Protein AF-0000000084341858 (afdb_homodimer)

Organism: Pseudonocardia thermophila (NCBI:txid1848)

Foldseek 3Di:
DWFWWAQDADQACPRTDIDDDDADDEEAQKWKFQFQKFWFDLLVSCVNNVQPPLAPDPRFGATFKTWGFTCDDYPPQDDHDGGFTWIFTASGDRRGRMGMGRSLGIGGFDPPDDRLNLNQQQAQVLVLQCLDCPQFNAAAAFEEEEEQLFEANNLQNLLVCVVRNHPQYEYEHCDPVSQVSNVVSHHPYYYHPVPDALVVVCVVRVAAGQEYEYQQACPCVVRNLSRHAANHEYEYEHHLVSDDGDDDDDPVSCVVRNYYYHYDDSVVCCVVPVNSSNVSSVVSSVCVSVVSTDFDEAEDEASRCSSVVNVCVNVRNDGHIYMYRHD/DWFWWAQDADQACPRTDIDDDDADDEEAQKWKFQFQKFWFDLLVSCVNNVQPPLAPDPRFGATFKTWGFTCDDYPPDDDHDGGFTWIFTASGDNRGRMGMGRSLGIGGFDPPDDRQNLNQQLAQVLVLLCLDCPQFNAAAAFEEEEEQLFEANNLQNLLVCVVRNHPQYEYEHCDPVSQVSNVVSHHPYYYHPVPDALVVVCVVRVAAGQEYEYQQACPCVVRNLSRHAANHEYEYEHHLVSDDHDDDDDPVSCVVRNYYYHYDDSVVCCVVPSNSSNVSSVVSSVCVSVVSTDFDEAEDEASRCSSVVNVCVNVRNDGHIYMYRHD

InterPro domains:
  IPR002364 Quinone oxidoreductase/zeta-crystallin, conserved site [PS01162] (141-162)
  IPR011032 GroES-like superfamily [SSF50129] (1-150)
  IPR013149 Alcohol dehydrogenase-like, C-terminal [PF00107] (152-274)
  IPR013154 Alcohol dehydrogenase-like, N-terminal [PF08240] (28-111)
  IPR020843 Enoylreductase domain [SM00829] (12-324)
  IPR036291 NAD(P)-binding domain superfamily [SSF51735] (114-299)

Sequence (654 aa):
MRALVMSGPALGPERTALAEVPVPRPADGEVSIEVTHAGVNFLDVMARRGDPGYVPAWPYVAGLEVAGRVRETGPGVTGLVPGQAVAAFTRGGGFAEVAVAQAASVVPIPDGVPAHVAAAAPLMLSSALLLVDSVTRVQPGEAVLMHSAAGGIGSAVAQLVRDAGGVPAIGTVGRPEKVADALAAGWDAVLPRAEATADKVLATVGRRIDVVLDPQGTSMIDLDLGVTAAGARIALFGNPGGTAPGPLPGLGRLIAGNVAIAGFSISRLEAGAPQKTAAALRRVLELVAAGRLRPAVTVVDGLTEVPAVHQLLAEGRGVGKYVAAVAMRALVMSGPALGPERTALAEVPVPRPADGEVSIEVTHAGVNFLDVMARRGDPGYVPAWPYVAGLEVAGRVRETGPGVTGLVPGQAVAAFTRGGGFAEVAVAQAASVVPIPDGVPAHVAAAAPLMLSSALLLVDSVTRVQPGEAVLMHSAAGGIGSAVAQLVRDAGGVPAIGTVGRPEKVADALAAGWDAVLPRAEATADKVLATVGRRIDVVLDPQGTSMIDLDLGVTAAGARIALFGNPGGTAPGPLPGLGRLIAGNVAIAGFSISRLEAGAPQKTAAALRRVLELVAAGRLRPAVTVVDGLTEVPAVHQLLAEGRGVGKYVAAVA

Structure (mmCIF, N/CA/C/O backbone):
data_AF-0000000084341858-model_v1
#
loop_
_entity.id
_entity.type
_entity.pdbx_description
1 polymer 'NADPH2:quinone reductase'
#
loop_
_atom_site.group_PDB
_atom_site.id
_atom_site.type_symbol
_atom_site.label_atom_id
_atom_site.label_alt_id
_atom_site.label_comp_id
_atom_site.label_asym_id
_atom_site.label_entity_id
_atom_site.label_seq_id
_atom_site.pdbx_PDB_ins_code
_atom_site.Cartn_x
_atom_site.Cartn_y
_atom_site.Cartn_z
_atom_site.occupancy
_atom_site.B_iso_or_equiv
_atom_site.auth_seq_id
_atom_site.auth_comp_id
_atom_site.auth_asym_id
_atom_site.auth_atom_id
_atom_site.pdbx_PDB_model_num
ATOM 1 N N . MET A 1 1 ? -12.727 39.531 18.047 1 96.81 1 MET A N 1
ATOM 2 C CA . MET A 1 1 ? -11.445 38.906 18.391 1 96.81 1 MET A CA 1
ATOM 3 C C . MET A 1 1 ? -10.406 39.156 17.312 1 96.81 1 MET A C 1
ATOM 5 O O . MET A 1 1 ? -10.758 39.5 16.172 1 96.81 1 MET A O 1
ATOM 9 N N . ARG A 1 2 ? -9.172 39 17.688 1 97.19 2 ARG A N 1
ATOM 10 C CA . ARG A 1 2 ? -8.102 39.156 16.703 1 97.19 2 ARG A CA 1
ATOM 11 C C . ARG A 1 2 ? -7.895 37.875 15.914 1 97.19 2 ARG A C 1
ATOM 13 O O . ARG A 1 2 ? -7.953 36.781 16.469 1 97.19 2 ARG A O 1
ATOM 20 N N . ALA A 1 3 ? -7.711 38.031 14.617 1 98.31 3 ALA A N 1
ATOM 21 C CA . ALA A 1 3 ? -7.426 36.906 13.727 1 98.31 3 ALA A CA 1
ATOM 22 C C . ALA A 1 3 ? -6.574 37.375 12.539 1 98.31 3 ALA A C 1
ATOM 24 O O . ALA A 1 3 ? -6.547 38.562 12.203 1 98.31 3 ALA A O 1
ATOM 25 N N . LEU A 1 4 ? -5.836 36.469 12.047 1 98 4 LEU A N 1
ATOM 26 C CA . LEU A 1 4 ? -5.113 36.75 10.805 1 98 4 LEU A CA 1
ATOM 27 C C . LEU A 1 4 ? -6.004 36.469 9.594 1 98 4 LEU A C 1
ATOM 29 O O . LEU A 1 4 ? -6.398 35.344 9.336 1 98 4 LEU A O 1
ATOM 33 N N . VAL A 1 5 ? -6.242 37.5 8.797 1 97.88 5 VAL A N 1
ATOM 34 C CA . VAL A 1 5 ? -7.23 37.438 7.727 1 97.88 5 VAL A CA 1
ATOM 35 C C . VAL A 1 5 ? -6.539 37.625 6.379 1 97.88 5 VAL A C 1
ATOM 37 O O . VAL A 1 5 ? -5.742 38.562 6.207 1 97.88 5 VAL A O 1
ATOM 40 N N . MET A 1 6 ? -6.812 36.719 5.473 1 97.62 6 MET A N 1
ATOM 41 C CA . MET A 1 6 ? -6.445 36.875 4.07 1 97.62 6 MET A CA 1
ATOM 42 C C . MET A 1 6 ? -7.594 37.469 3.271 1 97.62 6 MET A C 1
ATOM 44 O O . MET A 1 6 ? -8.648 36.875 3.129 1 97.62 6 MET A O 1
ATOM 48 N N . SER A 1 7 ? -7.402 38.625 2.65 1 97.62 7 SER A N 1
ATOM 49 C CA . SER A 1 7 ? -8.492 39.344 1.987 1 97.62 7 SER A CA 1
ATOM 50 C C . SER A 1 7 ? -8.703 38.812 0.569 1 97.62 7 SER A C 1
ATOM 52 O O . SER A 1 7 ? -9.742 39.062 -0.04 1 97.62 7 SER A O 1
ATOM 54 N N . GLY A 1 8 ? -7.809 38.125 0.064 1 97 8 GLY A N 1
ATOM 55 C CA . GLY A 1 8 ? -7.797 37.531 -1.259 1 97 8 GLY A CA 1
ATOM 56 C C . GLY A 1 8 ? -6.504 36.781 -1.571 1 97 8 GLY A C 1
ATOM 57 O O . GLY A 1 8 ? -5.586 36.75 -0.75 1 97 8 GLY A O 1
ATOM 58 N N . PRO A 1 9 ? -6.527 36.188 -2.756 1 96.12 9 PRO A N 1
ATOM 59 C CA . PRO A 1 9 ? -5.297 35.469 -3.105 1 96.12 9 PRO A CA 1
ATOM 60 C C . PRO A 1 9 ? -4.105 36.406 -3.312 1 96.12 9 PRO A C 1
ATOM 62 O O . PRO A 1 9 ? -4.27 37.5 -3.818 1 96.12 9 PRO A O 1
ATOM 65 N N . ALA A 1 10 ? -2.975 35.969 -2.914 1 95.88 10 ALA A N 1
ATOM 66 C CA . ALA A 1 10 ? -1.734 36.719 -3.105 1 95.88 10 ALA A CA 1
ATOM 67 C C . ALA A 1 10 ? -0.521 35.781 -3.027 1 95.88 10 ALA A C 1
ATOM 69 O O . ALA A 1 10 ? -0.536 34.781 -2.299 1 95.88 10 ALA A O 1
ATOM 70 N N . LEU A 1 11 ? 0.54 36.125 -3.689 1 91.62 11 LEU A N 1
ATOM 71 C CA . LEU A 1 11 ? 1.777 35.344 -3.635 1 91.62 11 LEU A CA 1
ATOM 72 C C . LEU A 1 11 ? 2.562 35.688 -2.367 1 91.62 11 LEU A C 1
ATOM 74 O O . LEU A 1 11 ? 3.217 34.812 -1.797 1 91.62 11 LEU A O 1
ATOM 78 N N . GLY A 1 12 ? 2.414 36.938 -1.939 1 93.19 12 GLY A N 1
ATOM 79 C CA . GLY A 1 12 ? 3.098 37.406 -0.737 1 93.19 12 GLY A CA 1
ATOM 80 C C . GLY A 1 12 ? 2.146 37.781 0.384 1 93.19 12 GLY A C 1
ATOM 81 O O . GLY A 1 12 ? 0.98 37.375 0.375 1 93.19 12 GLY A O 1
ATOM 82 N N . PRO A 1 13 ? 2.711 38.406 1.396 1 93.31 13 PRO A N 1
ATOM 83 C CA . PRO A 1 13 ? 1.917 38.688 2.594 1 93.31 13 PRO A CA 1
ATOM 84 C C . PRO A 1 13 ? 1.041 39.938 2.441 1 93.31 13 PRO A C 1
ATOM 86 O O . PRO A 1 13 ? 0.327 40.312 3.375 1 93.31 13 PRO A O 1
ATOM 89 N N . GLU A 1 14 ? 0.963 40.531 1.335 1 93.81 14 GLU A N 1
ATOM 90 C CA . GLU A 1 14 ? 0.395 41.844 1.15 1 93.81 14 GLU A CA 1
ATOM 91 C C . GLU A 1 14 ? -1.107 41.844 1.418 1 93.81 14 GLU A C 1
ATOM 93 O O . GLU A 1 14 ? -1.699 42.906 1.662 1 93.81 14 GLU A O 1
ATOM 98 N N . ARG A 1 15 ? -1.752 40.719 1.345 1 96.31 15 ARG A N 1
ATOM 99 C CA . ARG A 1 15 ? -3.195 40.656 1.551 1 96.31 15 ARG A CA 1
ATOM 100 C C . ARG A 1 15 ? -3.549 39.906 2.822 1 96.31 15 ARG A C 1
ATOM 102 O O . ARG A 1 15 ? -4.664 39.406 2.959 1 96.31 15 ARG A O 1
ATOM 109 N N . THR A 1 16 ? -2.6 39.75 3.645 1 96.75 16 THR A N 1
ATOM 110 C CA . THR A 1 16 ? -2.777 39.094 4.934 1 96.75 16 THR A CA 1
ATOM 111 C C . THR A 1 16 ? -2.512 40.062 6.078 1 96.75 16 THR A C 1
ATOM 113 O O . THR A 1 16 ? -1.431 40.656 6.164 1 96.75 16 THR A O 1
ATOM 116 N N . ALA A 1 17 ? -3.525 40.25 6.922 1 95.94 17 ALA A N 1
ATOM 117 C CA . ALA A 1 17 ? -3.375 41.219 8.008 1 95.94 17 ALA A CA 1
ATOM 118 C C . ALA A 1 17 ? -4.188 40.781 9.227 1 95.94 17 ALA A C 1
ATOM 120 O O . ALA A 1 17 ? -5.156 40.031 9.109 1 95.94 17 ALA A O 1
ATOM 121 N N . LEU A 1 18 ? -3.725 41.25 10.359 1 96.88 18 LEU A N 1
ATOM 122 C CA . LEU A 1 18 ? -4.523 41.094 11.57 1 96.88 18 LEU A CA 1
ATOM 123 C C . LEU A 1 18 ? -5.777 41.969 11.5 1 96.88 18 LEU A C 1
ATOM 125 O O . LEU A 1 18 ? -5.719 43.125 11.047 1 96.88 18 LEU A O 1
ATOM 129 N N . ALA A 1 19 ? -6.859 41.406 11.875 1 97.06 19 ALA A N 1
ATOM 130 C CA . ALA A 1 19 ? -8.125 42.156 11.891 1 97.06 19 ALA A CA 1
ATOM 131 C C . ALA A 1 19 ? -9.023 41.656 13.031 1 97.06 19 ALA A C 1
ATOM 133 O O . ALA A 1 19 ? -8.781 40.594 13.609 1 97.06 19 ALA A O 1
ATOM 134 N N . GLU A 1 20 ? -9.93 42.531 13.336 1 97.56 20 GLU A N 1
ATOM 135 C CA . GLU A 1 20 ? -10.961 42.125 14.289 1 97.56 20 GLU A CA 1
ATOM 136 C C . GLU A 1 20 ? -12.117 41.438 13.594 1 97.56 20 GLU A C 1
ATOM 138 O O . GLU A 1 20 ? -12.664 41.938 12.617 1 97.56 20 GLU A O 1
ATOM 143 N N . VAL A 1 21 ? -12.43 40.25 14.078 1 97.31 21 VAL A N 1
ATOM 144 C CA . VAL A 1 21 ? -13.539 39.469 13.531 1 97.31 21 VAL A CA 1
ATOM 145 C C . VAL A 1 21 ? -14.445 38.969 14.656 1 97.31 21 VAL A C 1
ATOM 147 O O . VAL A 1 21 ? -14.047 39 15.828 1 97.31 21 VAL A O 1
ATOM 150 N N . PRO A 1 22 ? -15.672 38.594 14.32 1 97.44 22 PRO A N 1
ATOM 151 C CA . PRO A 1 22 ? -16.562 38.062 15.367 1 97.44 22 PRO A CA 1
ATOM 152 C C . PRO A 1 22 ? -16.031 36.781 16 1 97.44 22 PRO A C 1
ATOM 154 O O . PRO A 1 22 ? -15.391 35.969 15.32 1 97.44 22 PRO A O 1
ATOM 157 N N . VAL A 1 23 ? -16.312 36.625 17.281 1 98.12 23 VAL A N 1
ATOM 158 C CA . VAL A 1 23 ? -15.961 35.375 17.969 1 98.12 23 VAL A CA 1
ATOM 159 C C . VAL A 1 23 ? -16.891 34.25 17.531 1 98.12 23 VAL A C 1
ATOM 161 O O . VAL A 1 23 ? -18.109 34.375 17.625 1 98.12 23 VAL A O 1
ATOM 164 N N . PRO A 1 24 ? -16.344 33.188 17.016 1 97.25 24 PRO A N 1
ATOM 165 C CA . PRO A 1 24 ? -17.219 32.125 16.562 1 97.25 24 PRO A CA 1
ATOM 166 C C . PRO A 1 24 ? -17.828 31.297 17.703 1 97.25 24 PRO A C 1
ATOM 168 O O . PRO A 1 24 ? -17.188 31.156 18.75 1 97.25 24 PRO A O 1
ATOM 171 N N . ARG A 1 25 ? -18.984 30.844 17.484 1 96.94 25 ARG A N 1
ATOM 172 C CA . ARG A 1 25 ? -19.656 29.922 18.391 1 96.94 25 ARG A CA 1
ATOM 173 C C . ARG A 1 25 ? -19.734 28.531 17.781 1 96.94 25 ARG A C 1
ATOM 175 O O . ARG A 1 25 ? -19.969 28.375 16.578 1 96.94 25 ARG A O 1
ATOM 182 N N . PRO A 1 26 ? -19.562 27.531 18.625 1 98 26 PRO A N 1
ATOM 183 C CA . PRO A 1 26 ? -19.594 26.172 18.078 1 98 26 PRO A CA 1
ATOM 184 C C . PRO A 1 26 ? -21.016 25.719 17.75 1 98 26 PRO A C 1
ATOM 186 O O . PRO A 1 26 ? -21.938 25.953 18.531 1 98 26 PRO A O 1
ATOM 189 N N . ALA A 1 27 ? -21.156 25.156 16.609 1 97.5 27 ALA A N 1
ATOM 190 C CA . ALA A 1 27 ? -22.406 24.516 16.188 1 97.5 27 ALA A CA 1
ATOM 191 C C . ALA A 1 27 ? -22.516 23.109 16.75 1 97.5 27 ALA A C 1
ATOM 193 O O . ALA A 1 27 ? -21.734 22.719 17.625 1 97.5 27 ALA A O 1
ATOM 194 N N . ASP A 1 28 ? -23.594 22.422 16.344 1 97.56 28 ASP A N 1
ATOM 195 C CA . ASP A 1 28 ? -23.766 21.016 16.734 1 97.56 28 ASP A CA 1
ATOM 196 C C . ASP A 1 28 ? -22.547 20.188 16.375 1 97.56 28 ASP A C 1
ATOM 198 O O . ASP A 1 28 ? -22.047 20.234 15.25 1 97.56 28 ASP A O 1
ATOM 202 N N . GLY A 1 29 ? -22.031 19.516 17.391 1 97.12 29 GLY A N 1
ATOM 203 C CA . GLY A 1 29 ? -20.906 18.625 17.172 1 97.12 29 GLY A CA 1
ATOM 204 C C . GLY A 1 29 ? -19.562 19.344 17.125 1 97.12 29 GLY A C 1
ATOM 205 O O . GLY A 1 29 ? -18.531 18.734 16.844 1 97.12 29 GLY A O 1
ATOM 206 N N . GLU A 1 30 ? -19.594 20.609 17.469 1 98 30 GLU A N 1
ATOM 207 C CA . GLU A 1 30 ? -18.375 21.406 17.406 1 98 30 GLU A CA 1
ATOM 208 C C . GLU A 1 30 ? -17.969 21.906 18.797 1 98 30 GLU A C 1
ATOM 210 O O . GLU A 1 30 ? -18.75 21.828 19.734 1 98 30 GLU A O 1
ATOM 215 N N . VAL A 1 31 ? -16.719 22.344 18.922 1 98.44 31 VAL A N 1
ATOM 216 C CA . VAL A 1 31 ? -16.203 22.984 20.125 1 98.44 31 VAL A CA 1
ATOM 217 C C . VAL A 1 31 ? -15.43 24.25 19.734 1 98.44 31 VAL A C 1
ATOM 219 O O . VAL A 1 31 ? -14.836 24.312 18.656 1 98.44 31 VAL A O 1
ATOM 222 N N . SER A 1 32 ? -15.508 25.188 20.562 1 98.69 32 SER A N 1
ATOM 223 C CA . SER A 1 32 ? -14.609 26.328 20.406 1 98.69 32 SER A CA 1
ATOM 224 C C . SER A 1 32 ? -13.43 26.219 21.375 1 98.69 32 SER A C 1
ATOM 226 O O . SER A 1 32 ? -13.57 25.719 22.484 1 98.69 32 SER A O 1
ATOM 228 N N . ILE A 1 33 ? -12.367 26.625 20.938 1 98.81 33 ILE A N 1
ATOM 229 C CA . ILE A 1 33 ? -11.109 26.516 21.672 1 98.81 33 ILE A CA 1
ATOM 230 C C . ILE A 1 33 ? -10.477 27.891 21.828 1 98.81 33 ILE A C 1
ATOM 232 O O . ILE A 1 33 ? -10.344 28.641 20.844 1 98.81 33 ILE A O 1
ATOM 236 N N . GLU A 1 34 ? -10.156 28.234 23.062 1 98.81 34 GLU A N 1
ATOM 237 C CA . GLU A 1 34 ? -9.25 29.359 23.266 1 98.81 34 GLU A CA 1
ATOM 238 C C . GLU A 1 34 ? -7.824 29 22.844 1 98.81 34 GLU A C 1
ATOM 240 O O . GLU A 1 34 ? -7.133 28.25 23.547 1 98.81 34 GLU A O 1
ATOM 245 N N . VAL A 1 35 ? -7.387 29.594 21.75 1 98.81 35 VAL A N 1
ATOM 246 C CA . VAL A 1 35 ? -6.148 29.156 21.109 1 98.81 35 VAL A CA 1
ATOM 247 C C . VAL A 1 35 ? -4.949 29.75 21.844 1 98.81 35 VAL A C 1
ATOM 249 O O . VAL A 1 35 ? -4.879 30.969 22.047 1 98.81 35 VAL A O 1
ATOM 252 N N . THR A 1 36 ? -4.066 28.906 22.25 1 98.56 36 THR A N 1
ATOM 253 C CA . THR A 1 36 ? -2.814 29.375 22.828 1 98.56 36 THR A CA 1
ATOM 254 C C . THR A 1 36 ? -1.688 29.312 21.812 1 98.56 36 THR A C 1
ATOM 256 O O . THR A 1 36 ? -0.8 30.172 21.797 1 98.56 36 THR A O 1
ATOM 259 N N . HIS A 1 37 ? -1.7 28.297 21 1 98.75 37 HIS A N 1
ATOM 260 C CA . HIS A 1 37 ? -0.715 28.109 19.938 1 98.75 37 HIS A CA 1
ATOM 261 C C . HIS A 1 37 ? -1.369 27.578 18.672 1 98.75 37 HIS A C 1
ATOM 263 O O . HIS A 1 37 ? -2.338 26.828 18.734 1 98.75 37 HIS A O 1
ATOM 269 N N . ALA A 1 38 ? -0.867 28 17.5 1 98.69 38 ALA A N 1
ATOM 270 C CA . ALA A 1 38 ? -1.347 27.547 16.203 1 98.69 38 ALA A CA 1
ATOM 271 C C . ALA A 1 38 ? -0.186 27.125 15.305 1 98.69 38 ALA A C 1
ATOM 273 O O . ALA A 1 38 ? 0.805 27.844 15.172 1 98.69 38 ALA A O 1
ATOM 274 N N . GLY A 1 39 ? -0.327 25.953 14.75 1 97.94 39 GLY A N 1
ATOM 275 C CA . GLY A 1 39 ? 0.704 25.484 13.836 1 97.94 39 GLY A CA 1
ATOM 276 C C . GLY A 1 39 ? 0.658 26.188 12.484 1 97.94 39 GLY A C 1
ATOM 277 O O . GLY A 1 39 ? -0.421 26.5 11.977 1 97.94 39 GLY A O 1
ATOM 278 N N . VAL A 1 40 ? 1.849 26.422 11.922 1 96.94 40 VAL A N 1
ATOM 279 C CA . VAL A 1 40 ? 1.961 27.016 10.594 1 96.94 40 VAL A CA 1
ATOM 280 C C . VAL A 1 40 ? 2.322 25.938 9.57 1 96.94 40 VAL A C 1
ATOM 282 O O . VAL A 1 40 ? 3.248 25.156 9.789 1 96.94 40 VAL A O 1
ATOM 285 N N . ASN A 1 41 ? 1.573 25.906 8.492 1 93.5 41 ASN A N 1
ATOM 286 C CA . ASN A 1 41 ? 1.746 24.844 7.508 1 93.5 41 ASN A CA 1
ATOM 287 C C . ASN A 1 41 ? 1.909 25.391 6.098 1 93.5 41 ASN A C 1
ATOM 289 O O . ASN A 1 41 ? 1.431 26.5 5.801 1 93.5 41 ASN A O 1
ATOM 293 N N . PHE A 1 42 ? 2.559 24.578 5.297 1 89.5 42 PHE A N 1
ATOM 294 C CA . PHE A 1 42 ? 2.652 24.938 3.889 1 89.5 42 PHE A CA 1
ATOM 295 C C . PHE A 1 42 ? 1.269 25.031 3.258 1 89.5 42 PHE A C 1
ATOM 297 O O . PHE A 1 42 ? 1.048 25.812 2.336 1 89.5 42 PHE A O 1
ATOM 304 N N . LEU A 1 43 ? 0.352 24.344 3.707 1 90.06 43 LEU A N 1
ATOM 305 C CA . LEU A 1 43 ? -1.022 24.391 3.221 1 90.06 43 LEU A CA 1
ATOM 306 C C . LEU A 1 43 ? -1.592 25.797 3.344 1 90.06 43 LEU A C 1
ATOM 308 O O . LEU A 1 43 ? -2.424 26.203 2.531 1 90.06 43 LEU A O 1
ATOM 312 N N . ASP A 1 44 ? -1.123 26.469 4.312 1 93 44 ASP A N 1
ATOM 313 C CA . ASP A 1 44 ? -1.535 27.859 4.465 1 93 44 ASP A CA 1
ATOM 314 C C . ASP A 1 44 ? -0.999 28.719 3.32 1 93 44 ASP A C 1
ATOM 316 O O . ASP A 1 44 ? -1.658 29.672 2.887 1 93 44 ASP A O 1
ATOM 320 N N . VAL A 1 45 ? 0.204 28.406 2.898 1 92.06 45 VAL A N 1
ATOM 321 C CA . VAL A 1 45 ? 0.818 29.094 1.769 1 92.06 45 VAL A CA 1
ATOM 322 C C . VAL A 1 45 ? 0.015 28.828 0.499 1 92.06 45 VAL A C 1
ATOM 324 O O . VAL A 1 45 ? -0.244 29.734 -0.288 1 92.06 45 VAL A O 1
ATOM 327 N N . MET A 1 46 ? -0.404 27.609 0.38 1 88.38 46 MET A N 1
ATOM 328 C CA . MET A 1 46 ? -1.219 27.25 -0.777 1 88.38 46 MET A CA 1
ATOM 329 C C . MET A 1 46 ? -2.557 27.984 -0.75 1 88.38 46 MET A C 1
ATOM 331 O O . MET A 1 46 ? -3.039 28.438 -1.786 1 88.38 46 MET A O 1
ATOM 335 N N . ALA A 1 47 ? -3.123 28.094 0.361 1 91.94 47 ALA A N 1
ATOM 336 C CA . ALA A 1 47 ? -4.355 28.859 0.533 1 91.94 47 ALA A CA 1
ATOM 337 C C . ALA A 1 47 ? -4.145 30.328 0.175 1 91.94 47 ALA A C 1
ATOM 339 O O . ALA A 1 47 ? -4.922 30.891 -0.589 1 91.94 47 ALA A O 1
ATOM 340 N N . ARG A 1 48 ? -3.109 30.828 0.653 1 94.06 48 ARG A N 1
ATOM 341 C CA . ARG A 1 48 ? -2.803 32.25 0.393 1 94.06 48 ARG A CA 1
ATOM 342 C C . ARG A 1 48 ? -2.639 32.5 -1.102 1 94.06 48 ARG A C 1
ATOM 344 O O . ARG A 1 48 ? -3.105 33.5 -1.617 1 94.06 48 ARG A O 1
ATOM 351 N N . ARG A 1 49 ? -2.006 31.516 -1.765 1 91.62 49 ARG A N 1
ATOM 352 C CA . ARG A 1 49 ? -1.755 31.625 -3.199 1 91.62 49 ARG A CA 1
ATOM 353 C C . ARG A 1 49 ? -3.053 31.516 -3.99 1 91.62 49 ARG A C 1
ATOM 355 O O . ARG A 1 49 ? -3.105 31.906 -5.16 1 91.62 49 ARG A O 1
ATOM 362 N N . GLY A 1 50 ? -4.066 30.969 -3.416 1 89.94 50 GLY A N 1
ATOM 363 C CA . GLY A 1 50 ? -5.344 30.797 -4.09 1 89.94 50 GLY A CA 1
ATOM 364 C C . GLY A 1 50 ? -5.461 29.469 -4.828 1 89.94 50 GLY A C 1
ATOM 365 O O . GLY A 1 50 ? -6.223 29.359 -5.789 1 89.94 50 GLY A O 1
ATOM 366 N N . ASP A 1 51 ? -4.633 28.516 -4.426 1 84.56 51 ASP A N 1
ATOM 367 C CA . ASP A 1 51 ? -4.758 27.203 -5.039 1 84.56 51 ASP A CA 1
ATOM 368 C C . ASP A 1 51 ? -6.168 26.641 -4.859 1 84.56 51 ASP A C 1
ATOM 370 O O . ASP A 1 51 ? -6.785 26.828 -3.809 1 84.56 51 ASP A O 1
ATOM 374 N N . PRO A 1 52 ? -6.641 26 -5.91 1 82.31 52 PRO A N 1
ATOM 375 C CA . PRO A 1 52 ? -8.008 25.484 -5.82 1 82.31 52 PRO A CA 1
ATOM 376 C C . PRO A 1 52 ? -8.195 24.484 -4.688 1 82.31 52 PRO A C 1
ATOM 378 O O . PRO A 1 52 ? -7.348 23.609 -4.488 1 82.31 52 PRO A O 1
ATOM 381 N N . GLY A 1 53 ? -9.281 24.688 -3.875 1 81.69 53 GLY A N 1
ATOM 382 C CA . GLY A 1 53 ? -9.688 23.672 -2.916 1 81.69 53 GLY A CA 1
ATOM 383 C C . GLY A 1 53 ? -9.211 23.953 -1.506 1 81.69 53 GLY A C 1
ATOM 384 O O . GLY A 1 53 ? -9.555 23.234 -0.57 1 81.69 53 GLY A O 1
ATOM 385 N N . TYR A 1 54 ? -8.539 25.031 -1.336 1 86.44 54 TYR A N 1
ATOM 386 C CA . TYR A 1 54 ? -7.949 25.266 -0.021 1 86.44 54 TYR A CA 1
ATOM 387 C C . TYR A 1 54 ? -8.672 26.391 0.715 1 86.44 54 TYR A C 1
ATOM 389 O O . TYR A 1 54 ? -8.547 26.516 1.936 1 86.44 54 TYR A O 1
ATOM 397 N N . VAL A 1 55 ? -9.352 27.234 -0.083 1 92.06 55 VAL A N 1
ATOM 398 C CA . VAL A 1 55 ? -10.086 28.344 0.507 1 92.06 55 VAL A CA 1
ATOM 399 C C . VAL A 1 55 ? -11.555 28.266 0.115 1 92.06 55 VAL A C 1
ATOM 401 O O . VAL A 1 55 ? -11.891 28.281 -1.071 1 92.06 55 VAL A O 1
ATOM 404 N N . PRO A 1 56 ? -12.391 28.188 1.062 1 91.25 56 PRO A N 1
ATOM 405 C CA . PRO A 1 56 ? -13.82 28.141 0.718 1 91.25 56 PRO A CA 1
ATOM 406 C C . PRO A 1 56 ? -14.336 29.484 0.198 1 91.25 56 PRO A C 1
ATOM 408 O O . PRO A 1 56 ? -15.133 29.516 -0.742 1 91.25 56 PRO A O 1
ATOM 411 N N . ALA A 1 57 ? -13.93 30.562 0.882 1 93.31 57 ALA A N 1
ATOM 412 C CA . ALA A 1 57 ? -14.352 31.906 0.494 1 93.31 57 ALA A CA 1
ATOM 413 C C . ALA A 1 57 ? -13.398 32.969 1.06 1 93.31 57 ALA A C 1
ATOM 415 O O . ALA A 1 57 ? -12.758 32.75 2.088 1 93.31 57 ALA A O 1
ATOM 416 N N . TRP A 1 58 ? -13.375 34.031 0.308 1 95 58 TRP A N 1
ATOM 417 C CA . TRP A 1 58 ? -12.641 35.188 0.796 1 95 58 TRP A CA 1
ATOM 418 C C . TRP A 1 58 ? -13.586 36.219 1.419 1 95 58 TRP A C 1
ATOM 420 O O . TRP A 1 58 ? -14.727 36.375 0.974 1 95 58 TRP A O 1
ATOM 430 N N . PRO A 1 59 ? -13.227 37.062 2.393 1 96.44 59 PRO A N 1
ATOM 431 C CA . PRO A 1 59 ? -11.969 36.906 3.137 1 96.44 59 PRO A CA 1
ATOM 432 C C . PRO A 1 59 ? -11.898 35.625 3.922 1 96.44 59 PRO A C 1
ATOM 434 O O . PRO A 1 59 ? -12.93 35 4.23 1 96.44 59 PRO A O 1
ATOM 437 N N . TYR A 1 60 ? -10.641 35.156 4.215 1 97.06 60 TYR A N 1
ATOM 438 C CA . TYR A 1 60 ? -10.391 33.844 4.785 1 97.06 60 TYR A CA 1
ATOM 439 C C . TYR A 1 60 ? -9.492 33.938 6.016 1 97.06 60 TYR A C 1
ATOM 441 O O . TYR A 1 60 ? -8.445 34.594 5.973 1 97.06 60 TYR A O 1
ATOM 449 N N . VAL A 1 61 ? -9.945 33.406 7.156 1 96.94 61 VAL A N 1
ATOM 450 C CA . VAL A 1 61 ? -9.078 33.219 8.312 1 96.94 61 VAL A CA 1
ATOM 451 C C . VAL A 1 61 ? -8.414 31.828 8.234 1 96.94 61 VAL A C 1
ATOM 453 O O . VAL A 1 61 ? -9.062 30.812 8.461 1 96.94 61 VAL A O 1
ATOM 456 N N . ALA A 1 62 ? -7.074 31.797 8.023 1 94.62 62 ALA A N 1
ATOM 457 C CA . ALA A 1 62 ? -6.336 30.562 7.836 1 94.62 62 ALA A CA 1
ATOM 458 C C . ALA A 1 62 ? -6.004 29.906 9.172 1 94.62 62 ALA A C 1
ATOM 460 O O . ALA A 1 62 ? -6.574 30.266 10.203 1 94.62 62 ALA A O 1
ATOM 461 N N . GLY A 1 63 ? -5.219 28.844 9.078 1 96.81 63 GLY A N 1
ATOM 462 C CA . GLY A 1 63 ? -4.859 28.062 10.242 1 96.81 63 GLY A CA 1
ATOM 463 C C . GLY A 1 63 ? -5.605 26.734 10.32 1 96.81 63 GLY A C 1
ATOM 464 O O . GLY A 1 63 ? -6.836 26.719 10.406 1 96.81 63 GLY A O 1
ATOM 465 N N . LEU A 1 64 ? -4.828 25.672 10.406 1 97.06 64 LEU A N 1
ATOM 466 C CA . LEU A 1 64 ? -5.453 24.359 10.227 1 97.06 64 LEU A CA 1
ATOM 467 C C . LEU A 1 64 ? -5.238 23.484 11.453 1 97.06 64 LEU A C 1
ATOM 469 O O . LEU A 1 64 ? -5.703 22.344 11.492 1 97.06 64 LEU A O 1
ATOM 473 N N . GLU A 1 65 ? -4.523 23.953 12.438 1 98.19 65 GLU A N 1
ATOM 474 C CA . GLU A 1 65 ? -4.266 23.188 13.648 1 98.19 65 GLU A CA 1
ATOM 475 C C . GLU A 1 65 ? -3.973 24.094 14.836 1 98.19 65 GLU A C 1
ATOM 477 O O . GLU A 1 65 ? -3.344 25.141 14.68 1 98.19 65 GLU A O 1
ATOM 482 N N . VAL A 1 66 ? -4.465 23.672 16.047 1 98.69 66 VAL A N 1
ATOM 483 C CA . VAL A 1 66 ? -4.328 24.547 17.203 1 98.69 66 VAL A CA 1
ATOM 484 C C . VAL A 1 66 ? -4.148 23.688 18.469 1 98.69 66 VAL A C 1
ATOM 486 O O . VAL A 1 66 ? -4.441 22.5 18.469 1 98.69 66 VAL A O 1
ATOM 489 N N . ALA A 1 67 ? -3.598 24.281 19.453 1 98.81 67 ALA A N 1
ATOM 490 C CA . ALA A 1 67 ? -3.664 23.859 20.844 1 98.81 67 ALA A CA 1
ATOM 491 C C . ALA A 1 67 ? -4.207 24.969 21.734 1 98.81 67 ALA A C 1
ATOM 493 O O . ALA A 1 67 ? -3.98 26.156 21.484 1 98.81 67 ALA A O 1
ATOM 494 N N . GLY A 1 68 ? -4.891 24.578 22.703 1 98.62 68 GLY A N 1
ATOM 495 C CA . GLY A 1 68 ? -5.469 25.516 23.656 1 98.62 68 GLY A CA 1
ATOM 496 C C . GLY A 1 68 ? -6.359 24.859 24.688 1 98.62 68 GLY A C 1
ATOM 497 O O . GLY A 1 68 ? -6.051 23.766 25.172 1 98.62 68 GLY A O 1
ATOM 498 N N . ARG A 1 69 ? -7.387 25.641 25.047 1 98.62 69 ARG A N 1
ATOM 499 C CA . ARG A 1 69 ? -8.344 25.125 26.016 1 98.62 69 ARG A CA 1
ATOM 500 C C . ARG A 1 69 ? -9.766 25.188 25.469 1 98.62 69 ARG A C 1
ATOM 502 O O . ARG A 1 69 ? -10.141 26.172 24.812 1 98.62 69 ARG A O 1
ATOM 509 N N . VAL A 1 70 ? -10.508 24.156 25.781 1 98.75 70 VAL A N 1
ATOM 510 C CA . VAL A 1 70 ? -11.906 24.172 25.375 1 98.75 70 VAL A CA 1
ATOM 511 C C . VAL A 1 70 ? -12.609 25.391 25.984 1 98.75 70 VAL A C 1
ATOM 513 O O . VAL A 1 70 ? -12.555 25.609 27.203 1 98.75 70 VAL A O 1
ATOM 516 N N . ARG A 1 71 ? -13.203 26.156 25.125 1 98.5 71 ARG A N 1
ATOM 517 C CA . ARG A 1 71 ? -13.945 27.328 25.562 1 98.5 71 ARG A CA 1
ATOM 518 C C . ARG A 1 71 ? -15.422 27 25.766 1 98.5 71 ARG A C 1
ATOM 520 O O . ARG A 1 71 ? -15.992 27.297 26.828 1 98.5 71 ARG A O 1
ATOM 527 N N . GLU A 1 72 ? -16.016 26.5 24.719 1 98.12 72 GLU A N 1
ATOM 528 C CA . GLU A 1 72 ? -17.422 26.109 24.703 1 98.12 72 GLU A CA 1
ATOM 529 C C . GLU A 1 72 ? -17.625 24.828 23.906 1 98.12 72 GLU A C 1
ATOM 531 O O . GLU A 1 72 ? -16.891 24.562 22.953 1 98.12 72 GLU A O 1
ATOM 536 N N . THR A 1 73 ? -18.609 24.031 24.375 1 98.25 73 THR A N 1
ATOM 537 C CA . THR A 1 73 ? -19.016 22.859 23.609 1 98.25 73 THR A CA 1
ATOM 538 C C . THR A 1 73 ? -20.391 23.094 22.969 1 98.25 73 THR A C 1
ATOM 540 O O . THR A 1 73 ? -21.281 23.688 23.578 1 98.25 73 THR A O 1
ATOM 543 N N . GLY A 1 74 ? -20.453 22.734 21.719 1 97.75 74 GLY A N 1
ATOM 544 C CA . GLY A 1 74 ? -21.766 22.781 21.062 1 97.75 74 GLY A CA 1
ATOM 545 C C . GLY A 1 74 ? -22.672 21.625 21.469 1 97.75 74 GLY A C 1
ATOM 546 O O . GLY A 1 74 ? -22.25 20.719 22.188 1 97.75 74 GLY A O 1
ATOM 547 N N . PRO A 1 75 ? -23.922 21.75 20.984 1 97.06 75 PRO A N 1
ATOM 548 C CA . PRO A 1 75 ? -24.875 20.672 21.297 1 97.06 75 PRO A CA 1
ATOM 549 C C . PRO A 1 75 ? -24.375 19.297 20.859 1 97.06 75 PRO A C 1
ATOM 551 O O . PRO A 1 75 ? -23.766 19.172 19.781 1 97.06 75 PRO A O 1
ATOM 554 N N . GLY A 1 76 ? -24.594 18.297 21.719 1 96.31 76 GLY A N 1
ATOM 555 C CA . GLY A 1 76 ? -24.328 16.906 21.359 1 96.31 76 GLY A CA 1
ATOM 556 C C . GLY A 1 76 ? -22.891 16.5 21.641 1 96.31 76 GLY A C 1
ATOM 557 O O . GLY A 1 76 ? -22.547 15.32 21.516 1 96.31 76 GLY A O 1
ATOM 558 N N . VAL A 1 77 ? -22.062 17.453 21.953 1 97.19 77 VAL A N 1
ATOM 559 C CA . VAL A 1 77 ? -20.656 17.125 22.234 1 97.19 77 VAL A CA 1
ATOM 560 C C . VAL A 1 77 ? -20.547 16.531 23.641 1 97.19 77 VAL A C 1
ATOM 562 O O . VAL A 1 77 ? -21.047 17.109 24.609 1 97.19 77 VAL A O 1
ATOM 565 N N . THR A 1 78 ? -19.953 15.336 23.656 1 94.75 78 THR A N 1
ATOM 566 C CA . THR A 1 78 ? -19.688 14.672 24.922 1 94.75 78 THR A CA 1
ATOM 567 C C . THR A 1 78 ? -18.188 14.375 25.078 1 94.75 78 THR A C 1
ATOM 569 O O . THR A 1 78 ? -17.469 14.328 24.078 1 94.75 78 THR A O 1
ATOM 572 N N . GLY A 1 79 ? -17.656 14.336 26.297 1 94.5 79 GLY A N 1
ATOM 573 C CA . GLY A 1 79 ? -16.297 13.898 26.547 1 94.5 79 GLY A CA 1
ATOM 574 C C . GLY A 1 79 ? -15.289 15.047 26.562 1 94.5 79 GLY A C 1
ATOM 575 O O . GLY A 1 79 ? -14.102 14.828 26.797 1 94.5 79 GLY A O 1
ATOM 576 N N . LEU A 1 80 ? -15.703 16.219 26.188 1 97.62 80 LEU A N 1
ATOM 577 C CA . LEU A 1 80 ? -14.891 17.422 26.266 1 97.62 80 LEU A CA 1
ATOM 578 C C . LEU A 1 80 ? -15.531 18.453 27.203 1 97.62 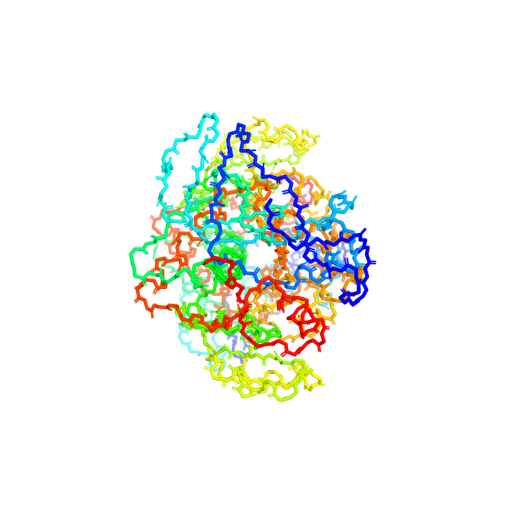80 LEU A C 1
ATOM 580 O O . LEU A 1 80 ? -16.75 18.609 27.219 1 97.62 80 LEU A O 1
ATOM 584 N N . VAL A 1 81 ? -14.672 19.125 27.984 1 97.31 81 VAL A N 1
ATOM 585 C CA . VAL A 1 81 ? -15.203 20.062 28.969 1 97.31 81 VAL A CA 1
ATOM 586 C C . VAL A 1 81 ? -14.453 21.391 28.875 1 97.31 81 VAL A C 1
ATOM 588 O O . VAL A 1 81 ? -13.242 21.406 28.641 1 97.31 81 VAL A O 1
ATOM 591 N N . PRO A 1 82 ? -15.172 22.5 29.141 1 98.12 82 PRO A N 1
ATOM 592 C CA . PRO A 1 82 ? -14.492 23.797 29.141 1 98.12 82 PRO A CA 1
ATOM 593 C C . PRO A 1 82 ? -13.289 23.828 30.094 1 98.12 82 PRO A C 1
ATOM 595 O O . PRO A 1 82 ? -13.359 23.281 31.203 1 98.12 82 PRO A O 1
ATOM 598 N N . GLY A 1 83 ? -12.211 24.375 29.609 1 98.19 83 GLY A N 1
ATOM 599 C CA . GLY A 1 83 ? -11 24.469 30.406 1 98.19 83 GLY A CA 1
ATOM 600 C C . GLY A 1 83 ? -10 23.375 30.109 1 98.19 83 GLY A C 1
ATOM 601 O O . GLY A 1 83 ? -8.828 23.484 30.469 1 98.19 83 GLY A O 1
ATOM 602 N N . GLN A 1 84 ? -10.43 22.359 29.453 1 98.06 84 GLN A N 1
ATOM 603 C CA . GLN A 1 84 ? -9.578 21.219 29.156 1 98.06 84 GLN A CA 1
ATOM 604 C C . GLN A 1 84 ? -8.539 21.578 28.094 1 98.06 84 GLN A C 1
ATOM 606 O O . GLN A 1 84 ? -8.852 22.25 27.109 1 98.06 84 GLN A O 1
ATOM 611 N N . ALA A 1 85 ? -7.273 21.172 28.312 1 98.62 85 ALA A N 1
ATOM 612 C CA . ALA A 1 85 ? -6.223 21.375 27.328 1 98.62 85 ALA A CA 1
ATOM 613 C C . ALA A 1 85 ? -6.379 20.406 26.156 1 98.62 85 ALA A C 1
ATOM 615 O O . ALA A 1 85 ? -6.453 19.188 26.359 1 98.62 85 ALA A O 1
ATOM 616 N N . VAL A 1 86 ? -6.398 20.953 24.922 1 98.81 86 VAL A N 1
ATOM 617 C CA . VAL A 1 86 ? -6.656 20.094 23.766 1 98.81 86 VAL A CA 1
ATOM 618 C C . VAL A 1 86 ? -5.797 20.547 22.594 1 98.81 86 VAL A C 1
ATOM 620 O O . VAL A 1 86 ? -5.316 21.688 22.562 1 98.81 86 VAL A O 1
ATOM 623 N N . ALA A 1 87 ? -5.512 19.672 21.734 1 98.81 87 ALA A N 1
ATOM 624 C CA . ALA A 1 87 ? -5.023 19.906 20.375 1 98.81 87 ALA A CA 1
ATOM 625 C C . ALA A 1 87 ? -6.066 19.5 19.344 1 98.81 87 ALA A C 1
ATOM 627 O O . ALA A 1 87 ? -6.82 18.547 19.562 1 98.81 87 ALA A O 1
ATOM 628 N N . ALA A 1 88 ? -6.109 20.203 18.219 1 98.38 88 ALA A N 1
ATOM 629 C CA . ALA A 1 88 ? -7.207 19.938 17.281 1 98.38 88 ALA A CA 1
ATOM 630 C C . ALA A 1 88 ? -6.805 20.281 15.852 1 98.38 88 ALA A C 1
ATOM 632 O O . ALA A 1 88 ? -6.023 21.203 15.617 1 98.38 88 ALA A O 1
ATOM 633 N N . PHE A 1 89 ? -7.398 19.484 14.93 1 97.69 89 PHE A N 1
ATOM 634 C CA . PHE A 1 89 ? -7.504 19.906 13.539 1 97.69 89 PHE A CA 1
ATOM 635 C C . PHE A 1 89 ? -8.57 20.984 13.391 1 97.69 89 PHE A C 1
ATOM 637 O O . PHE A 1 89 ? -9.633 20.906 14.016 1 97.69 89 PHE A O 1
ATOM 644 N N . THR A 1 90 ? -8.297 21.953 12.578 1 96.06 90 THR A N 1
ATOM 645 C CA . THR A 1 90 ? -9.32 22.922 12.188 1 96.06 90 THR A CA 1
ATOM 646 C C . THR A 1 90 ? -9.445 22.984 10.664 1 96.06 90 THR A C 1
ATOM 648 O O . THR A 1 90 ? -8.531 22.578 9.945 1 96.06 90 THR A O 1
ATOM 651 N N . ARG A 1 91 ? -10.609 23.344 10.164 1 91.69 91 ARG A N 1
ATOM 652 C CA . ARG A 1 91 ? -10.836 23.5 8.734 1 91.69 91 ARG A CA 1
ATOM 653 C C . ARG A 1 91 ? -10.734 24.969 8.336 1 91.69 91 ARG A C 1
ATOM 655 O O . ARG A 1 91 ? -11.492 25.453 7.484 1 91.69 91 ARG A O 1
ATOM 662 N N . GLY A 1 92 ? -9.836 25.641 9 1 94.19 92 GLY A N 1
ATOM 663 C CA . GLY A 1 92 ? -9.68 27.078 8.977 1 94.19 92 GLY A CA 1
ATOM 664 C C . GLY A 1 92 ? -9.977 27.734 10.312 1 94.19 92 GLY A C 1
ATOM 665 O O . GLY A 1 92 ? -10.492 27.094 11.227 1 94.19 92 GLY A O 1
ATOM 666 N N . GLY A 1 93 ? -9.492 29.016 10.438 1 97.06 93 GLY A N 1
ATOM 667 C CA . GLY A 1 93 ? -9.844 29.781 11.625 1 97.06 93 GLY A CA 1
ATOM 668 C C . GLY A 1 93 ? -8.859 29.609 12.758 1 97.06 93 GLY A C 1
ATOM 669 O O . GLY A 1 93 ? -9.016 30.203 13.828 1 97.06 93 GLY A O 1
ATOM 670 N N . GLY A 1 94 ? -7.828 28.844 12.508 1 98.06 94 GLY A N 1
ATOM 671 C CA . GLY A 1 94 ? -6.887 28.531 13.578 1 98.06 94 GLY A CA 1
ATOM 672 C C . GLY A 1 94 ? -5.988 29.703 13.938 1 98.06 94 GLY A C 1
ATOM 673 O O . GLY A 1 94 ? -5.477 29.781 15.055 1 98.06 94 GLY A O 1
ATOM 674 N N . PHE A 1 95 ? -5.738 30.562 12.969 1 98.5 95 PHE A N 1
ATOM 675 C CA . PHE A 1 95 ? -4.953 31.75 13.25 1 98.5 95 PHE A CA 1
ATOM 676 C C . PHE A 1 95 ? -5.832 32.844 13.836 1 98.5 95 PHE A C 1
ATOM 678 O O . PHE A 1 95 ? -6.004 33.906 13.234 1 98.5 95 PHE A O 1
ATOM 685 N N . ALA A 1 96 ? -6.316 32.594 15.016 1 98.62 96 ALA A N 1
ATOM 686 C CA . ALA A 1 96 ? -7.23 33.469 15.742 1 98.62 96 ALA A CA 1
ATOM 687 C C . ALA A 1 96 ? -7.184 33.188 17.25 1 98.62 96 ALA A C 1
ATOM 689 O O . ALA A 1 96 ? -6.645 32.156 17.672 1 98.62 96 ALA A O 1
ATOM 690 N N . GLU A 1 97 ? -7.734 34.062 18 1 98.69 97 GLU A N 1
ATOM 691 C CA . GLU A 1 97 ? -7.77 33.875 19.453 1 98.69 97 GLU A CA 1
ATOM 692 C C . GLU A 1 97 ? -8.703 32.75 19.844 1 98.69 97 GLU A C 1
ATOM 694 O O . GLU A 1 97 ? -8.492 32.094 20.875 1 98.69 97 GLU A O 1
ATOM 699 N N . VAL A 1 98 ? -9.758 32.594 19.062 1 98.75 98 VAL A N 1
ATOM 700 C CA . VAL A 1 98 ? -10.711 31.5 19.25 1 98.75 98 VAL A CA 1
ATOM 701 C C . VAL A 1 98 ? -10.938 30.766 17.922 1 98.75 98 VAL A C 1
ATOM 703 O O . VAL A 1 98 ? -11.117 31.406 16.891 1 98.75 98 VAL A O 1
ATOM 706 N N . ALA A 1 99 ? -10.891 29.453 17.953 1 98.56 99 ALA A N 1
ATOM 707 C CA . ALA A 1 99 ? -11.133 28.625 16.766 1 98.56 99 ALA A CA 1
ATOM 708 C C . ALA A 1 99 ? -12.219 27.594 17.047 1 98.56 99 ALA A C 1
ATOM 710 O O . ALA A 1 99 ? -12.422 27.172 18.188 1 98.56 99 ALA A O 1
ATOM 711 N N . VAL A 1 100 ? -12.875 27.203 16.016 1 98.31 100 VAL A N 1
ATOM 712 C CA . VAL A 1 100 ? -13.867 26.141 16.109 1 98.31 100 VAL A CA 1
ATOM 713 C C . VAL A 1 100 ? -13.344 24.891 15.422 1 98.31 100 VAL A C 1
ATOM 715 O O . VAL A 1 100 ? -12.703 24.953 14.375 1 98.31 100 VAL A O 1
ATOM 718 N N . ALA A 1 101 ? -13.602 23.75 16.047 1 97.56 101 ALA A N 1
ATOM 719 C CA . ALA A 1 101 ? -13.219 22.453 15.508 1 97.56 101 ALA A CA 1
ATOM 720 C C . ALA A 1 101 ? -14.344 21.438 15.688 1 97.56 101 ALA A C 1
ATOM 722 O O . ALA A 1 101 ? -15.203 21.594 16.562 1 97.56 101 ALA A O 1
ATOM 723 N N . GLN A 1 102 ? -14.367 20.453 14.805 1 96.94 102 GLN A N 1
ATOM 724 C CA . GLN A 1 102 ? -15.227 19.297 15.055 1 96.94 102 GLN A CA 1
ATOM 725 C C . GLN A 1 102 ? -14.773 18.531 16.297 1 96.94 102 GLN A C 1
ATOM 727 O O . GLN A 1 102 ? -13.586 18.25 16.469 1 96.94 102 GLN A O 1
ATOM 732 N N . ALA A 1 103 ? -15.734 18.234 17.141 1 97.75 103 ALA A N 1
ATOM 733 C CA . ALA A 1 103 ? -15.406 17.547 18.375 1 97.75 103 ALA A CA 1
ATOM 734 C C . ALA A 1 103 ? -14.641 16.25 18.109 1 97.75 103 ALA A C 1
ATOM 736 O O . ALA A 1 103 ? -13.742 15.891 18.875 1 97.75 103 ALA A O 1
ATOM 737 N N . ALA A 1 104 ? -14.891 15.594 17.047 1 96.12 104 ALA A N 1
ATOM 738 C CA . ALA A 1 104 ? -14.297 14.312 16.672 1 96.12 104 ALA A CA 1
ATOM 739 C C . ALA A 1 104 ? -12.812 14.469 16.344 1 96.12 104 ALA A C 1
ATOM 741 O O . ALA A 1 104 ? -12.07 13.484 16.312 1 96.12 104 ALA A O 1
ATOM 742 N N . SER A 1 105 ? -12.398 15.695 16.172 1 95.75 105 SER A N 1
ATOM 743 C CA . SER A 1 105 ? -11.023 15.961 15.773 1 95.75 105 SER A CA 1
ATOM 744 C C . SER A 1 105 ? -10.234 16.641 16.891 1 95.75 105 SER A C 1
ATOM 746 O O . SER A 1 105 ? -9.188 17.234 16.641 1 95.75 105 SER A O 1
ATOM 748 N N . VAL A 1 106 ? -10.781 16.641 18.016 1 97.81 106 VAL A N 1
ATOM 749 C CA . VAL A 1 106 ? -10.172 17.297 19.188 1 97.81 106 VAL A CA 1
ATOM 750 C C . VAL A 1 106 ? -9.648 16.234 20.141 1 97.81 106 VAL A C 1
ATOM 752 O O . VAL A 1 106 ? -10.383 15.297 20.5 1 97.81 106 VAL A O 1
ATOM 755 N N . VAL A 1 107 ? -8.414 16.359 20.516 1 98.5 107 VAL A N 1
ATOM 756 C CA . VAL A 1 107 ? -7.785 15.367 21.375 1 98.5 107 VAL A CA 1
ATOM 757 C C . VAL A 1 107 ? -7.207 16.062 22.625 1 98.5 107 VAL A C 1
ATOM 759 O O . VAL A 1 107 ? -6.504 17.062 22.5 1 98.5 107 VAL A O 1
ATOM 762 N N . PRO A 1 108 ? -7.496 15.508 23.797 1 98.5 108 PRO A N 1
ATOM 763 C CA . PRO A 1 108 ? -6.863 16.047 25 1 98.5 108 PRO A CA 1
ATOM 764 C C . PRO A 1 108 ? -5.34 15.945 24.969 1 98.5 108 PRO A C 1
ATOM 766 O O . PRO A 1 108 ? -4.797 14.953 24.469 1 98.5 108 PRO A O 1
ATOM 769 N N . ILE A 1 109 ? -4.695 16.938 25.469 1 98.5 109 ILE A N 1
ATOM 770 C CA . ILE A 1 109 ? -3.238 16.938 25.547 1 98.5 109 ILE A CA 1
ATOM 771 C C . ILE A 1 109 ? -2.797 16.188 26.812 1 98.5 109 ILE A C 1
ATOM 773 O O . ILE A 1 109 ? -3.191 16.547 27.922 1 98.5 109 ILE A O 1
ATOM 777 N N . PRO A 1 110 ? -2.021 15.156 26.594 1 97.56 110 PRO A N 1
ATOM 778 C CA . PRO A 1 110 ? -1.518 14.461 27.781 1 97.56 110 PRO A CA 1
ATOM 779 C C . PRO A 1 110 ? -0.652 15.359 28.672 1 97.56 110 PRO A C 1
ATOM 781 O O . PRO A 1 110 ? -0.082 16.344 28.188 1 97.56 110 PRO A O 1
ATOM 784 N N . ASP A 1 111 ? -0.529 14.859 29.891 1 93.62 111 ASP A N 1
ATOM 785 C CA . ASP A 1 111 ? 0.361 15.547 30.828 1 93.62 111 ASP A CA 1
ATOM 786 C C . ASP A 1 111 ? 1.801 15.539 30.312 1 93.62 111 ASP A C 1
ATOM 788 O O . ASP A 1 111 ? 2.262 14.531 29.766 1 93.62 111 ASP A O 1
ATOM 792 N N . GLY A 1 112 ? 2.396 16.656 30.391 1 93.56 112 GLY A N 1
ATOM 793 C CA . GLY A 1 112 ? 3.812 16.719 30.047 1 93.56 112 GLY A CA 1
ATOM 794 C C . GLY A 1 112 ? 4.074 17.188 28.641 1 93.56 112 GLY A C 1
ATOM 795 O O . GLY A 1 112 ? 5.215 17.5 28.281 1 93.56 112 GLY A O 1
ATOM 796 N N . VAL A 1 113 ? 3.059 17.266 27.844 1 97.44 113 VAL A N 1
ATOM 797 C CA . VAL A 1 113 ? 3.248 17.766 26.484 1 97.44 113 VAL A CA 1
ATOM 798 C C . VAL A 1 113 ? 3.021 19.281 26.453 1 97.44 113 VAL A C 1
ATOM 800 O O . VAL A 1 113 ? 1.923 19.75 26.75 1 97.44 113 VAL A O 1
ATOM 803 N N . PRO A 1 114 ? 4.039 20 26.078 1 96.88 114 PRO A N 1
ATOM 804 C CA . PRO A 1 114 ? 3.85 21.453 25.984 1 96.88 114 PRO A CA 1
ATOM 805 C C . PRO A 1 114 ? 2.855 21.844 24.891 1 96.88 114 PRO A C 1
ATOM 807 O O . PRO A 1 114 ? 2.766 21.172 23.859 1 96.88 114 PRO A O 1
ATOM 810 N N . ALA A 1 115 ? 2.236 22.938 25.062 1 96.31 115 ALA A N 1
ATOM 811 C CA . ALA A 1 115 ? 1.182 23.391 24.156 1 96.31 115 ALA A CA 1
ATOM 812 C C . ALA A 1 115 ? 1.731 23.656 22.766 1 96.31 115 ALA A C 1
ATOM 814 O O . ALA A 1 115 ? 1.067 23.375 21.766 1 96.31 115 ALA A O 1
ATOM 815 N N . HIS A 1 116 ? 2.932 24.25 22.734 1 96.94 116 HIS A N 1
ATOM 816 C CA . HIS A 1 116 ? 3.475 24.562 21.422 1 96.94 116 HIS A CA 1
ATOM 817 C C . HIS A 1 116 ? 3.783 23.297 20.625 1 96.94 116 HIS A C 1
ATOM 819 O O . HIS A 1 116 ? 3.641 23.281 19.406 1 96.94 116 HIS A O 1
ATOM 825 N N . VAL A 1 117 ? 4.145 22.234 21.344 1 97.38 117 VAL A N 1
ATOM 826 C CA . VAL A 1 117 ? 4.387 20.953 20.688 1 97.38 117 VAL A CA 1
ATOM 827 C C . VAL A 1 117 ? 3.057 20.328 20.266 1 97.38 117 VAL A C 1
ATOM 829 O O . VAL A 1 117 ? 2.93 19.812 19.156 1 97.38 117 VAL A O 1
ATOM 832 N N . ALA A 1 118 ? 2.098 20.453 21.125 1 98.38 118 ALA A N 1
ATOM 833 C CA . ALA A 1 118 ? 0.771 19.906 20.828 1 98.38 118 ALA A CA 1
ATOM 834 C C . ALA A 1 118 ? 0.167 20.594 19.594 1 98.38 118 ALA A C 1
ATOM 836 O O . ALA A 1 118 ? -0.512 19.938 18.797 1 98.38 118 ALA A O 1
ATOM 837 N N . ALA A 1 119 ? 0.425 21.844 19.422 1 98.06 119 ALA A N 1
ATOM 838 C CA . ALA A 1 119 ? -0.123 22.609 18.297 1 98.06 119 ALA A CA 1
ATOM 839 C C . ALA A 1 119 ? 0.515 22.172 16.984 1 98.06 119 ALA A C 1
ATOM 841 O O . ALA A 1 119 ? -0.051 22.406 15.914 1 98.06 119 ALA A O 1
ATOM 842 N N . ALA A 1 120 ? 1.663 21.609 17.047 1 96.56 120 ALA A N 1
ATOM 843 C CA . ALA A 1 120 ? 2.383 21.141 15.852 1 96.56 120 ALA A CA 1
ATOM 844 C C . ALA A 1 120 ? 1.941 19.734 15.461 1 96.56 120 ALA A C 1
ATOM 846 O O . ALA A 1 120 ? 2.301 19.25 14.383 1 96.56 120 ALA A O 1
ATOM 847 N N . ALA A 1 121 ? 1.136 19.094 16.203 1 97.62 121 ALA A N 1
ATOM 848 C CA . ALA A 1 121 ? 0.959 17.641 16.125 1 97.62 121 ALA A CA 1
ATOM 849 C C . ALA A 1 121 ? -0.135 17.281 15.117 1 97.62 121 ALA A C 1
ATOM 851 O O . ALA A 1 121 ? 0.029 16.359 14.312 1 97.62 121 ALA A O 1
ATOM 852 N N . PRO A 1 122 ? -1.222 17.984 15.031 1 97.75 122 PRO A N 1
ATOM 853 C CA . PRO A 1 122 ? -2.354 17.484 14.25 1 97.75 122 PRO A CA 1
ATOM 854 C C . PRO A 1 122 ? -1.999 17.234 12.781 1 97.75 122 PRO A C 1
ATOM 856 O O . PRO A 1 122 ? -2.152 16.125 12.281 1 97.75 122 PRO A O 1
ATOM 859 N N . LEU A 1 123 ? -1.492 18.188 12.109 1 96.12 123 LEU A N 1
ATOM 860 C CA . LEU A 1 123 ? -1.244 18 10.688 1 96.12 123 LEU A CA 1
ATOM 861 C C . LEU A 1 123 ? 0.11 17.344 10.453 1 96.12 123 LEU A C 1
ATOM 863 O O . LEU A 1 123 ? 0.184 16.266 9.867 1 96.12 123 LEU A O 1
ATOM 867 N N . MET A 1 124 ? 1.155 17.891 11.008 1 94.62 124 MET A N 1
ATOM 868 C CA . MET A 1 124 ? 2.514 17.469 10.664 1 94.62 124 MET A CA 1
ATOM 869 C C . MET A 1 124 ? 2.832 16.109 11.258 1 94.62 124 MET A C 1
ATOM 871 O O . MET A 1 124 ? 3.119 15.156 10.531 1 94.62 124 MET A O 1
ATOM 875 N N . LEU A 1 125 ? 2.701 15.992 12.578 1 97.38 125 LEU A N 1
ATOM 876 C CA . LEU A 1 125 ? 3.15 14.773 13.25 1 97.38 125 LEU A CA 1
ATOM 877 C C . LEU A 1 125 ? 2.215 13.609 12.938 1 97.38 125 LEU A C 1
ATOM 879 O O . LEU A 1 125 ? 2.666 12.469 12.773 1 97.38 125 LEU A O 1
ATOM 883 N N . SER A 1 126 ? 0.924 13.922 12.859 1 98.12 126 SER A N 1
ATOM 884 C CA . SER A 1 126 ? -0.017 12.867 12.508 1 98.12 126 SER A CA 1
ATOM 885 C C . SER A 1 126 ? 0.22 12.367 11.086 1 98.12 126 SER A C 1
ATOM 887 O O . SER A 1 126 ? 0.129 11.164 10.82 1 98.12 126 SER A O 1
ATOM 889 N N . SER A 1 127 ? 0.519 13.25 10.18 1 97.69 127 SER A N 1
ATOM 890 C CA . SER A 1 127 ? 0.877 12.836 8.828 1 97.69 127 SER A CA 1
ATOM 891 C C . SER A 1 127 ? 2.098 11.922 8.836 1 97.69 127 SER A C 1
ATOM 893 O O . SER A 1 127 ? 2.088 10.867 8.203 1 97.69 127 SER A O 1
ATOM 895 N N . ALA A 1 128 ? 3.111 12.352 9.547 1 98.12 128 ALA A N 1
ATOM 896 C CA . ALA A 1 128 ? 4.336 11.562 9.617 1 98.12 128 ALA A CA 1
ATOM 897 C C . ALA A 1 128 ? 4.055 10.156 10.133 1 98.12 128 ALA A C 1
ATOM 899 O O . ALA A 1 128 ? 4.512 9.164 9.547 1 98.12 128 ALA A O 1
ATOM 900 N N . LEU A 1 129 ? 3.281 10.117 11.203 1 98.56 129 LEU A N 1
ATOM 901 C CA . LEU A 1 129 ? 2.965 8.82 11.797 1 98.56 129 LEU A CA 1
ATOM 902 C C . LEU A 1 129 ? 2.193 7.945 10.812 1 98.56 129 LEU A C 1
ATOM 904 O O . LEU A 1 129 ? 2.529 6.773 10.625 1 98.56 129 LEU A O 1
ATOM 908 N N . LEU A 1 130 ? 1.178 8.484 10.219 1 98.5 130 LEU A N 1
ATOM 909 C CA . LEU A 1 130 ? 0.326 7.703 9.328 1 98.5 130 LEU A CA 1
ATOM 910 C C . LEU A 1 130 ? 1.101 7.25 8.094 1 98.5 130 LEU A C 1
ATOM 912 O O . LEU A 1 130 ? 0.901 6.137 7.605 1 98.5 130 LEU A O 1
ATOM 916 N N . LEU A 1 131 ? 1.965 8.086 7.574 1 98.69 131 LEU A N 1
ATOM 917 C CA . LEU A 1 131 ? 2.787 7.715 6.43 1 98.69 131 LEU A CA 1
ATOM 918 C C . LEU A 1 131 ? 3.635 6.488 6.742 1 98.69 131 LEU A C 1
ATOM 920 O O . LEU A 1 131 ? 3.738 5.574 5.918 1 98.69 131 LEU A O 1
ATOM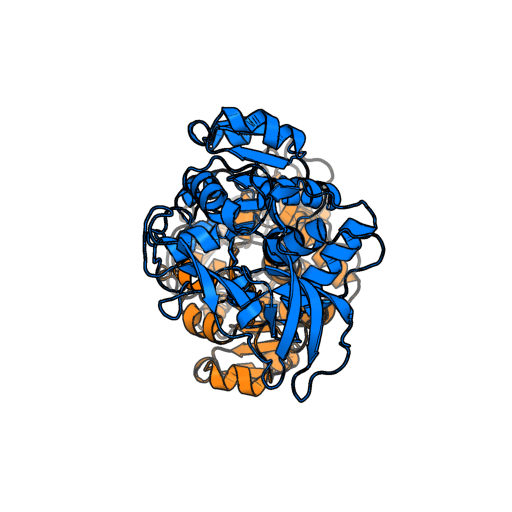 924 N N . VAL A 1 132 ? 4.184 6.434 7.957 1 98.62 132 VAL A N 1
ATOM 925 C CA . VAL A 1 132 ? 5.129 5.387 8.336 1 98.62 132 VAL A CA 1
ATOM 926 C C . VAL A 1 132 ? 4.367 4.133 8.758 1 98.62 132 VAL A C 1
ATOM 928 O O . VAL A 1 132 ? 4.656 3.031 8.289 1 98.62 132 VAL A O 1
ATOM 931 N N . ASP A 1 133 ? 3.283 4.273 9.508 1 97.19 133 ASP A N 1
ATOM 932 C CA . ASP A 1 133 ? 2.691 3.143 10.211 1 97.19 133 ASP A CA 1
ATOM 933 C C . ASP A 1 133 ? 1.486 2.592 9.453 1 97.19 133 ASP A C 1
ATOM 935 O O . ASP A 1 133 ? 1.104 1.435 9.633 1 97.19 133 ASP A O 1
ATOM 939 N N . SER A 1 134 ? 0.876 3.463 8.688 1 96.88 134 SER A N 1
ATOM 940 C CA . SER A 1 134 ? -0.395 3.041 8.109 1 96.88 134 SER A CA 1
ATOM 941 C C . SER A 1 134 ? -0.33 3.023 6.582 1 96.88 134 SER A C 1
ATOM 943 O O . SER A 1 134 ? -0.788 2.07 5.949 1 96.88 134 SER A O 1
ATOM 945 N N . VAL A 1 135 ? 0.226 4.023 5.969 1 98.25 135 VAL A N 1
ATOM 946 C CA . VAL A 1 135 ? 0.232 4.137 4.516 1 98.25 135 VAL A CA 1
ATOM 947 C C . VAL A 1 135 ? 1.277 3.191 3.926 1 98.25 135 VAL A C 1
ATOM 949 O O . VAL A 1 135 ? 0.978 2.412 3.018 1 98.25 135 VAL A O 1
ATOM 952 N N . THR A 1 136 ? 2.498 3.227 4.484 1 98.44 136 THR A N 1
ATOM 953 C CA . THR A 1 136 ? 3.572 2.41 3.928 1 98.44 136 THR A CA 1
ATOM 954 C C . THR A 1 136 ? 3.875 1.222 4.836 1 98.44 136 THR A C 1
ATOM 956 O O . THR A 1 136 ? 4.508 0.255 4.41 1 98.44 136 THR A O 1
ATOM 959 N N . ARG A 1 137 ? 3.52 1.337 6.105 1 97.25 137 ARG A N 1
ATOM 960 C CA . ARG A 1 137 ? 3.666 0.242 7.059 1 97.25 137 ARG A CA 1
ATOM 961 C C . ARG A 1 137 ? 5.105 -0.26 7.098 1 97.25 137 ARG A C 1
ATOM 963 O O . ARG A 1 137 ? 5.355 -1.458 6.945 1 97.25 137 ARG A O 1
ATOM 970 N N . VAL A 1 138 ? 6.023 0.623 7.391 1 98.31 138 VAL A N 1
ATOM 971 C CA . VAL A 1 138 ? 7.453 0.342 7.43 1 98.31 138 VAL A CA 1
ATOM 972 C C . VAL A 1 138 ? 7.727 -0.833 8.367 1 98.31 138 VAL A C 1
ATOM 974 O O . VAL A 1 138 ? 7.145 -0.917 9.453 1 98.31 138 VAL A O 1
ATOM 977 N N . GLN A 1 139 ? 8.578 -1.734 7.926 1 97.25 139 GLN A N 1
ATOM 978 C CA . GLN A 1 139 ? 8.984 -2.898 8.703 1 97.25 139 GLN A CA 1
ATOM 979 C C . GLN A 1 139 ? 10.461 -2.814 9.094 1 97.25 139 GLN A C 1
ATOM 981 O O . GLN A 1 139 ? 11.234 -2.115 8.438 1 97.25 139 GLN A O 1
ATOM 986 N N . PRO A 1 140 ? 10.797 -3.555 10.211 1 98 140 PRO A N 1
ATOM 987 C CA . PRO A 1 140 ? 12.219 -3.586 10.578 1 98 140 PRO A CA 1
ATOM 988 C C . PRO A 1 140 ? 13.109 -4.066 9.438 1 98 140 PRO A C 1
ATOM 990 O O . PRO A 1 140 ? 12.758 -5.02 8.734 1 98 140 PRO A O 1
ATOM 993 N N . GLY A 1 141 ? 14.188 -3.312 9.234 1 98 141 GLY A N 1
ATOM 994 C CA . GLY A 1 141 ? 15.18 -3.711 8.242 1 98 141 GLY A CA 1
ATOM 995 C C . GLY A 1 141 ? 14.938 -3.104 6.875 1 98 141 GLY A C 1
ATOM 996 O O . GLY A 1 141 ? 15.789 -3.18 5.996 1 98 141 GLY A O 1
ATOM 997 N N . GLU A 1 142 ? 13.812 -2.471 6.617 1 98.25 142 GLU A N 1
ATOM 998 C CA . GLU A 1 142 ? 13.492 -1.909 5.309 1 98.25 142 GLU A CA 1
ATOM 999 C C . GLU A 1 142 ? 14.25 -0.61 5.062 1 98.25 142 GLU A C 1
ATOM 1001 O O . GLU A 1 142 ? 14.414 0.204 5.973 1 98.25 142 GLU A O 1
ATOM 1006 N N . ALA A 1 143 ? 14.75 -0.474 3.895 1 98.69 143 ALA A N 1
ATOM 1007 C CA . ALA A 1 143 ? 15.367 0.774 3.459 1 98.69 143 ALA A CA 1
ATOM 1008 C C . ALA A 1 143 ? 14.312 1.808 3.078 1 98.69 143 ALA A C 1
ATOM 1010 O O . ALA A 1 143 ? 13.359 1.498 2.354 1 98.69 143 ALA A O 1
ATOM 1011 N N . VAL A 1 144 ? 14.516 3.053 3.557 1 98.88 144 VAL A N 1
ATOM 1012 C CA . VAL A 1 144 ? 13.523 4.102 3.357 1 98.88 144 VAL A CA 1
ATOM 1013 C C . VAL A 1 144 ? 14.172 5.312 2.691 1 98.88 144 VAL A C 1
ATOM 1015 O O . VAL A 1 144 ? 15.273 5.723 3.072 1 98.88 144 VAL A O 1
ATOM 1018 N N . LEU A 1 145 ? 13.531 5.836 1.646 1 98.81 145 LEU A N 1
ATOM 1019 C CA . LEU A 1 145 ? 13.898 7.09 0.998 1 98.81 145 LEU A CA 1
ATOM 1020 C C . LEU A 1 145 ? 12.805 8.141 1.17 1 98.81 145 LEU A C 1
ATOM 1022 O O . LEU A 1 145 ? 11.625 7.852 0.955 1 98.81 145 LEU A O 1
ATOM 1026 N N . MET A 1 146 ? 13.172 9.305 1.574 1 98.5 146 MET A N 1
ATOM 1027 C CA . MET A 1 146 ? 12.211 10.398 1.625 1 98.5 146 MET A CA 1
ATOM 1028 C C . MET A 1 146 ? 12.766 11.648 0.946 1 98.5 146 MET A C 1
ATOM 1030 O O . MET A 1 146 ? 13.898 12.062 1.228 1 98.5 146 MET A O 1
ATOM 1034 N N . HIS A 1 147 ? 11.938 12.188 0.091 1 96.62 147 HIS A N 1
ATOM 1035 C CA . HIS A 1 147 ? 12.242 13.508 -0.447 1 96.62 147 HIS A CA 1
ATOM 1036 C C . HIS A 1 147 ? 11.781 14.609 0.499 1 96.62 147 HIS A C 1
ATOM 1038 O O . HIS A 1 147 ? 10.805 14.438 1.229 1 96.62 147 HIS A O 1
ATOM 1044 N N . SER A 1 148 ? 12.531 15.773 0.462 1 93.25 148 SER A N 1
ATOM 1045 C CA . SER A 1 148 ? 12.273 16.891 1.366 1 93.25 148 SER A CA 1
ATOM 1046 C C . SER A 1 148 ? 12.43 16.469 2.824 1 93.25 148 SER A C 1
ATOM 1048 O O . SER A 1 148 ? 11.547 16.719 3.646 1 93.25 148 SER A O 1
ATOM 1050 N N . ALA A 1 149 ? 13.578 15.992 3.146 1 95.56 149 ALA A N 1
ATOM 1051 C CA . ALA A 1 149 ? 13.852 15.266 4.383 1 95.56 149 ALA A CA 1
ATOM 1052 C C . ALA A 1 149 ? 14.062 16.219 5.551 1 95.56 149 ALA A C 1
ATOM 1054 O O . ALA A 1 149 ? 14.016 15.82 6.715 1 95.56 149 ALA A O 1
ATOM 1055 N N . ALA A 1 150 ? 14.289 17.516 5.305 1 92.25 150 ALA A N 1
ATOM 1056 C CA . ALA A 1 150 ? 14.641 18.438 6.375 1 92.25 150 ALA A CA 1
ATOM 1057 C C . ALA A 1 150 ? 13.414 19.203 6.852 1 92.25 150 ALA A C 1
ATOM 1059 O O . ALA A 1 150 ? 13.484 19.969 7.824 1 92.25 150 ALA A O 1
ATOM 1060 N N . GLY A 1 151 ? 12.312 19.031 6.223 1 89.44 151 GLY A N 1
ATOM 1061 C CA . GLY A 1 151 ? 11.109 19.75 6.605 1 89.44 151 GLY A CA 1
ATOM 1062 C C . GLY A 1 151 ? 10.445 19.188 7.844 1 89.44 151 GLY A C 1
ATOM 1063 O O . GLY A 1 151 ? 11.039 18.359 8.555 1 89.44 151 GLY A O 1
ATOM 1064 N N . GLY A 1 152 ? 9.312 19.781 8.164 1 89.69 152 GLY A N 1
ATOM 1065 C CA . GLY A 1 152 ? 8.578 19.344 9.344 1 89.69 152 GLY A CA 1
ATOM 1066 C C . GLY A 1 152 ? 8.234 17.875 9.336 1 89.69 152 GLY A C 1
ATOM 1067 O O . GLY A 1 152 ? 8.602 17.141 10.258 1 89.69 152 GLY A O 1
ATOM 1068 N N . ILE A 1 153 ? 7.617 17.438 8.281 1 94.31 153 ILE A N 1
ATOM 1069 C CA . ILE A 1 153 ? 7.242 16.031 8.195 1 94.31 153 ILE A CA 1
ATOM 1070 C C . ILE A 1 153 ? 8.5 15.164 8.094 1 94.31 153 ILE A C 1
ATOM 1072 O O . ILE A 1 153 ? 8.594 14.125 8.75 1 94.31 153 ILE A O 1
ATOM 1076 N N . GLY A 1 154 ? 9.461 15.641 7.32 1 95.25 154 GLY A N 1
ATOM 1077 C CA . GLY A 1 154 ? 10.688 14.883 7.133 1 95.25 154 GLY A CA 1
ATOM 1078 C C . GLY A 1 154 ? 11.43 14.625 8.43 1 95.25 154 GLY A C 1
ATOM 1079 O O . GLY A 1 154 ? 11.906 13.508 8.672 1 95.25 154 GLY A O 1
ATOM 1080 N N . SER A 1 155 ? 11.547 15.617 9.234 1 94.69 155 SER A N 1
ATOM 1081 C CA . SER A 1 155 ? 12.258 15.477 10.492 1 94.69 155 SER A CA 1
ATOM 1082 C C . SER A 1 155 ? 11.547 14.508 11.43 1 94.69 155 SER A C 1
ATOM 1084 O O . SER A 1 155 ? 12.188 13.742 12.148 1 94.69 155 SER A O 1
ATOM 1086 N N . ALA A 1 156 ? 10.25 14.539 11.438 1 96.31 156 ALA A N 1
ATOM 1087 C CA . ALA A 1 156 ? 9.469 13.609 12.25 1 96.31 156 ALA A CA 1
ATOM 1088 C C . ALA A 1 156 ? 9.562 12.195 11.695 1 96.31 156 ALA A C 1
ATOM 1090 O O . ALA A 1 156 ? 9.695 11.227 12.461 1 96.31 156 ALA A O 1
ATOM 1091 N N . VAL A 1 157 ? 9.539 12.039 10.414 1 98.19 157 VAL A N 1
ATOM 1092 C CA . VAL A 1 157 ? 9.594 10.742 9.75 1 98.19 157 VAL A CA 1
ATOM 1093 C C . VAL A 1 157 ? 10.922 10.055 10.062 1 98.19 157 VAL A C 1
ATOM 1095 O O . VAL A 1 157 ? 10.961 8.852 10.305 1 98.19 157 VAL A O 1
ATOM 1098 N N . ALA A 1 158 ? 11.992 10.812 10.07 1 97.88 158 ALA A N 1
ATOM 1099 C CA . ALA A 1 158 ? 13.289 10.234 10.391 1 97.88 158 ALA A CA 1
ATOM 1100 C C . ALA A 1 158 ? 13.25 9.484 11.719 1 97.88 158 ALA A C 1
ATOM 1102 O O . ALA A 1 158 ? 13.734 8.359 11.82 1 97.88 158 ALA A O 1
ATOM 1103 N N . GLN A 1 159 ? 12.641 10.086 12.688 1 97.69 159 GLN A N 1
ATOM 1104 C CA . GLN A 1 159 ? 12.555 9.492 14.016 1 97.69 159 GLN A CA 1
ATOM 1105 C C . GLN A 1 159 ? 11.617 8.289 14.023 1 97.69 159 GLN A C 1
ATOM 1107 O O . GLN A 1 159 ? 11.93 7.254 14.609 1 97.69 159 GLN A O 1
ATOM 1112 N N . LEU A 1 160 ? 10.523 8.422 13.367 1 98.25 160 LEU A N 1
ATOM 1113 C CA . LEU A 1 160 ? 9.516 7.371 13.359 1 98.25 160 LEU A CA 1
ATOM 1114 C C . LEU A 1 160 ? 10 6.156 12.578 1 98.25 160 LEU A C 1
ATOM 1116 O O . LEU A 1 160 ? 9.688 5.016 12.938 1 98.25 160 LEU A O 1
ATOM 1120 N N . VAL A 1 161 ? 10.711 6.363 11.461 1 98.56 161 VAL A N 1
ATOM 1121 C CA . VAL A 1 161 ? 11.289 5.27 10.688 1 98.56 161 VAL A CA 1
ATOM 1122 C C . VAL A 1 161 ? 12.289 4.496 11.547 1 98.56 161 VAL A C 1
ATOM 1124 O O . VAL A 1 161 ? 12.281 3.266 11.562 1 98.56 161 VAL A O 1
ATOM 1127 N N . ARG A 1 162 ? 13.125 5.242 12.242 1 97.06 162 ARG A N 1
ATOM 1128 C CA . ARG A 1 162 ? 14.078 4.605 13.141 1 97.06 162 ARG A CA 1
ATOM 1129 C C . ARG A 1 162 ? 13.367 3.795 14.219 1 97.06 162 ARG A C 1
ATOM 1131 O O . ARG A 1 162 ? 13.758 2.668 14.516 1 97.06 162 ARG A O 1
ATOM 1138 N N . ASP A 1 163 ? 12.336 4.395 14.797 1 96.25 163 ASP A N 1
ATOM 1139 C CA . ASP A 1 163 ? 11.562 3.713 15.828 1 96.25 163 ASP A CA 1
ATOM 1140 C C . ASP A 1 163 ? 10.93 2.432 15.289 1 96.25 163 ASP A C 1
ATOM 1142 O O . ASP A 1 163 ? 10.82 1.436 16 1 96.25 163 ASP A O 1
ATOM 1146 N N . ALA A 1 164 ? 10.547 2.422 14.039 1 96.81 164 ALA A N 1
ATOM 1147 C CA . ALA A 1 164 ? 9.938 1.264 13.391 1 96.81 164 ALA A CA 1
ATOM 1148 C C . ALA A 1 164 ? 11 0.249 12.977 1 96.81 164 ALA A C 1
ATOM 1150 O O . ALA A 1 164 ? 10.672 -0.859 12.539 1 96.81 164 ALA A O 1
ATOM 1151 N N . GLY A 1 165 ? 12.242 0.624 13.016 1 97.44 165 GLY A N 1
ATOM 1152 C CA . GLY A 1 165 ? 13.344 -0.258 12.664 1 97.44 165 GLY A CA 1
ATOM 1153 C C . GLY A 1 165 ? 13.75 -0.153 11.203 1 97.44 165 GLY A C 1
ATOM 1154 O O . GLY A 1 165 ? 14.469 -1.01 10.695 1 97.44 165 GLY A O 1
ATOM 1155 N N . GLY A 1 166 ? 13.258 0.845 10.516 1 97.38 166 GLY A N 1
ATOM 1156 C CA . GLY A 1 166 ? 13.68 1.061 9.141 1 97.38 166 GLY A CA 1
ATOM 1157 C C . GLY A 1 166 ? 15.133 1.497 9.031 1 97.38 166 GLY A C 1
ATOM 1158 O O . GLY A 1 166 ? 15.539 2.486 9.641 1 97.38 166 GLY A O 1
ATOM 1159 N N . VAL A 1 167 ? 15.875 0.86 8.297 1 96.81 167 VAL A N 1
ATOM 1160 C CA . VAL A 1 167 ? 17.297 1.153 8.141 1 96.81 167 VAL A CA 1
ATOM 1161 C C . VAL A 1 167 ? 17.828 0.47 6.883 1 96.81 167 VAL A C 1
ATOM 1163 O O . VAL A 1 167 ? 17.516 -0.695 6.625 1 96.81 167 VAL A O 1
ATOM 1166 N N . PRO A 1 168 ? 18.562 1.211 6.074 1 97.94 168 PRO A N 1
ATOM 1167 C CA . PRO A 1 168 ? 18.938 2.615 6.242 1 97.94 168 PRO A CA 1
ATOM 1168 C C . PRO A 1 168 ? 17.828 3.58 5.828 1 97.94 168 PRO A C 1
ATOM 1170 O O . PRO A 1 168 ? 16.922 3.201 5.078 1 97.94 168 PRO A O 1
ATOM 1173 N N . ALA A 1 169 ? 17.859 4.684 6.352 1 98.38 169 ALA A N 1
ATOM 1174 C CA . ALA A 1 169 ? 16.969 5.781 5.988 1 98.38 169 ALA A CA 1
ATOM 1175 C C . ALA A 1 169 ? 17.734 6.91 5.301 1 98.38 169 ALA A C 1
ATOM 1177 O O . ALA A 1 169 ? 18.609 7.539 5.91 1 98.38 169 ALA A O 1
ATOM 1178 N N . ILE A 1 170 ? 17.375 7.191 4.066 1 98.19 170 ILE A N 1
ATOM 1179 C CA . ILE A 1 170 ? 18.062 8.203 3.266 1 98.19 170 ILE A CA 1
ATOM 1180 C C . ILE A 1 170 ? 17.094 9.32 2.904 1 98.19 170 ILE A C 1
ATOM 1182 O O . ILE A 1 170 ? 15.922 9.07 2.619 1 98.19 170 ILE A O 1
ATOM 1186 N N . GLY A 1 171 ? 17.594 10.547 2.938 1 98.06 171 GLY A N 1
ATOM 1187 C CA . GLY A 1 171 ? 16.781 11.695 2.561 1 98.06 171 GLY A CA 1
ATOM 1188 C C . GLY A 1 171 ? 17.375 12.484 1.411 1 98.06 171 GLY A C 1
ATOM 1189 O O . GLY A 1 171 ? 18.578 12.375 1.126 1 98.06 171 GLY A O 1
ATOM 1190 N N . THR A 1 172 ? 16.5 13.141 0.693 1 97.75 172 THR A N 1
ATOM 1191 C CA . THR A 1 172 ? 16.969 14.203 -0.192 1 97.75 172 THR A CA 1
ATOM 1192 C C . THR A 1 172 ? 16.469 15.562 0.274 1 97.75 172 THR A C 1
ATOM 1194 O O . THR A 1 172 ? 15.453 15.641 0.98 1 97.75 172 THR A O 1
ATOM 1197 N N . VAL A 1 173 ? 17.203 16.609 -0.099 1 95.56 173 VAL A N 1
ATOM 1198 C CA . VAL A 1 173 ? 16.812 17.969 0.242 1 95.56 173 VAL A CA 1
ATOM 1199 C C . VAL A 1 173 ? 16.891 18.859 -0.997 1 95.56 173 VAL A C 1
ATOM 1201 O O . VAL A 1 173 ? 17.703 18.609 -1.891 1 95.56 173 VAL A O 1
ATOM 1204 N N . GLY A 1 174 ? 16.016 19.828 -1.036 1 91.38 174 GLY A N 1
ATOM 1205 C CA . GLY A 1 174 ? 15.969 20.719 -2.186 1 91.38 174 GLY A CA 1
ATOM 1206 C C . GLY A 1 174 ? 17.172 21.625 -2.277 1 91.38 174 GLY A C 1
ATOM 1207 O O . GLY A 1 174 ? 17.578 22.031 -3.373 1 91.38 174 GLY A O 1
ATOM 1208 N N . ARG A 1 175 ? 17.734 22.016 -1.14 1 92 175 ARG A N 1
ATOM 1209 C CA . ARG A 1 175 ? 18.891 22.891 -1.056 1 92 175 ARG A CA 1
ATOM 1210 C C . ARG A 1 175 ? 20.031 22.203 -0.312 1 92 175 ARG A C 1
ATOM 1212 O O . ARG A 1 175 ? 19.844 21.656 0.775 1 92 175 ARG A O 1
ATOM 1219 N N . PRO A 1 176 ? 21.203 22.328 -0.857 1 94 176 PRO A N 1
ATOM 1220 C CA . PRO A 1 176 ? 22.344 21.672 -0.219 1 94 176 PRO A CA 1
ATOM 1221 C C . PRO A 1 176 ? 22.562 22.125 1.222 1 94 176 PRO A C 1
ATOM 1223 O O . PRO A 1 176 ? 23.016 21.344 2.059 1 94 176 PRO A O 1
ATOM 1226 N N . GLU A 1 177 ? 22.266 23.391 1.548 1 93.81 177 GLU A N 1
ATOM 1227 C CA . GLU A 1 177 ? 22.484 23.969 2.873 1 93.81 177 GLU A CA 1
ATOM 1228 C C . GLU A 1 177 ? 21.641 23.25 3.93 1 93.81 177 GLU A C 1
ATOM 1230 O O . GLU A 1 177 ? 21.906 23.391 5.129 1 93.81 177 GLU A O 1
ATOM 1235 N N . LYS A 1 178 ? 20.688 22.422 3.496 1 93.75 178 LYS A N 1
ATOM 1236 C CA . LYS A 1 178 ? 19.781 21.781 4.438 1 93.75 178 LYS A CA 1
ATOM 1237 C C . LYS A 1 178 ? 20.234 20.359 4.754 1 93.75 178 LYS A C 1
ATOM 1239 O O . LYS A 1 178 ? 19.609 19.656 5.551 1 93.75 178 LYS A O 1
ATOM 1244 N N . VAL A 1 179 ? 21.344 19.906 4.188 1 96.5 179 VAL A N 1
ATOM 1245 C CA . VAL A 1 179 ? 21.844 18.562 4.41 1 96.5 179 VAL A CA 1
ATOM 1246 C C . VAL A 1 179 ? 22.141 18.359 5.898 1 96.5 179 VAL A C 1
ATOM 1248 O O . VAL A 1 179 ? 21.734 17.359 6.484 1 96.5 179 VAL A O 1
ATOM 1251 N N . ALA A 1 180 ? 22.75 19.328 6.5 1 96.31 180 ALA A N 1
ATOM 1252 C CA . ALA A 1 180 ? 23.125 19.219 7.91 1 96.31 180 ALA A CA 1
ATOM 1253 C C . ALA A 1 180 ? 21.891 19.094 8.789 1 96.31 180 ALA A C 1
ATOM 1255 O O . ALA A 1 180 ? 21.875 18.312 9.75 1 96.31 180 ALA A O 1
ATOM 1256 N N . ASP A 1 181 ? 20.859 19.812 8.469 1 93.56 181 ASP A N 1
ATOM 1257 C CA . ASP A 1 181 ? 19.625 19.766 9.227 1 93.56 181 ASP A CA 1
ATOM 1258 C C . ASP A 1 181 ? 18.984 18.391 9.141 1 93.56 181 ASP A C 1
ATOM 1260 O O . ASP A 1 181 ? 18.5 17.859 10.141 1 93.56 181 ASP A O 1
ATOM 1264 N N . ALA A 1 182 ? 19 17.812 7.98 1 95.94 182 ALA A N 1
ATOM 1265 C CA . ALA A 1 182 ? 18.406 16.484 7.789 1 95.94 182 ALA A CA 1
ATOM 1266 C C . ALA A 1 182 ? 19.188 15.422 8.531 1 95.94 182 ALA A C 1
ATOM 1268 O O . ALA A 1 182 ? 18.609 14.523 9.156 1 95.94 182 ALA A O 1
ATOM 1269 N N . LEU A 1 183 ? 20.5 15.531 8.484 1 97.25 183 LEU A N 1
ATOM 1270 C CA . LEU A 1 183 ? 21.328 14.594 9.234 1 97.25 183 LEU A CA 1
ATOM 1271 C C . LEU A 1 183 ? 21.062 14.711 10.734 1 97.25 183 LEU A C 1
ATOM 1273 O O . LEU A 1 183 ? 20.938 13.695 11.422 1 97.25 183 LEU A O 1
ATOM 1277 N N . ALA A 1 184 ? 20.906 15.898 11.188 1 94.94 184 ALA A N 1
ATOM 1278 C CA . ALA A 1 184 ? 20.625 16.141 12.602 1 94.94 184 ALA A CA 1
ATOM 1279 C C . ALA A 1 184 ? 19.281 15.562 13.008 1 94.94 184 ALA A C 1
ATOM 1281 O O . ALA A 1 184 ? 19.094 15.141 14.148 1 94.94 184 ALA A O 1
ATOM 1282 N N . ALA A 1 185 ? 18.406 15.492 12.047 1 93.75 185 ALA A N 1
ATOM 1283 C CA . ALA A 1 185 ? 17.062 14.961 12.32 1 93.75 185 ALA A CA 1
ATOM 1284 C C . ALA A 1 185 ? 17.094 13.438 12.438 1 93.75 185 ALA A C 1
ATOM 1286 O O . ALA A 1 185 ? 16.141 12.828 12.938 1 93.75 185 ALA A O 1
ATOM 1287 N N . GLY A 1 186 ? 18.141 12.797 11.898 1 95.88 186 GLY A N 1
ATOM 1288 C CA . GLY A 1 186 ? 18.281 11.367 12.125 1 95.88 186 GLY A CA 1
ATOM 1289 C C . GLY A 1 186 ? 18.422 10.57 10.836 1 95.88 186 GLY A C 1
ATOM 1290 O O . GLY A 1 186 ? 18.5 9.336 10.867 1 95.88 186 GLY A O 1
ATOM 1291 N N . TRP A 1 187 ? 18.453 11.172 9.711 1 97.81 187 TRP A N 1
ATOM 1292 C CA . TRP A 1 187 ? 18.672 10.453 8.461 1 97.81 187 TRP A CA 1
ATOM 1293 C C . TRP A 1 187 ? 20.094 9.914 8.383 1 97.81 187 TRP A C 1
ATOM 1295 O O . TRP A 1 187 ? 21.047 10.594 8.773 1 97.81 187 TRP A O 1
ATOM 1305 N N . ASP A 1 188 ? 20.266 8.75 7.867 1 98.25 188 ASP A N 1
ATOM 1306 C CA . ASP A 1 188 ? 21.562 8.094 7.801 1 98.25 188 ASP A CA 1
ATOM 1307 C C . ASP A 1 188 ? 22.438 8.727 6.723 1 98.25 188 ASP A C 1
ATOM 1309 O O . ASP A 1 188 ? 23.672 8.773 6.852 1 98.25 188 ASP A O 1
ATOM 1313 N N . ALA A 1 189 ? 21.844 9.148 5.645 1 98.06 189 ALA A N 1
ATOM 1314 C CA . ALA A 1 189 ? 22.484 9.836 4.523 1 98.06 189 ALA A CA 1
ATOM 1315 C C . ALA A 1 189 ? 21.531 10.812 3.852 1 98.06 189 ALA A C 1
ATOM 1317 O O . ALA A 1 189 ? 20.312 10.586 3.838 1 98.06 189 ALA A O 1
ATOM 1318 N N . VAL A 1 190 ? 22.109 11.875 3.377 1 98.31 190 VAL A N 1
ATOM 1319 C CA . VAL A 1 190 ? 21.281 12.914 2.756 1 98.31 190 VAL A CA 1
ATOM 1320 C C . VAL A 1 190 ? 21.953 13.406 1.475 1 98.31 190 VAL A C 1
ATOM 1322 O O . VAL A 1 190 ? 23.156 13.688 1.462 1 98.31 190 VAL A O 1
ATOM 1325 N N . LEU A 1 191 ? 21.156 13.477 0.402 1 98.06 191 LEU A N 1
ATOM 1326 C CA . LEU A 1 191 ? 21.625 13.984 -0.884 1 98.06 191 LEU A CA 1
ATOM 1327 C C . LEU A 1 191 ? 20.859 15.242 -1.276 1 98.06 191 LEU A C 1
ATOM 1329 O O . LEU A 1 191 ? 19.656 15.328 -1.068 1 98.06 191 LEU A O 1
ATOM 1333 N N . PRO A 1 192 ? 21.609 16.219 -1.886 1 97.31 192 PRO A N 1
ATOM 1334 C CA . PRO A 1 192 ? 20.844 17.25 -2.598 1 97.31 192 PRO A CA 1
ATOM 1335 C C . PRO A 1 192 ? 20 16.672 -3.74 1 97.31 192 PRO A C 1
ATOM 1337 O O . PRO A 1 192 ? 20.5 15.852 -4.52 1 97.31 192 PRO A O 1
ATOM 1340 N N . ARG A 1 193 ? 18.812 17.094 -3.762 1 94.69 193 ARG A N 1
ATOM 1341 C CA . ARG A 1 193 ? 17.859 16.5 -4.707 1 94.69 193 ARG A CA 1
ATOM 1342 C C . ARG A 1 193 ? 18.359 16.656 -6.141 1 94.69 193 ARG A C 1
ATOM 1344 O O . ARG A 1 193 ? 18.188 15.758 -6.965 1 94.69 193 ARG A O 1
ATOM 1351 N N . ALA A 1 194 ? 19 17.734 -6.445 1 92.69 194 ALA A N 1
ATOM 1352 C CA . ALA A 1 194 ? 19.516 18 -7.781 1 92.69 194 ALA A CA 1
ATOM 1353 C C . ALA A 1 194 ? 20.562 16.953 -8.18 1 92.69 194 ALA A C 1
ATOM 1355 O O . ALA A 1 194 ? 20.797 16.734 -9.367 1 92.69 194 ALA A O 1
ATOM 1356 N N . GLU A 1 195 ? 21.109 16.344 -7.195 1 93.19 195 GLU A N 1
ATOM 1357 C CA . GLU A 1 195 ? 22.141 15.344 -7.434 1 93.19 195 GLU A CA 1
ATOM 1358 C C . GLU A 1 195 ? 21.594 13.93 -7.281 1 93.19 195 GLU A C 1
ATOM 1360 O O . GLU A 1 195 ? 22.312 12.953 -7.516 1 93.19 195 GLU A O 1
ATOM 1365 N N . ALA A 1 196 ? 20.438 13.844 -6.938 1 94.25 196 ALA A N 1
ATOM 1366 C CA . ALA A 1 196 ? 19.875 12.539 -6.598 1 94.25 196 ALA A CA 1
ATOM 1367 C C . ALA A 1 196 ? 19.422 11.797 -7.848 1 94.25 196 ALA A C 1
ATOM 1369 O O . ALA A 1 196 ? 18.25 11.883 -8.242 1 94.25 196 ALA A O 1
ATOM 1370 N N . THR A 1 197 ? 20.328 11.047 -8.422 1 95.62 197 THR A N 1
ATOM 1371 C CA . THR A 1 197 ? 19.984 10.094 -9.469 1 95.62 197 THR A CA 1
ATOM 1372 C C . THR A 1 197 ? 19.734 8.711 -8.875 1 95.62 197 THR A C 1
ATOM 1374 O O . THR A 1 197 ? 20.125 8.438 -7.738 1 95.62 197 THR A O 1
ATOM 1377 N N . ALA A 1 198 ? 19.078 7.891 -9.672 1 96.94 198 ALA A N 1
ATOM 1378 C CA . ALA A 1 198 ? 18.844 6.523 -9.211 1 96.94 198 ALA A CA 1
ATOM 1379 C C . ALA A 1 198 ? 20.156 5.848 -8.82 1 96.94 198 ALA A C 1
ATOM 1381 O O . ALA A 1 198 ? 20.25 5.234 -7.754 1 96.94 198 ALA A O 1
ATOM 1382 N N . ASP A 1 199 ? 21.141 6.027 -9.633 1 97.12 199 ASP A N 1
ATOM 1383 C CA . ASP A 1 199 ? 22.438 5.402 -9.391 1 97.12 199 ASP A CA 1
ATOM 1384 C C . ASP A 1 199 ? 23.062 5.918 -8.094 1 97.12 199 ASP A C 1
ATOM 1386 O O . ASP A 1 199 ? 23.578 5.137 -7.301 1 97.12 199 ASP A O 1
ATOM 1390 N N . LYS A 1 200 ? 23.016 7.215 -7.863 1 97.5 200 LYS A N 1
ATOM 1391 C CA . LYS A 1 200 ? 23.625 7.797 -6.668 1 97.5 200 LYS A CA 1
ATOM 1392 C C . LYS A 1 200 ? 22.891 7.363 -5.406 1 97.5 200 LYS A C 1
ATOM 1394 O O . LYS A 1 200 ? 23.516 7.074 -4.387 1 97.5 200 LYS A O 1
ATOM 1399 N N . VAL A 1 201 ? 21.594 7.348 -5.48 1 97.81 201 VAL A N 1
ATOM 1400 C CA . VAL A 1 201 ? 20.797 6.887 -4.352 1 97.81 201 VAL A CA 1
ATOM 1401 C C . VAL A 1 201 ? 21.156 5.441 -4.02 1 97.81 201 VAL A C 1
ATOM 1403 O O . VAL A 1 201 ? 21.438 5.117 -2.863 1 97.81 201 VAL A O 1
ATOM 1406 N N . LEU A 1 202 ? 21.172 4.559 -5.012 1 98.06 202 LEU A N 1
ATOM 1407 C CA . LEU A 1 202 ? 21.453 3.141 -4.805 1 98.06 202 LEU A CA 1
ATOM 1408 C C . LEU A 1 202 ? 22.875 2.936 -4.297 1 98.06 202 LEU A C 1
ATOM 1410 O O . LEU A 1 202 ? 23.125 2.072 -3.455 1 98.06 202 LEU A O 1
ATOM 1414 N N . ALA A 1 203 ? 23.812 3.732 -4.812 1 97.5 203 ALA A N 1
ATOM 1415 C CA . ALA A 1 203 ? 25.188 3.656 -4.336 1 97.5 203 ALA A CA 1
ATOM 1416 C C . ALA A 1 203 ? 25.281 4.066 -2.871 1 97.5 203 ALA A C 1
ATOM 1418 O O . ALA A 1 203 ? 26.078 3.504 -2.113 1 97.5 203 ALA A O 1
ATOM 1419 N N . THR A 1 204 ? 24.531 5.023 -2.486 1 96.06 204 THR A N 1
ATOM 1420 C CA . THR A 1 204 ? 24.547 5.543 -1.123 1 96.06 204 THR A CA 1
ATOM 1421 C C . THR A 1 204 ? 23.938 4.527 -0.155 1 96.06 204 THR A C 1
ATOM 1423 O O . THR A 1 204 ? 24.469 4.324 0.943 1 96.06 204 THR A O 1
ATOM 1426 N N . VAL A 1 205 ? 22.891 3.846 -0.562 1 95.56 205 VAL A N 1
ATOM 1427 C CA . VAL A 1 205 ? 22.156 2.938 0.308 1 95.56 205 VAL A CA 1
ATOM 1428 C C . VAL A 1 205 ? 22.797 1.551 0.269 1 95.56 205 VAL A C 1
ATOM 1430 O O . VAL A 1 205 ? 22.812 0.838 1.274 1 95.56 205 VAL A O 1
ATOM 1433 N N . GLY A 1 206 ? 23.297 1.136 -0.886 1 96.75 206 GLY A N 1
ATOM 1434 C CA . GLY A 1 206 ? 23.922 -0.168 -1.062 1 96.75 206 GLY A CA 1
ATOM 1435 C C . GLY A 1 206 ? 22.922 -1.268 -1.372 1 96.75 206 GLY A C 1
ATOM 1436 O O . GLY A 1 206 ? 23.281 -2.447 -1.389 1 96.75 206 GLY A O 1
ATOM 1437 N N . ARG A 1 207 ? 21.688 -0.912 -1.536 1 97.06 207 ARG A N 1
ATOM 1438 C CA . ARG A 1 207 ? 20.625 -1.842 -1.907 1 97.06 207 ARG A CA 1
ATOM 1439 C C . ARG A 1 207 ? 19.391 -1.096 -2.41 1 97.06 207 ARG A C 1
ATOM 1441 O O . ARG A 1 207 ? 19.344 0.133 -2.332 1 97.06 207 ARG A O 1
ATOM 1448 N N . ARG A 1 208 ? 18.469 -1.766 -2.955 1 97.69 208 ARG A N 1
ATOM 1449 C CA . ARG A 1 208 ? 17.234 -1.155 -3.457 1 97.69 208 ARG A CA 1
ATOM 1450 C C . ARG A 1 208 ? 16.328 -0.738 -2.311 1 97.69 208 ARG A C 1
ATOM 1452 O O . ARG A 1 208 ? 16.438 -1.251 -1.196 1 97.69 208 ARG A O 1
ATOM 1459 N N . ILE A 1 209 ? 15.398 0.149 -2.6 1 98.62 209 ILE A N 1
ATOM 1460 C CA . ILE A 1 209 ? 14.594 0.848 -1.602 1 98.62 209 ILE A CA 1
ATOM 1461 C C . ILE A 1 209 ? 13.258 0.132 -1.423 1 98.62 209 ILE A C 1
ATOM 1463 O O . ILE A 1 209 ? 12.602 -0.234 -2.404 1 98.62 209 ILE A O 1
ATOM 1467 N N . ASP A 1 210 ? 12.82 -0.009 -0.127 1 98.5 210 ASP A N 1
ATOM 1468 C CA . ASP A 1 210 ? 11.562 -0.694 0.171 1 98.5 210 ASP A CA 1
ATOM 1469 C C . ASP A 1 210 ? 10.406 0.299 0.285 1 98.5 210 ASP A C 1
ATOM 1471 O O . ASP A 1 210 ? 9.258 -0.04 -0.009 1 98.5 210 ASP A O 1
ATOM 1475 N N . VAL A 1 211 ? 10.727 1.521 0.766 1 98.88 211 VAL A N 1
ATOM 1476 C CA . VAL A 1 211 ? 9.695 2.525 1.001 1 98.88 211 VAL A CA 1
ATOM 1477 C C . VAL A 1 211 ? 10.172 3.885 0.493 1 98.88 211 VAL A C 1
ATOM 1479 O O . VAL A 1 211 ? 11.289 4.312 0.798 1 98.88 211 VAL A O 1
ATOM 1482 N N . VAL A 1 212 ? 9.32 4.516 -0.297 1 98.88 212 VAL A N 1
ATOM 1483 C CA . VAL A 1 212 ? 9.594 5.879 -0.743 1 98.88 212 VAL A CA 1
ATOM 1484 C C . VAL A 1 212 ? 8.484 6.812 -0.264 1 98.88 212 VAL A C 1
ATOM 1486 O O . VAL A 1 212 ? 7.305 6.535 -0.469 1 98.88 212 VAL A O 1
ATOM 1489 N N . LEU A 1 213 ? 8.867 7.84 0.413 1 98.75 213 LEU A N 1
ATOM 1490 C CA . LEU A 1 213 ? 7.977 8.922 0.818 1 98.75 213 LEU A CA 1
ATOM 1491 C C . LEU A 1 213 ? 8.266 10.188 0.014 1 98.75 213 LEU A C 1
ATOM 1493 O O . LEU A 1 213 ? 9.344 10.766 0.123 1 98.75 213 LEU A O 1
ATOM 1497 N N . ASP A 1 214 ? 7.238 10.641 -0.761 1 97.81 214 ASP A N 1
ATOM 1498 C CA . ASP A 1 214 ? 7.492 11.672 -1.766 1 97.81 214 ASP A CA 1
ATOM 1499 C C . ASP A 1 214 ? 6.434 12.766 -1.705 1 97.81 214 ASP A C 1
ATOM 1501 O O . ASP A 1 214 ? 5.309 12.586 -2.18 1 97.81 214 ASP A O 1
ATOM 1505 N N . PRO A 1 215 ? 6.781 13.945 -1.203 1 94.19 215 PRO A N 1
ATOM 1506 C CA . PRO A 1 215 ? 5.852 15.07 -1.15 1 94.19 215 PRO A CA 1
ATOM 1507 C C . PRO A 1 215 ? 5.906 15.945 -2.404 1 94.19 215 PRO A C 1
ATOM 1509 O O . PRO A 1 215 ? 5.367 17.047 -2.412 1 94.19 215 PRO A O 1
ATOM 1512 N N . GLN A 1 216 ? 6.469 15.461 -3.527 1 91.81 216 GLN A N 1
ATOM 1513 C CA . GLN A 1 216 ? 6.777 16.312 -4.676 1 91.81 216 GLN A CA 1
ATOM 1514 C C . GLN A 1 216 ? 5.754 16.125 -5.789 1 91.81 216 GLN A C 1
ATOM 1516 O O . GLN A 1 216 ? 5.98 16.547 -6.926 1 91.81 216 GLN A O 1
ATOM 1521 N N . GLY A 1 217 ? 4.691 15.492 -5.488 1 92 217 GLY A N 1
ATOM 1522 C CA . GLY A 1 217 ? 3.805 15.109 -6.574 1 92 217 GLY A CA 1
ATOM 1523 C C . GLY A 1 217 ? 4.336 13.953 -7.395 1 92 217 GLY A C 1
ATOM 1524 O O . GLY A 1 217 ? 4.754 12.93 -6.844 1 92 217 GLY A O 1
ATOM 1525 N N . THR A 1 218 ? 4.273 14.156 -8.75 1 94.38 218 THR A N 1
ATOM 1526 C CA . THR A 1 218 ? 4.727 13.047 -9.578 1 94.38 218 THR A CA 1
ATOM 1527 C C . THR A 1 218 ? 6.051 13.383 -10.258 1 94.38 218 THR A C 1
ATOM 1529 O O . THR A 1 218 ? 6.492 12.664 -11.156 1 94.38 218 THR A O 1
ATOM 1532 N N . SER A 1 219 ? 6.68 14.469 -9.859 1 92.44 219 SER A N 1
ATOM 1533 C CA . SER A 1 219 ? 7.863 14.945 -10.57 1 92.44 219 SER A CA 1
ATOM 1534 C C . SER A 1 219 ? 9.031 13.984 -10.398 1 92.44 219 SER A C 1
ATOM 1536 O O . SER A 1 219 ? 9.922 13.93 -11.25 1 92.44 219 SER A O 1
ATOM 1538 N N . MET A 1 220 ? 9 13.18 -9.32 1 94.38 220 MET A N 1
ATOM 1539 C CA . MET A 1 220 ? 10.125 12.297 -9.031 1 94.38 220 MET A CA 1
ATOM 1540 C C . MET A 1 220 ? 9.742 10.836 -9.258 1 94.38 220 MET A C 1
ATOM 1542 O O . MET A 1 220 ? 10.492 9.93 -8.898 1 94.38 220 MET A O 1
ATOM 1546 N N . ILE A 1 221 ? 8.656 10.586 -9.859 1 96 221 ILE A N 1
ATOM 1547 C CA . ILE A 1 221 ? 8.07 9.25 -9.883 1 96 221 ILE A CA 1
ATOM 1548 C C . ILE A 1 221 ? 9 8.297 -10.625 1 96 221 ILE A C 1
ATOM 1550 O O . ILE A 1 221 ? 9.125 7.129 -10.25 1 96 221 ILE A O 1
ATOM 1554 N N . ASP A 1 222 ? 9.633 8.719 -11.688 1 96.12 222 ASP A N 1
ATOM 1555 C CA . ASP A 1 222 ? 10.547 7.855 -12.43 1 96.12 222 ASP A CA 1
ATOM 1556 C C . ASP A 1 222 ? 11.758 7.48 -11.578 1 96.12 222 ASP A C 1
ATOM 1558 O O . ASP A 1 222 ? 12.211 6.332 -11.602 1 96.12 222 ASP A O 1
ATOM 1562 N N . LEU A 1 223 ? 12.328 8.461 -10.906 1 97.19 223 LEU A N 1
ATOM 1563 C CA . LEU A 1 223 ? 13.414 8.156 -9.977 1 97.19 223 LEU A CA 1
ATOM 1564 C C . LEU A 1 223 ? 12.945 7.184 -8.898 1 97.19 223 LEU A C 1
ATOM 1566 O O . LEU A 1 223 ? 13.633 6.199 -8.609 1 97.19 223 LEU A O 1
ATOM 1570 N N . ASP A 1 224 ? 11.781 7.48 -8.297 1 98.31 224 ASP A N 1
ATOM 1571 C CA . ASP A 1 224 ? 11.242 6.625 -7.246 1 98.31 224 ASP A CA 1
ATOM 1572 C C . ASP A 1 224 ? 11.148 5.176 -7.707 1 98.31 224 ASP A C 1
ATOM 1574 O O . ASP A 1 224 ? 11.648 4.27 -7.039 1 98.31 224 ASP A O 1
ATOM 1578 N N . LEU A 1 225 ? 10.602 4.973 -8.859 1 97.81 225 LEU A N 1
ATOM 1579 C CA . LEU A 1 225 ? 10.406 3.629 -9.391 1 97.81 225 LEU A CA 1
ATOM 1580 C C . LEU A 1 225 ? 11.734 2.98 -9.742 1 97.81 225 LEU A C 1
ATOM 1582 O O . LEU A 1 225 ? 11.891 1.763 -9.625 1 97.81 225 LEU A O 1
ATOM 1586 N N . GLY A 1 226 ? 12.656 3.756 -10.148 1 97.62 226 GLY A N 1
ATOM 1587 C CA . GLY A 1 226 ? 13.953 3.258 -10.578 1 97.62 226 GLY A CA 1
ATOM 1588 C C . GLY A 1 226 ? 14.789 2.713 -9.43 1 97.62 226 GLY A C 1
ATOM 1589 O O . GLY A 1 226 ? 15.734 1.952 -9.656 1 97.62 226 GLY A O 1
ATOM 1590 N N . VAL A 1 227 ? 14.438 3.055 -8.203 1 98.38 227 VAL A N 1
ATOM 1591 C CA . VAL A 1 227 ? 15.305 2.676 -7.09 1 98.38 227 VAL A CA 1
ATOM 1592 C C . VAL A 1 227 ? 14.602 1.633 -6.223 1 98.38 227 VAL A C 1
ATOM 1594 O O . VAL A 1 227 ? 15.18 1.127 -5.258 1 98.38 227 VAL A O 1
ATOM 1597 N N . THR A 1 228 ? 13.414 1.243 -6.516 1 98 228 THR A N 1
ATOM 1598 C CA . THR A 1 228 ? 12.602 0.436 -5.605 1 98 228 THR A CA 1
ATOM 1599 C C . THR A 1 228 ? 12.945 -1.045 -5.75 1 98 228 THR A C 1
ATOM 1601 O O . THR A 1 228 ? 13.32 -1.498 -6.832 1 98 228 THR A O 1
ATOM 1604 N N . ALA A 1 229 ? 12.828 -1.75 -4.621 1 97.5 229 ALA A N 1
ATOM 1605 C CA . ALA A 1 229 ? 12.852 -3.209 -4.586 1 97.5 229 ALA A CA 1
ATOM 1606 C C . ALA A 1 229 ? 11.492 -3.791 -4.945 1 97.5 229 ALA A C 1
ATOM 1608 O O . ALA A 1 229 ? 10.477 -3.082 -4.922 1 97.5 229 ALA A O 1
ATOM 1609 N N . ALA A 1 230 ? 11.492 -5.062 -5.324 1 96.56 230 ALA A N 1
ATOM 1610 C CA . ALA A 1 230 ? 10.219 -5.746 -5.496 1 96.56 230 ALA A CA 1
ATOM 1611 C C . ALA A 1 230 ? 9.422 -5.758 -4.199 1 96.56 230 ALA A C 1
ATOM 1613 O O . ALA A 1 230 ? 9.93 -6.16 -3.15 1 96.56 230 ALA A O 1
ATOM 1614 N N . GLY A 1 231 ? 8.172 -5.27 -4.336 1 96.19 231 GLY A N 1
ATOM 1615 C CA . GLY A 1 231 ? 7.324 -5.203 -3.156 1 96.19 231 GLY A CA 1
ATOM 1616 C C . GLY A 1 231 ? 7.336 -3.842 -2.49 1 96.19 231 GLY A C 1
ATOM 1617 O O . GLY A 1 231 ? 6.695 -3.645 -1.454 1 96.19 231 GLY A O 1
ATOM 1618 N N . ALA A 1 232 ? 8.031 -2.916 -3.102 1 98.25 232 ALA A N 1
ATOM 1619 C CA . ALA A 1 232 ? 8.18 -1.594 -2.496 1 98.25 232 ALA A CA 1
ATOM 1620 C C . ALA A 1 232 ? 6.848 -0.843 -2.504 1 98.25 232 ALA A C 1
ATOM 1622 O O . ALA A 1 232 ? 5.945 -1.172 -3.275 1 98.25 232 ALA A O 1
ATOM 1623 N N . ARG A 1 233 ? 6.738 0.16 -1.621 1 98.62 233 ARG A N 1
ATOM 1624 C CA . ARG A 1 233 ? 5.602 1.07 -1.506 1 98.62 233 ARG A CA 1
ATOM 1625 C C . ARG A 1 233 ? 6.051 2.521 -1.64 1 98.62 233 ARG A C 1
ATOM 1627 O O . ARG A 1 233 ? 7.016 2.941 -0.997 1 98.62 233 ARG A O 1
ATOM 1634 N N . ILE A 1 234 ? 5.387 3.223 -2.492 1 98.81 234 ILE A N 1
ATOM 1635 C CA . ILE A 1 234 ? 5.617 4.648 -2.691 1 98.81 234 ILE A CA 1
ATOM 1636 C C . ILE A 1 234 ? 4.402 5.441 -2.209 1 98.81 234 ILE A C 1
ATOM 1638 O O . ILE A 1 234 ? 3.281 5.203 -2.658 1 98.81 234 ILE A O 1
ATOM 1642 N N . ALA A 1 235 ? 4.613 6.332 -1.294 1 98.81 235 ALA A N 1
ATOM 1643 C CA . ALA A 1 235 ? 3.555 7.238 -0.854 1 98.81 235 ALA A CA 1
ATOM 1644 C C . ALA A 1 235 ? 3.758 8.641 -1.427 1 98.81 235 ALA A C 1
ATOM 1646 O O . ALA A 1 235 ? 4.777 9.281 -1.167 1 98.81 235 ALA A O 1
ATOM 1647 N N . LEU A 1 236 ? 2.857 9.055 -2.191 1 97.94 236 LEU A N 1
ATOM 1648 C CA . LEU A 1 236 ? 2.82 10.414 -2.721 1 97.94 236 LEU A CA 1
ATOM 1649 C C . LEU A 1 236 ? 1.876 11.289 -1.903 1 97.94 236 LEU A C 1
ATOM 1651 O O . LEU A 1 236 ? 0.69 10.977 -1.771 1 97.94 236 LEU A O 1
ATOM 1655 N N . PHE A 1 237 ? 2.529 12.328 -1.327 1 94.44 237 PHE A N 1
ATOM 1656 C CA . PHE A 1 237 ? 1.743 13.164 -0.43 1 94.44 237 PHE A CA 1
ATOM 1657 C C . PHE A 1 237 ? 2.156 14.625 -0.554 1 94.44 237 PHE A C 1
ATOM 1659 O O . PHE A 1 237 ? 3.34 14.953 -0.444 1 94.44 237 PHE A O 1
ATOM 1666 N N . GLY A 1 238 ? 1.448 15.406 -1.223 1 83.75 238 GLY A N 1
ATOM 1667 C CA . GLY A 1 238 ? 1.766 16.812 -1.432 1 83.75 238 GLY A CA 1
ATOM 1668 C C . GLY A 1 238 ? 2.01 17.156 -2.889 1 83.75 238 GLY A C 1
ATOM 1669 O O . GLY A 1 238 ? 2.119 16.266 -3.734 1 83.75 238 GLY A O 1
ATOM 1670 N N . ASN A 1 239 ? 2.057 18.391 -3.139 1 78.56 239 ASN A N 1
ATOM 1671 C CA . ASN A 1 239 ? 2.352 18.969 -4.445 1 78.56 239 ASN A CA 1
ATOM 1672 C C . ASN A 1 239 ? 2.74 20.438 -4.336 1 78.56 239 ASN A C 1
ATOM 1674 O O . ASN A 1 239 ? 1.975 21.312 -4.738 1 78.56 239 ASN A O 1
ATOM 1678 N N . PRO A 1 240 ? 3.977 20.594 -3.895 1 68.19 240 PRO A N 1
ATOM 1679 C CA . PRO A 1 240 ? 4.375 21.984 -3.629 1 68.19 240 PRO A CA 1
ATOM 1680 C C . PRO A 1 240 ? 4.348 22.859 -4.883 1 68.19 240 PRO A C 1
ATOM 1682 O O . PRO A 1 240 ? 4.168 24.078 -4.789 1 68.19 240 PRO A O 1
ATOM 1685 N N . GLY A 1 241 ? 4.5 22.203 -6.008 1 67.44 241 GLY A N 1
ATOM 1686 C CA . GLY A 1 241 ? 4.516 22.984 -7.234 1 67.44 241 GLY A CA 1
ATOM 1687 C C . GLY A 1 241 ? 3.146 23.516 -7.621 1 67.44 241 GLY A C 1
ATOM 1688 O O . GLY A 1 241 ? 3.041 24.453 -8.43 1 67.44 241 GLY A O 1
ATOM 1689 N N . GLY A 1 242 ? 2.166 23.047 -6.988 1 66.44 242 GLY A N 1
ATOM 1690 C CA . GLY A 1 242 ? 0.807 23.531 -7.176 1 66.44 242 GLY A CA 1
ATOM 1691 C C . GLY A 1 242 ? 0.209 23.141 -8.516 1 66.44 242 GLY A C 1
ATOM 1692 O O . GLY A 1 242 ? -1.001 23.25 -8.719 1 66.44 242 GLY A O 1
ATOM 1693 N N . THR A 1 243 ? 1.077 22.75 -9.461 1 68.31 243 THR A N 1
ATOM 1694 C CA . THR A 1 243 ? 0.568 22.359 -10.773 1 68.31 243 THR A CA 1
A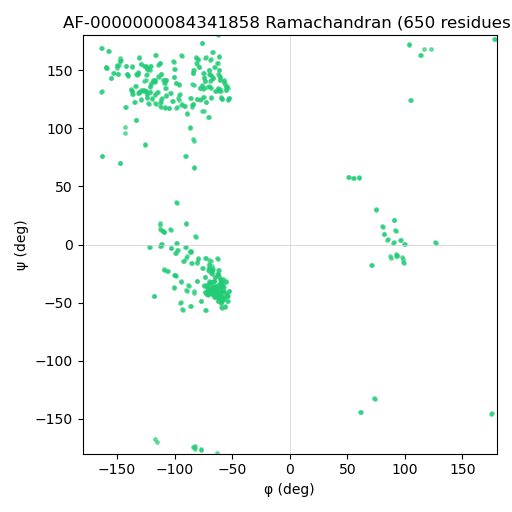TOM 1695 C C . THR A 1 243 ? -0.001 20.953 -10.734 1 68.31 243 THR A C 1
ATOM 1697 O O . THR A 1 243 ? 0.331 20.156 -9.844 1 68.31 243 THR A O 1
ATOM 1700 N N . ALA A 1 244 ? -0.965 20.766 -11.68 1 77.75 244 ALA A N 1
ATOM 1701 C CA . ALA A 1 244 ? -1.546 19.422 -11.781 1 77.75 244 ALA A CA 1
ATOM 1702 C C . ALA A 1 244 ? -0.459 18.359 -11.93 1 77.75 244 ALA A C 1
ATOM 1704 O O . ALA A 1 244 ? 0.428 18.484 -12.773 1 77.75 244 ALA A O 1
ATOM 1705 N N . PRO A 1 245 ? -0.572 17.438 -11.031 1 83.69 245 PRO A N 1
ATOM 1706 C CA . PRO A 1 245 ? 0.445 16.391 -11.148 1 83.69 245 PRO A CA 1
ATOM 1707 C C . PRO A 1 245 ? 0.378 15.656 -12.492 1 83.69 245 PRO A C 1
ATOM 1709 O O . PRO A 1 245 ? -0.701 15.523 -13.07 1 83.69 245 PRO A O 1
ATOM 1712 N N . GLY A 1 246 ? 1.52 15.281 -13.016 1 86.25 246 GLY A N 1
ATOM 1713 C CA . GLY A 1 246 ? 1.571 14.445 -14.211 1 86.25 246 GLY A CA 1
ATOM 1714 C C . GLY A 1 246 ? 0.957 13.078 -14.008 1 86.25 246 GLY A C 1
ATOM 1715 O O . GLY A 1 246 ? 0.427 12.781 -12.93 1 86.25 246 GLY A O 1
ATOM 1716 N N . PRO A 1 247 ? 0.99 12.305 -15.039 1 91.19 247 PRO A N 1
ATOM 1717 C CA . PRO A 1 247 ? 0.392 10.969 -14.977 1 91.19 247 PRO A CA 1
ATOM 1718 C C . PRO A 1 247 ? 1.181 10.008 -14.086 1 91.19 247 PRO A C 1
ATOM 1720 O O . PRO A 1 247 ? 2.393 10.18 -13.914 1 91.19 247 PRO A O 1
ATOM 1723 N N . LEU A 1 248 ? 0.46 9.109 -13.516 1 94.94 248 LEU A N 1
ATOM 1724 C CA . LEU A 1 248 ? 1.089 7.98 -12.844 1 94.94 248 LEU A CA 1
ATOM 1725 C C . LEU A 1 248 ? 1.521 6.918 -13.852 1 94.94 248 LEU A C 1
ATOM 1727 O O . LEU A 1 248 ? 1.035 6.898 -14.984 1 94.94 248 LEU A O 1
ATOM 1731 N N . PRO A 1 249 ? 2.469 6.086 -13.414 1 94.88 249 PRO A N 1
ATOM 1732 C CA . PRO A 1 249 ? 2.83 4.98 -14.305 1 94.88 249 PRO A CA 1
ATOM 1733 C C . PRO A 1 249 ? 1.657 4.047 -14.594 1 94.88 249 PRO A C 1
ATOM 1735 O O . PRO A 1 249 ? 0.734 3.939 -13.781 1 94.88 249 PRO A O 1
ATOM 1738 N N . GLY A 1 250 ? 1.734 3.475 -15.781 1 94.44 250 GLY A N 1
ATOM 1739 C CA . GLY A 1 250 ? 0.721 2.482 -16.109 1 94.44 250 GLY A CA 1
ATOM 1740 C C . GLY A 1 250 ? 0.824 1.227 -15.258 1 94.44 250 GLY A C 1
ATOM 1741 O O . GLY A 1 250 ? 1.827 1.011 -14.578 1 94.44 250 GLY A O 1
ATOM 1742 N N . LEU A 1 251 ? -0.225 0.449 -15.32 1 94.88 251 LEU A N 1
ATOM 1743 C CA . LEU A 1 251 ? -0.301 -0.778 -14.531 1 94.88 251 LEU A CA 1
ATOM 1744 C C . LEU A 1 251 ? 0.865 -1.705 -14.859 1 94.88 251 LEU A C 1
ATOM 1746 O O . LEU A 1 251 ? 1.396 -2.377 -13.969 1 94.88 251 LEU A O 1
ATOM 1750 N N . GLY A 1 252 ? 1.255 -1.807 -16.109 1 93.06 252 GLY A N 1
ATOM 1751 C CA . GLY A 1 252 ? 2.352 -2.67 -16.516 1 93.06 252 GLY A CA 1
ATOM 1752 C C . GLY A 1 252 ? 3.629 -2.426 -15.734 1 93.06 252 GLY A C 1
ATOM 1753 O O . GLY A 1 252 ? 4.332 -3.371 -15.375 1 93.06 252 GLY A O 1
ATOM 1754 N N . ARG A 1 253 ? 3.908 -1.168 -15.469 1 94.75 253 ARG A N 1
ATOM 1755 C CA . ARG A 1 253 ? 5.125 -0.818 -14.734 1 94.75 253 ARG A CA 1
ATOM 1756 C C . ARG A 1 253 ? 5.031 -1.253 -13.281 1 94.75 253 ARG A C 1
ATOM 1758 O O . ARG A 1 253 ? 6.016 -1.713 -12.695 1 94.75 253 ARG A O 1
ATOM 1765 N N . LEU A 1 254 ? 3.861 -1.093 -12.688 1 97.06 254 LEU A N 1
ATOM 1766 C CA . LEU A 1 254 ? 3.672 -1.52 -11.312 1 97.06 254 LEU A CA 1
ATOM 1767 C C . LEU A 1 254 ? 3.781 -3.037 -11.188 1 97.06 254 LEU A C 1
ATOM 1769 O O . LEU A 1 254 ? 4.414 -3.547 -10.266 1 97.06 254 LEU A O 1
ATOM 1773 N N . ILE A 1 255 ? 3.197 -3.748 -12.094 1 95 255 ILE A N 1
ATOM 1774 C CA . ILE A 1 255 ? 3.23 -5.207 -12.102 1 95 255 ILE A CA 1
ATOM 1775 C C . ILE A 1 255 ? 4.664 -5.688 -12.297 1 95 255 ILE A C 1
ATOM 1777 O O . ILE A 1 255 ? 5.129 -6.582 -11.586 1 95 255 ILE A O 1
ATOM 1781 N N . ALA A 1 256 ? 5.387 -5.098 -13.211 1 93.31 256 ALA A N 1
ATOM 1782 C CA . ALA A 1 256 ? 6.766 -5.484 -13.508 1 93.31 256 ALA A CA 1
ATOM 1783 C C . ALA A 1 256 ? 7.645 -5.355 -12.266 1 93.31 256 ALA A C 1
ATOM 1785 O O . ALA A 1 256 ? 8.516 -6.191 -12.023 1 93.31 256 ALA A O 1
ATOM 1786 N N . GLY A 1 257 ? 7.375 -4.371 -11.477 1 95.69 257 GLY A N 1
ATOM 1787 C CA . GLY A 1 257 ? 8.203 -4.105 -10.312 1 95.69 257 GLY A CA 1
ATOM 1788 C C . GLY A 1 257 ? 7.625 -4.656 -9.023 1 95.69 257 GLY A C 1
ATOM 1789 O O . GLY A 1 257 ? 8.281 -4.637 -7.98 1 95.69 257 GLY A O 1
ATOM 1790 N N . ASN A 1 258 ? 6.379 -5.152 -9.141 1 97.94 258 ASN A N 1
ATOM 1791 C CA . ASN A 1 258 ? 5.668 -5.484 -7.91 1 97.94 258 ASN A CA 1
ATOM 1792 C C . ASN A 1 258 ? 5.684 -4.324 -6.918 1 97.94 258 ASN A C 1
ATOM 1794 O O . ASN A 1 258 ? 6.051 -4.5 -5.754 1 97.94 258 ASN A O 1
ATOM 1798 N N . VAL A 1 259 ? 5.164 -3.186 -7.352 1 98.25 259 VAL A N 1
ATOM 1799 C CA . VAL A 1 259 ? 5.25 -1.968 -6.555 1 98.25 259 VAL A CA 1
ATOM 1800 C C . VAL A 1 259 ? 3.85 -1.401 -6.32 1 98.25 259 VAL A C 1
ATOM 1802 O O . VAL A 1 259 ? 2.959 -1.571 -7.156 1 98.25 259 VAL A O 1
ATOM 1805 N N . ALA A 1 260 ? 3.678 -0.708 -5.199 1 98.69 260 ALA A N 1
ATOM 1806 C CA . ALA A 1 260 ? 2.445 0 -4.867 1 98.69 260 ALA A CA 1
ATOM 1807 C C . ALA A 1 260 ? 2.672 1.509 -4.832 1 98.69 260 ALA A C 1
ATOM 1809 O O . ALA A 1 260 ? 3.732 1.974 -4.41 1 98.69 260 ALA A O 1
ATOM 1810 N N . ILE A 1 261 ? 1.659 2.24 -5.262 1 98.75 261 ILE A N 1
ATOM 1811 C CA . ILE A 1 261 ? 1.629 3.693 -5.133 1 98.75 261 ILE A CA 1
ATOM 1812 C C . ILE A 1 261 ? 0.399 4.113 -4.332 1 98.75 261 ILE A C 1
ATOM 1814 O O . ILE A 1 261 ? -0.723 3.709 -4.648 1 98.75 261 ILE A O 1
ATOM 1818 N N . ALA A 1 262 ? 0.631 4.957 -3.35 1 98.69 262 ALA A N 1
ATOM 1819 C CA . ALA A 1 262 ? -0.439 5.484 -2.506 1 98.69 262 ALA A CA 1
ATOM 1820 C C . ALA A 1 262 ? -0.523 7.004 -2.617 1 98.69 262 ALA A C 1
ATOM 1822 O O . ALA A 1 262 ? 0.5 7.684 -2.729 1 98.69 262 ALA A O 1
ATOM 1823 N N . GLY A 1 263 ? -1.746 7.469 -2.617 1 98 263 GLY A N 1
ATOM 1824 C CA . GLY A 1 263 ? -1.989 8.875 -2.352 1 98 263 GLY A CA 1
ATOM 1825 C C . GLY A 1 263 ? -2.4 9.148 -0.917 1 98 263 GLY A C 1
ATOM 1826 O O . GLY A 1 263 ? -3.188 8.398 -0.337 1 98 263 GLY A O 1
ATOM 1827 N N . PHE A 1 264 ? -1.846 10.234 -0.395 1 97.69 264 PHE A N 1
ATOM 1828 C CA . PHE A 1 264 ? -2.174 10.523 0.995 1 97.69 264 PHE A CA 1
ATOM 1829 C C . PHE A 1 264 ? -2.426 12.016 1.187 1 97.69 264 PHE A C 1
ATOM 1831 O O . PHE A 1 264 ? -1.664 12.852 0.692 1 97.69 264 PHE A O 1
ATOM 1838 N N . SER A 1 265 ? -3.469 12.32 1.864 1 94.94 265 SER A N 1
ATOM 1839 C CA . SER A 1 265 ? -3.811 13.656 2.336 1 94.94 265 SER A CA 1
ATOM 1840 C C . SER A 1 265 ? -4.453 13.609 3.719 1 94.94 265 SER A C 1
ATOM 1842 O O . SER A 1 265 ? -5.551 13.07 3.879 1 94.94 265 SER A O 1
ATOM 1844 N N . ILE A 1 266 ? -3.809 14.219 4.621 1 95.12 266 ILE A N 1
ATOM 1845 C CA . ILE A 1 266 ? -4.332 14.258 5.98 1 95.12 266 ILE A CA 1
ATOM 1846 C C . ILE A 1 266 ? -5.629 15.062 6.012 1 95.12 266 ILE A C 1
ATOM 1848 O O . ILE A 1 266 ? -6.551 14.742 6.762 1 95.12 266 ILE A O 1
ATOM 1852 N N . SER A 1 267 ? -5.688 16.125 5.238 1 91.56 267 SER A N 1
ATOM 1853 C CA . SER A 1 267 ? -6.887 16.953 5.203 1 91.56 267 SER A CA 1
ATOM 1854 C C . SER A 1 267 ? -8.078 16.172 4.664 1 91.56 267 SER A C 1
ATOM 1856 O O . SER A 1 267 ? -9.188 16.266 5.207 1 91.56 267 SER A O 1
ATOM 1858 N N . ARG A 1 268 ? -7.832 15.43 3.621 1 92.62 268 ARG A N 1
ATOM 1859 C CA . ARG A 1 268 ? -8.906 14.617 3.062 1 92.62 268 ARG A CA 1
ATOM 1860 C C . ARG A 1 268 ? -9.305 13.5 4.023 1 92.62 268 ARG A C 1
ATOM 1862 O O . ARG A 1 268 ? -10.484 13.156 4.129 1 92.62 268 ARG A O 1
ATOM 1869 N N . LEU A 1 269 ? -8.336 12.93 4.66 1 95.69 269 LEU A N 1
ATOM 1870 C CA . LEU A 1 269 ? -8.625 11.898 5.652 1 95.69 269 LEU A CA 1
ATOM 1871 C C . LEU A 1 269 ? -9.461 12.469 6.793 1 95.69 269 LEU A C 1
ATOM 1873 O O . LEU A 1 269 ? -10.438 11.844 7.223 1 95.69 269 LEU A O 1
ATOM 1877 N N . GLU A 1 270 ? -9.094 13.617 7.246 1 94 270 GLU A N 1
ATOM 1878 C CA . GLU A 1 270 ? -9.828 14.273 8.328 1 94 270 GLU A CA 1
ATOM 1879 C C . GLU A 1 270 ? -11.273 14.555 7.922 1 94 270 GLU A C 1
ATOM 1881 O O . GLU A 1 270 ? -12.195 14.352 8.719 1 94 270 GLU A O 1
ATOM 1886 N N . ALA A 1 271 ? -11.492 14.969 6.738 1 89.81 271 ALA A N 1
ATOM 1887 C CA . ALA A 1 271 ? -12.828 15.273 6.238 1 89.81 271 ALA A CA 1
ATOM 1888 C C . ALA A 1 271 ? -13.68 14.016 6.148 1 89.81 271 ALA A C 1
ATOM 1890 O O . ALA A 1 271 ? -14.883 14.047 6.445 1 89.81 271 ALA A O 1
ATOM 1891 N N . GLY A 1 272 ? -13.062 12.93 5.797 1 88.88 272 GLY A N 1
ATOM 1892 C CA . GLY A 1 272 ? -13.828 11.727 5.52 1 88.88 272 GLY A CA 1
ATOM 1893 C C . GLY A 1 272 ? -13.852 10.758 6.684 1 88.88 272 GLY A C 1
ATOM 1894 O O . GLY A 1 272 ? -14.773 9.945 6.805 1 88.88 272 GLY A O 1
ATOM 1895 N N . ALA A 1 273 ? -12.789 10.867 7.473 1 92.69 273 ALA A N 1
ATOM 1896 C CA . ALA A 1 273 ? -12.648 9.922 8.586 1 92.69 273 ALA A CA 1
ATOM 1897 C C . ALA A 1 273 ? -11.953 10.578 9.773 1 92.69 273 ALA A C 1
ATOM 1899 O O . ALA A 1 273 ? -10.875 10.148 10.188 1 92.69 273 ALA A O 1
ATOM 1900 N N . PRO A 1 274 ? -12.602 11.477 10.438 1 93.06 274 PRO A N 1
ATOM 1901 C CA . PRO A 1 274 ? -11.969 12.234 11.516 1 93.06 274 PRO A CA 1
ATOM 1902 C C . PRO A 1 274 ? -11.516 11.352 12.68 1 93.06 274 PRO A C 1
ATOM 1904 O O . PRO A 1 274 ? -10.547 11.68 13.367 1 93.06 274 PRO A O 1
ATOM 1907 N N . GLN A 1 275 ? -12.172 10.227 12.828 1 91.94 275 GLN A N 1
ATOM 1908 C CA . GLN A 1 275 ? -11.789 9.32 13.906 1 91.94 275 GLN A CA 1
ATOM 1909 C C . GLN A 1 275 ? -10.391 8.758 13.688 1 91.94 275 GLN A C 1
ATOM 1911 O O . GLN A 1 275 ? -9.656 8.516 14.641 1 91.94 275 GLN A O 1
ATOM 1916 N N . LYS A 1 276 ? -10.008 8.586 12.43 1 94.06 276 LYS A N 1
ATOM 1917 C CA . LYS A 1 276 ? -8.68 8.078 12.117 1 94.06 276 LYS A CA 1
ATOM 1918 C C . LYS A 1 276 ? -7.605 9.125 12.406 1 94.06 276 LYS A C 1
ATOM 1920 O O . LYS A 1 276 ? -6.543 8.797 12.945 1 94.06 276 LYS A O 1
ATOM 1925 N N . THR A 1 277 ? -7.914 10.344 12.062 1 96.69 277 THR A N 1
ATOM 1926 C CA . THR A 1 277 ? -6.934 11.391 12.312 1 96.69 277 THR A CA 1
ATOM 1927 C C . THR A 1 277 ? -6.832 11.688 13.812 1 96.69 277 THR A C 1
ATOM 1929 O O . THR A 1 277 ? -5.742 11.953 14.32 1 96.69 277 THR A O 1
ATOM 1932 N N . ALA A 1 278 ? -7.949 11.594 14.523 1 97 278 ALA A N 1
ATOM 1933 C CA . ALA A 1 278 ? -7.918 11.789 15.969 1 97 278 ALA A CA 1
ATOM 1934 C C . ALA A 1 278 ? -7.113 10.688 16.656 1 97 278 ALA A C 1
ATOM 1936 O O . ALA A 1 278 ? -6.352 10.961 17.594 1 97 278 ALA A O 1
ATOM 1937 N N . ALA A 1 279 ? -7.289 9.5 16.172 1 97.25 279 ALA A N 1
ATOM 1938 C CA . ALA A 1 279 ? -6.52 8.391 16.734 1 97.25 279 ALA A CA 1
ATOM 1939 C C . ALA A 1 279 ? -5.027 8.586 16.5 1 97.25 279 ALA A C 1
ATOM 1941 O O . ALA A 1 279 ? -4.211 8.328 17.391 1 97.25 279 ALA A O 1
ATOM 1942 N N . ALA A 1 280 ? -4.699 9.023 15.336 1 98.12 280 ALA A N 1
ATOM 1943 C CA . ALA A 1 280 ? -3.297 9.305 15.031 1 98.12 280 ALA A CA 1
ATOM 1944 C C . ALA A 1 280 ? -2.75 10.414 15.922 1 98.12 280 ALA A C 1
ATOM 1946 O O . ALA A 1 280 ? -1.638 10.305 16.438 1 98.12 280 ALA A O 1
ATOM 1947 N N . LEU A 1 281 ? -3.531 11.406 16.078 1 98.5 281 LEU A N 1
ATOM 1948 C CA . LEU A 1 281 ? -3.125 12.531 16.922 1 98.5 281 LEU A CA 1
ATOM 1949 C C . LEU A 1 281 ? -2.906 12.078 18.359 1 98.5 281 LEU A C 1
ATOM 1951 O O . LEU A 1 281 ? -1.915 12.445 18.984 1 98.5 281 LEU A O 1
ATOM 1955 N N . ARG A 1 282 ? -3.771 11.289 18.859 1 98.31 282 ARG A N 1
ATOM 1956 C CA . ARG A 1 282 ? -3.613 10.75 20.203 1 98.31 282 ARG A CA 1
ATOM 1957 C C . ARG A 1 282 ? -2.314 9.961 20.328 1 98.31 282 ARG A C 1
ATOM 1959 O O . ARG A 1 282 ? -1.552 10.156 21.281 1 98.31 282 ARG A O 1
ATOM 1966 N N . ARG A 1 283 ? -2.078 9.148 19.391 1 97.94 283 ARG A N 1
ATOM 1967 C CA . ARG A 1 283 ? -0.883 8.312 19.406 1 97.94 283 ARG A CA 1
ATOM 1968 C C . ARG A 1 283 ? 0.382 9.164 19.359 1 97.94 283 ARG A C 1
ATOM 1970 O O . ARG A 1 283 ? 1.348 8.898 20.062 1 97.94 283 ARG A O 1
ATOM 1977 N N . VAL A 1 284 ? 0.377 10.148 18.5 1 97.62 284 VAL A N 1
ATOM 1978 C CA . VAL A 1 284 ? 1.546 11.016 18.359 1 97.62 284 VAL A CA 1
ATOM 1979 C C . VAL A 1 284 ? 1.8 11.742 19.688 1 97.62 284 VAL A C 1
ATOM 1981 O O . VAL A 1 284 ? 2.945 11.852 20.125 1 97.62 284 VAL A O 1
ATOM 1984 N N . LEU A 1 285 ? 0.772 12.227 20.281 1 98.38 285 LEU A N 1
ATOM 1985 C CA . LEU A 1 285 ? 0.93 12.945 21.547 1 98.38 285 LEU A CA 1
ATOM 1986 C C . LEU A 1 285 ? 1.444 12.008 22.641 1 98.38 285 LEU A C 1
ATOM 1988 O O . LEU A 1 285 ? 2.244 12.414 23.484 1 98.38 285 LEU A O 1
ATOM 1992 N N . GLU A 1 286 ? 1.017 10.805 22.594 1 97.88 286 GLU A N 1
ATOM 1993 C CA . GLU A 1 286 ? 1.528 9.805 23.516 1 97.88 286 GLU A CA 1
ATOM 1994 C C . GLU A 1 286 ? 3.016 9.555 23.297 1 97.88 286 GLU A C 1
ATOM 1996 O O . GLU A 1 286 ? 3.781 9.414 24.25 1 97.88 286 GLU A O 1
ATOM 2001 N N . LEU A 1 287 ? 3.395 9.461 22.094 1 97.5 287 LEU A N 1
ATOM 2002 C CA . LEU A 1 287 ? 4.801 9.25 21.766 1 97.5 287 LEU A CA 1
ATOM 2003 C C . LEU A 1 287 ? 5.648 10.43 22.234 1 97.5 287 LEU A C 1
ATOM 2005 O O . LEU A 1 287 ? 6.762 10.234 22.734 1 97.5 287 LEU A O 1
ATOM 2009 N N . VAL A 1 288 ? 5.133 11.609 22.062 1 97.56 288 VAL A N 1
ATOM 2010 C CA . VAL A 1 288 ? 5.832 12.805 22.516 1 97.56 288 VAL A CA 1
ATOM 2011 C C . VAL A 1 288 ? 5.949 12.789 24.031 1 97.56 288 VAL A C 1
ATOM 2013 O O . VAL A 1 288 ? 7.023 13.039 24.594 1 97.56 288 VAL A O 1
ATOM 2016 N N . ALA A 1 289 ? 4.887 12.453 24.672 1 97.62 289 ALA A N 1
ATOM 2017 C CA . ALA A 1 289 ? 4.875 12.391 26.125 1 97.62 289 ALA A CA 1
ATOM 2018 C C . ALA A 1 289 ? 5.895 11.375 26.641 1 97.62 289 ALA A C 1
ATOM 2020 O O . ALA A 1 289 ? 6.531 11.594 27.672 1 97.62 289 ALA A O 1
ATOM 2021 N N . ALA A 1 290 ? 6.102 10.336 25.906 1 96.38 290 ALA A N 1
ATOM 2022 C CA . ALA A 1 290 ? 7.004 9.258 26.297 1 96.38 290 ALA A CA 1
ATOM 2023 C C . ALA A 1 290 ? 8.438 9.57 25.875 1 96.38 290 ALA A C 1
ATOM 2025 O O . ALA A 1 290 ? 9.359 8.797 26.172 1 96.38 290 ALA A O 1
ATOM 2026 N N . GLY A 1 291 ? 8.664 10.617 25.141 1 95 291 GLY A N 1
ATOM 2027 C CA . GLY A 1 291 ? 9.992 11.008 24.703 1 95 291 GLY A CA 1
ATOM 2028 C C . GLY A 1 291 ? 10.469 10.219 23.484 1 95 291 GLY A C 1
ATOM 2029 O O . GLY A 1 291 ? 11.648 10.266 23.141 1 95 291 GLY A O 1
ATOM 2030 N N . ARG A 1 292 ? 9.57 9.555 22.812 1 95 292 ARG A N 1
ATOM 2031 C CA . ARG A 1 292 ? 9.906 8.711 21.672 1 95 292 ARG A CA 1
ATOM 2032 C C . ARG A 1 292 ? 9.812 9.5 20.359 1 95 292 ARG A C 1
ATOM 2034 O O . ARG A 1 292 ? 10.297 9.047 19.328 1 95 292 ARG A O 1
ATOM 2041 N N . LEU A 1 293 ? 9.211 10.625 20.422 1 96.25 293 LEU A N 1
ATOM 2042 C CA . LEU A 1 293 ? 9.148 11.586 19.328 1 96.25 293 LEU A CA 1
ATOM 2043 C C . LEU A 1 293 ? 9.422 13 19.828 1 96.25 293 LEU A C 1
ATOM 2045 O O . LEU A 1 293 ? 8.727 13.492 20.719 1 96.25 293 LEU A O 1
ATOM 2049 N N . ARG A 1 294 ? 10.422 13.602 19.25 1 94.75 294 ARG A N 1
ATOM 2050 C CA . ARG A 1 294 ? 10.852 14.93 19.656 1 94.75 294 ARG A CA 1
ATOM 2051 C C . ARG A 1 294 ? 10.891 15.883 18.469 1 94.75 294 ARG A C 1
ATOM 2053 O O . ARG A 1 294 ? 11.953 16.094 17.875 1 94.75 294 ARG A O 1
ATOM 2060 N N . PRO A 1 295 ? 9.797 16.469 18.188 1 93.19 295 PRO A N 1
ATOM 2061 C CA . PRO A 1 295 ? 9.773 17.391 17.047 1 93.19 295 PRO A CA 1
ATOM 2062 C C . PRO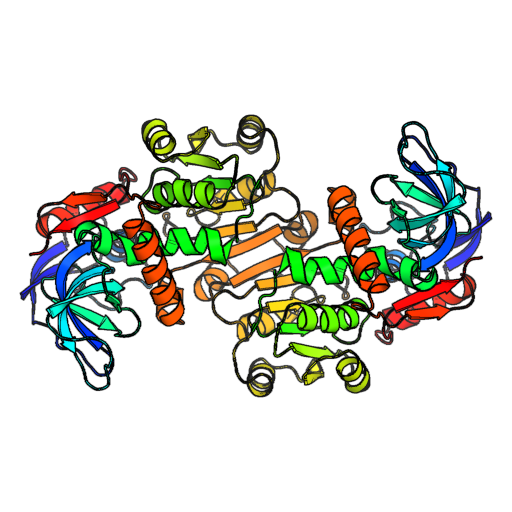 A 1 295 ? 10.562 18.672 17.297 1 93.19 295 PRO A C 1
ATOM 2064 O O . PRO A 1 295 ? 10.602 19.172 18.422 1 93.19 295 PRO A O 1
ATOM 2067 N N . ALA A 1 296 ? 11.164 19.203 16.266 1 90.62 296 ALA A N 1
ATOM 2068 C CA . ALA A 1 296 ? 11.82 20.5 16.312 1 90.62 296 ALA A CA 1
ATOM 2069 C C . ALA A 1 296 ? 10.828 21.625 16.031 1 90.62 296 ALA A C 1
ATOM 2071 O O . ALA A 1 296 ? 10.531 21.938 14.875 1 90.62 296 ALA A O 1
ATOM 2072 N N . VAL A 1 297 ? 10.414 22.266 17.109 1 95.56 297 VAL A N 1
ATOM 2073 C CA . VAL A 1 297 ? 9.383 23.281 16.969 1 95.56 297 VAL A CA 1
ATOM 2074 C C . VAL A 1 297 ? 9.977 24.656 17.25 1 95.56 297 VAL A C 1
ATOM 2076 O O . VAL A 1 297 ? 10.656 24.859 18.266 1 95.56 297 VAL A O 1
ATOM 2079 N N . THR A 1 298 ? 9.812 25.531 16.328 1 96.12 298 THR A N 1
ATOM 2080 C CA . THR A 1 298 ? 10.156 26.938 16.5 1 96.12 298 THR A CA 1
ATOM 2081 C C . THR A 1 298 ? 8.898 27.766 16.781 1 96.12 298 THR A C 1
ATOM 2083 O O . THR A 1 298 ? 7.977 27.797 15.961 1 96.12 298 THR A O 1
ATOM 2086 N N . VAL A 1 299 ? 8.922 28.484 17.922 1 97.75 299 VAL A N 1
ATOM 2087 C CA . VAL A 1 299 ? 7.777 29.312 18.281 1 97.75 299 VAL A CA 1
ATOM 2088 C C . VAL A 1 299 ? 8.016 30.75 17.844 1 97.75 299 VAL A C 1
ATOM 2090 O O . VAL A 1 299 ? 9.07 31.328 18.125 1 97.75 299 VAL A O 1
ATOM 2093 N N . VAL A 1 300 ? 7.074 31.25 17.062 1 97.31 300 VAL A N 1
ATOM 2094 C CA . VAL A 1 300 ? 7.148 32.656 16.688 1 97.31 300 VAL A CA 1
ATOM 2095 C C . VAL A 1 300 ? 6.195 33.469 17.562 1 97.31 300 VAL A C 1
ATOM 2097 O O . VAL A 1 300 ? 5.195 32.938 18.062 1 97.31 300 VAL A O 1
ATOM 2100 N N . ASP A 1 301 ? 6.512 34.781 17.656 1 95.25 301 ASP A N 1
ATOM 2101 C CA . ASP A 1 301 ? 5.871 35.625 18.672 1 95.25 301 ASP A CA 1
ATOM 2102 C C . ASP A 1 301 ? 4.594 36.25 18.125 1 95.25 301 ASP A C 1
ATOM 2104 O O . ASP A 1 301 ? 4.543 37.469 17.906 1 95.25 301 ASP A O 1
ATOM 2108 N N . GLY A 1 302 ? 3.576 35.531 18.031 1 96.31 302 GLY A N 1
ATOM 2109 C CA . GLY A 1 302 ? 2.26 36.062 17.719 1 96.31 302 GLY A CA 1
ATOM 2110 C C . GLY A 1 302 ? 1.835 35.812 16.281 1 96.31 302 GLY A C 1
ATOM 2111 O O . GLY A 1 302 ? 2.643 35.375 15.453 1 96.31 302 GLY A O 1
ATOM 2112 N N . LEU A 1 303 ? 0.591 36.125 15.984 1 97.56 303 LEU A N 1
ATOM 2113 C CA . LEU A 1 303 ? -0.015 35.938 14.672 1 97.56 303 LEU A CA 1
ATOM 2114 C C . LEU A 1 303 ? 0.608 36.875 13.641 1 97.56 303 LEU A C 1
ATOM 2116 O O . LEU A 1 303 ? 0.635 36.562 12.453 1 97.56 303 LEU A O 1
ATOM 2120 N N . THR A 1 304 ? 1.153 38 14.133 1 95.81 304 THR A N 1
ATOM 2121 C CA . THR A 1 304 ? 1.714 39 13.242 1 95.81 304 THR A CA 1
ATOM 2122 C C . THR A 1 304 ? 2.959 38.469 12.539 1 95.81 304 THR A C 1
ATOM 2124 O O . THR A 1 304 ? 3.365 39 11.5 1 95.81 304 THR A O 1
ATOM 2127 N N . GLU A 1 305 ? 3.531 37.406 13.117 1 96.56 305 GLU A N 1
ATOM 2128 C CA . GLU A 1 305 ? 4.762 36.844 12.562 1 96.56 305 GLU A CA 1
ATOM 2129 C C . GLU A 1 305 ? 4.465 35.781 11.531 1 96.56 305 GLU A C 1
ATOM 2131 O O . GLU A 1 305 ? 5.352 35.344 10.789 1 96.56 305 GLU A O 1
ATOM 2136 N N . VAL A 1 306 ? 3.26 35.312 11.391 1 97.56 306 VAL A N 1
ATOM 2137 C CA . VAL A 1 306 ? 2.881 34.156 10.586 1 97.56 306 VAL A CA 1
ATOM 2138 C C . VAL A 1 306 ? 3.131 34.438 9.109 1 97.56 306 VAL A C 1
ATOM 2140 O O . VAL A 1 306 ? 3.676 33.594 8.383 1 97.56 306 VAL A O 1
ATOM 2143 N N . PRO A 1 307 ? 2.857 35.656 8.609 1 96.56 307 PRO A N 1
ATOM 2144 C CA . PRO A 1 307 ? 3.113 35.938 7.195 1 96.56 307 PRO A CA 1
ATOM 2145 C C . PRO A 1 307 ? 4.586 35.781 6.82 1 96.56 307 PRO A C 1
ATOM 2147 O O . PRO A 1 307 ? 4.898 35.281 5.738 1 96.56 307 PRO A O 1
ATOM 2150 N N . ALA A 1 308 ? 5.406 36.188 7.699 1 95.31 308 ALA A N 1
ATOM 2151 C CA . ALA A 1 308 ? 6.836 36 7.438 1 95.31 308 ALA A CA 1
ATOM 2152 C C . ALA A 1 308 ? 7.211 34.531 7.371 1 95.31 308 ALA A C 1
ATOM 2154 O O . ALA A 1 308 ? 8.039 34.125 6.547 1 95.31 308 ALA A O 1
ATOM 2155 N N . VAL A 1 309 ? 6.629 33.75 8.203 1 96.12 309 VAL A N 1
ATOM 2156 C CA . VAL A 1 309 ? 6.875 32.312 8.195 1 96.12 309 VAL A CA 1
ATOM 2157 C C . VAL A 1 309 ? 6.336 31.703 6.898 1 96.12 309 VAL A C 1
ATOM 2159 O O . VAL A 1 309 ? 6.996 30.875 6.277 1 96.12 309 VAL A O 1
ATOM 2162 N N . HIS A 1 310 ? 5.152 32.156 6.465 1 95.88 310 HIS A N 1
ATOM 2163 C CA . HIS A 1 310 ? 4.613 31.688 5.188 1 95.88 310 HIS A CA 1
ATOM 2164 C C . HIS A 1 310 ? 5.602 31.938 4.055 1 95.88 310 HIS A C 1
ATOM 2166 O O . HIS A 1 310 ? 5.785 31.078 3.191 1 95.88 310 HIS A O 1
ATOM 2172 N N . GLN A 1 311 ? 6.191 33.062 4.102 1 94 311 GLN A N 1
ATOM 2173 C CA . GLN A 1 311 ? 7.156 33.406 3.061 1 94 311 GLN A CA 1
ATOM 2174 C C . GLN A 1 311 ? 8.375 32.5 3.113 1 94 311 GLN A C 1
ATOM 2176 O O . GLN A 1 311 ? 8.859 32.062 2.074 1 94 311 GLN A O 1
ATOM 2181 N N . LEU A 1 312 ? 8.812 32.25 4.285 1 92 312 LEU A N 1
ATOM 2182 C CA . LEU A 1 312 ? 9.93 31.344 4.488 1 92 312 LEU A CA 1
ATOM 2183 C C . LEU A 1 312 ? 9.625 29.969 3.898 1 92 312 LEU A C 1
ATOM 2185 O O . LEU A 1 312 ? 10.453 29.391 3.199 1 92 312 LEU A O 1
ATOM 2189 N N . LEU A 1 313 ? 8.453 29.453 4.145 1 90.69 313 LEU A N 1
ATOM 2190 C CA . LEU A 1 313 ? 8.016 28.156 3.639 1 90.69 313 LEU A CA 1
ATOM 2191 C C . LEU A 1 313 ? 7.871 28.188 2.121 1 90.69 313 LEU A C 1
ATOM 2193 O O . LEU A 1 313 ? 8.305 27.266 1.432 1 90.69 313 LEU A O 1
ATOM 2197 N N . ALA A 1 314 ? 7.301 29.234 1.609 1 89.44 314 ALA A N 1
ATOM 2198 C CA . ALA A 1 314 ? 7.094 29.375 0.171 1 89.44 314 ALA A CA 1
ATOM 2199 C C . ALA A 1 314 ? 8.422 29.344 -0.58 1 89.44 314 ALA A C 1
ATOM 2201 O O . ALA A 1 314 ? 8.492 28.859 -1.712 1 89.44 314 ALA A O 1
ATOM 2202 N N . GLU A 1 315 ? 9.414 29.812 0.068 1 88.19 315 GLU A N 1
ATOM 2203 C CA . GLU A 1 315 ? 10.734 29.906 -0.553 1 88.19 315 GLU A CA 1
ATOM 2204 C C . GLU A 1 315 ? 11.539 28.625 -0.319 1 88.19 315 GLU A C 1
ATOM 2206 O O . GLU A 1 315 ? 12.695 28.531 -0.734 1 88.19 315 GLU A O 1
ATOM 2211 N N . GLY A 1 316 ? 10.961 27.734 0.402 1 85.25 316 GLY A N 1
ATOM 2212 C CA . GLY A 1 316 ? 11.641 26.469 0.668 1 85.25 316 GLY A CA 1
ATOM 2213 C C . GLY A 1 316 ? 12.758 26.609 1.692 1 85.25 316 GLY A C 1
ATOM 2214 O O . GLY A 1 316 ? 13.727 25.844 1.666 1 85.25 316 GLY A O 1
ATOM 2215 N N . ARG A 1 317 ? 12.617 27.547 2.602 1 87.19 317 ARG A N 1
ATOM 2216 C CA . ARG A 1 317 ? 13.68 27.828 3.559 1 87.19 317 ARG A CA 1
ATOM 2217 C C . ARG A 1 317 ? 13.281 27.406 4.965 1 87.19 317 ARG A C 1
ATOM 2219 O O . ARG A 1 317 ? 14.047 27.578 5.914 1 87.19 317 ARG A O 1
ATOM 2226 N N . GLY A 1 318 ? 12.141 26.891 5.043 1 86.69 318 GLY A N 1
ATOM 2227 C CA . GLY A 1 318 ? 11.703 26.453 6.355 1 86.69 318 GLY A CA 1
ATOM 2228 C C . GLY A 1 318 ? 12.469 25.25 6.867 1 86.69 318 GLY A C 1
ATOM 2229 O O . GLY A 1 318 ? 12.859 24.375 6.09 1 86.69 318 GLY A O 1
ATOM 2230 N N . VAL A 1 319 ? 12.672 25.234 8.211 1 86.06 319 VAL A N 1
ATOM 2231 C CA . VAL A 1 319 ? 13.297 24.109 8.898 1 86.06 319 VAL A CA 1
ATOM 2232 C C . VAL A 1 319 ? 12.406 23.656 10.055 1 86.06 319 VAL A 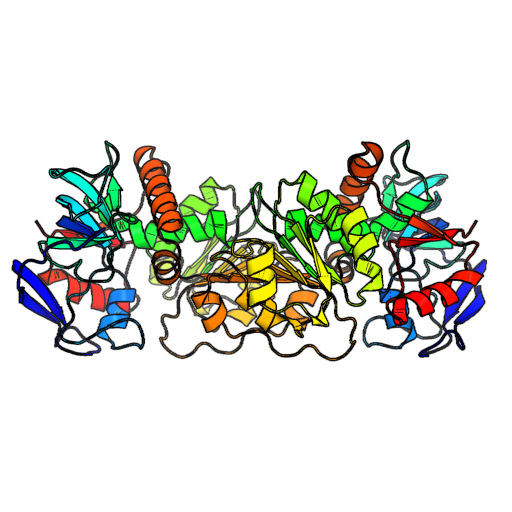C 1
ATOM 2234 O O . VAL A 1 319 ? 11.938 24.484 10.844 1 86.06 319 VAL A O 1
ATOM 2237 N N . GLY A 1 320 ? 12.203 22.359 10.141 1 90.88 320 GLY A N 1
ATOM 2238 C CA . GLY A 1 320 ? 11.328 21.859 11.188 1 90.88 320 GLY A CA 1
ATOM 2239 C C . GLY A 1 320 ? 9.914 22.391 11.086 1 90.88 320 GLY A C 1
ATOM 2240 O O . GLY A 1 320 ? 9.352 22.484 9.992 1 90.88 320 GLY A O 1
ATOM 2241 N N . LYS A 1 321 ? 9.336 22.625 12.234 1 95 321 LYS A N 1
ATOM 2242 C CA . LYS A 1 321 ? 7.949 23.078 12.328 1 95 321 LYS A CA 1
ATOM 2243 C C . LYS A 1 321 ? 7.859 24.422 13.039 1 95 321 LYS A C 1
ATOM 2245 O O . LYS A 1 321 ? 8.539 24.641 14.039 1 95 321 LYS A O 1
ATOM 2250 N N . TYR A 1 322 ? 7.008 25.312 12.516 1 96.75 322 TYR A N 1
ATOM 2251 C CA . TYR A 1 322 ? 6.77 26.609 13.141 1 96.75 322 TYR A CA 1
ATOM 2252 C C . TYR A 1 322 ? 5.391 26.656 13.789 1 96.75 322 TYR A C 1
ATOM 2254 O O . TYR A 1 322 ? 4.426 26.109 13.25 1 96.75 322 TYR A O 1
ATOM 2262 N N . VAL A 1 323 ? 5.363 27.297 14.938 1 98.25 323 VAL A N 1
ATOM 2263 C CA . VAL A 1 323 ? 4.137 27.484 15.711 1 98.25 323 VAL A CA 1
ATOM 2264 C C . VAL A 1 323 ? 4.035 28.938 16.172 1 98.25 323 VAL A C 1
ATOM 2266 O O . VAL A 1 323 ? 5.031 29.531 16.594 1 98.25 323 VAL A O 1
ATOM 2269 N N . ALA A 1 324 ? 2.857 29.516 16.062 1 98.56 324 ALA A N 1
ATOM 2270 C CA . ALA A 1 324 ? 2.625 30.875 16.531 1 98.56 324 ALA A CA 1
ATOM 2271 C C . ALA A 1 324 ? 2.035 30.875 17.938 1 98.56 324 ALA A C 1
ATOM 2273 O O . ALA A 1 324 ? 1.047 30.188 18.203 1 98.56 324 ALA A O 1
ATOM 2274 N N . ALA A 1 325 ? 2.627 31.625 18.812 1 98.31 325 ALA A N 1
ATOM 2275 C CA . ALA A 1 325 ? 2.006 31.906 20.094 1 98.31 325 ALA A CA 1
ATOM 2276 C C . ALA A 1 325 ? 0.873 32.906 19.969 1 98.31 325 ALA A C 1
ATOM 2278 O O . ALA A 1 325 ? 1.104 34.062 19.578 1 98.31 325 ALA A O 1
ATOM 2279 N N . VAL A 1 326 ? -0.281 32.531 20.219 1 97.12 326 VAL A N 1
ATOM 2280 C CA . VAL A 1 326 ? -1.459 33.375 20 1 97.12 326 VAL A CA 1
ATOM 2281 C C . VAL A 1 326 ? -1.829 34.094 21.281 1 97.12 326 VAL A C 1
ATOM 2283 O O . VAL A 1 326 ? -2.156 35.281 21.266 1 97.12 326 VAL A O 1
ATOM 2286 N N . ALA A 1 327 ? -1.945 33.375 22.438 1 85.25 327 ALA A N 1
ATOM 2287 C CA . ALA A 1 327 ? -2.242 33.938 23.766 1 85.25 327 ALA A CA 1
ATOM 2288 C C . ALA A 1 327 ? -1.358 33.312 24.828 1 85.25 327 ALA A C 1
ATOM 2290 O O . ALA A 1 327 ? -0.865 32.188 24.656 1 85.25 327 ALA A O 1
ATOM 2291 N N . MET B 1 1 ? 12.414 -37.938 -23.141 1 96.88 1 MET B N 1
ATOM 2292 C CA . MET B 1 1 ? 11.344 -37.938 -22.156 1 96.88 1 MET B CA 1
ATOM 2293 C C . MET B 1 1 ? 10.047 -37.406 -22.75 1 96.88 1 MET B C 1
ATOM 2295 O O . MET B 1 1 ? 10.078 -36.688 -23.75 1 96.88 1 MET B O 1
ATOM 2299 N N . ARG B 1 2 ? 8.977 -37.719 -22.109 1 97.25 2 ARG B N 1
ATOM 2300 C CA . ARG B 1 2 ? 7.691 -37.188 -22.547 1 97.25 2 ARG B CA 1
ATOM 2301 C C . ARG B 1 2 ? 7.453 -35.812 -21.969 1 97.25 2 ARG B C 1
ATOM 2303 O O . ARG B 1 2 ? 7.773 -35.531 -20.812 1 97.25 2 ARG B O 1
ATOM 2310 N N . ALA B 1 3 ? 6.926 -34.938 -22.828 1 98.31 3 ALA B N 1
ATOM 2311 C CA . ALA B 1 3 ? 6.566 -33.594 -22.422 1 98.31 3 ALA B CA 1
ATOM 2312 C C . ALA B 1 3 ? 5.402 -33.062 -23.25 1 98.31 3 ALA B C 1
ATOM 2314 O O . ALA B 1 3 ? 5.145 -33.531 -24.359 1 98.31 3 ALA B O 1
ATOM 2315 N N . LEU B 1 4 ? 4.684 -32.188 -22.688 1 98.06 4 LEU B N 1
ATOM 2316 C CA . LEU B 1 4 ? 3.65 -31.484 -23.438 1 98.06 4 LEU B CA 1
ATOM 2317 C C . LEU B 1 4 ? 4.234 -30.297 -24.172 1 98.06 4 LEU B C 1
ATOM 2319 O O . LEU B 1 4 ? 4.68 -29.328 -23.547 1 98.06 4 LEU B O 1
ATOM 2323 N N . VAL B 1 5 ? 4.156 -30.297 -25.5 1 97.94 5 VAL B N 1
ATOM 2324 C CA . VAL B 1 5 ? 4.852 -29.312 -26.328 1 97.94 5 VAL B CA 1
ATOM 2325 C C . VAL B 1 5 ? 3.834 -28.484 -27.094 1 97.94 5 VAL B C 1
ATOM 2327 O O . VAL B 1 5 ? 2.912 -29.031 -27.703 1 97.94 5 VAL B O 1
ATOM 2330 N N . MET B 1 6 ? 3.986 -27.188 -27 1 97.62 6 MET B N 1
ATOM 2331 C CA . MET B 1 6 ? 3.273 -26.25 -27.859 1 97.62 6 MET B CA 1
ATOM 2332 C C . MET B 1 6 ? 4.113 -25.891 -29.078 1 97.62 6 MET B C 1
ATOM 2334 O O . MET B 1 6 ? 5.172 -25.266 -28.953 1 97.62 6 MET B O 1
ATOM 2338 N N . SER B 1 7 ? 3.646 -26.141 -30.266 1 97.62 7 SER B N 1
ATOM 2339 C CA . SER B 1 7 ? 4.445 -25.953 -31.469 1 97.62 7 SER B CA 1
ATOM 2340 C C . SER B 1 7 ? 4.371 -24.516 -31.969 1 97.62 7 SER B C 1
ATOM 2342 O O . SER B 1 7 ? 5.199 -24.094 -32.781 1 97.62 7 SER B O 1
ATOM 2344 N N . GLY B 1 8 ? 3.457 -23.797 -31.516 1 97.06 8 GLY B N 1
ATOM 2345 C CA . GLY B 1 8 ? 3.197 -22.391 -31.844 1 97.06 8 GLY B CA 1
ATOM 2346 C C . GLY B 1 8 ? 1.965 -21.844 -31.156 1 97.06 8 GLY B C 1
ATOM 2347 O O . GLY B 1 8 ? 1.279 -22.562 -30.422 1 97.06 8 GLY B O 1
ATOM 2348 N N . PRO B 1 9 ? 1.762 -20.562 -31.391 1 96.19 9 PRO B N 1
ATOM 2349 C CA . PRO B 1 9 ? 0.579 -19.984 -30.75 1 96.19 9 PRO B CA 1
ATOM 2350 C C . PRO B 1 9 ? -0.728 -20.547 -31.297 1 96.19 9 PRO B C 1
ATOM 2352 O O . PRO B 1 9 ? -0.824 -20.844 -32.469 1 96.19 9 PRO B O 1
ATOM 2355 N N . ALA B 1 10 ? -1.667 -20.703 -30.438 1 95.94 10 ALA B N 1
ATOM 2356 C CA . ALA B 1 10 ? -2.996 -21.172 -30.828 1 95.94 10 ALA B CA 1
ATOM 2357 C C . ALA B 1 10 ? -4.035 -20.797 -29.781 1 95.94 10 ALA B C 1
ATOM 2359 O O . ALA B 1 10 ? -3.727 -20.719 -28.594 1 95.94 10 ALA B O 1
ATOM 2360 N N . LEU B 1 11 ? -5.266 -20.641 -30.172 1 91.75 11 LEU B N 1
ATOM 2361 C CA . LEU B 1 11 ? -6.352 -20.344 -29.25 1 91.75 11 LEU B CA 1
ATOM 2362 C C . LEU B 1 11 ? -6.844 -21.609 -28.547 1 91.75 11 LEU B C 1
ATOM 2364 O O . LEU B 1 11 ? -7.25 -21.562 -27.391 1 91.75 11 LEU B O 1
ATOM 2368 N N . GLY B 1 12 ? -6.723 -22.719 -29.297 1 93.25 12 GLY B N 1
ATOM 2369 C CA . GLY B 1 12 ? -7.141 -24 -28.766 1 93.25 12 GLY B CA 1
ATOM 2370 C C . GLY B 1 12 ? -5.996 -25 -28.625 1 93.25 12 GLY B C 1
ATOM 2371 O O . GLY B 1 12 ? -4.828 -24.594 -28.609 1 93.25 12 GLY B O 1
ATOM 2372 N N . PRO B 1 13 ? -6.375 -26.25 -28.391 1 93.44 13 PRO B N 1
ATOM 2373 C CA . PRO B 1 13 ? -5.355 -27.25 -28.109 1 93.44 13 PRO B CA 1
ATOM 2374 C C . PRO B 1 13 ? -4.695 -27.812 -29.359 1 93.44 13 PRO B C 1
ATOM 2376 O O . PRO B 1 13 ? -3.824 -28.688 -29.281 1 93.44 13 PRO B O 1
ATOM 2379 N N . GLU B 1 14 ? -4.953 -27.312 -30.484 1 93.94 14 GLU B N 1
ATOM 2380 C CA . GLU B 1 14 ? -4.609 -27.938 -31.75 1 93.94 14 GLU B CA 1
ATOM 2381 C C . GLU B 1 14 ? -3.096 -27.969 -31.953 1 93.94 14 GLU B C 1
ATOM 2383 O O . GLU B 1 14 ? -2.59 -28.734 -32.781 1 93.94 14 GLU B O 1
ATOM 2388 N N . ARG B 1 15 ? -2.354 -27.109 -31.281 1 96.38 15 ARG B N 1
ATOM 2389 C CA . ARG B 1 15 ? -0.908 -27.078 -31.469 1 96.38 15 ARG B CA 1
ATOM 2390 C C . ARG B 1 15 ? -0.17 -27.531 -30.219 1 96.38 15 ARG B C 1
ATOM 2392 O O . ARG B 1 15 ? 0.997 -27.188 -30.016 1 96.38 15 ARG B O 1
ATOM 2399 N N . THR B 1 16 ? -0.863 -28.188 -29.375 1 96.81 16 THR B N 1
ATOM 2400 C CA . THR B 1 16 ? -0.301 -28.734 -28.156 1 96.81 16 THR B CA 1
ATOM 2401 C C . THR B 1 16 ? -0.394 -30.266 -28.156 1 96.81 16 THR B C 1
ATOM 2403 O O . THR B 1 16 ? -1.483 -30.828 -28.297 1 96.81 16 THR B O 1
ATOM 2406 N N . ALA B 1 17 ? 0.768 -30.906 -28.031 1 96 17 ALA B N 1
ATOM 2407 C CA . ALA B 1 17 ? 0.774 -32.375 -28.094 1 96 17 ALA B CA 1
ATOM 2408 C C . ALA B 1 17 ? 1.904 -32.938 -27.25 1 96 17 ALA B C 1
ATOM 2410 O O . ALA B 1 17 ? 2.896 -32.25 -26.984 1 96 17 ALA B O 1
ATOM 2411 N N . LEU B 1 18 ? 1.676 -34.156 -26.828 1 96.94 18 LEU B N 1
ATOM 2412 C CA . LEU B 1 18 ? 2.758 -34.906 -26.203 1 96.94 18 LEU B CA 1
ATOM 2413 C C . LEU B 1 18 ? 3.846 -35.25 -27.219 1 96.94 18 LEU B C 1
ATOM 2415 O O . LEU B 1 18 ? 3.547 -35.625 -28.344 1 96.94 18 LEU B O 1
ATOM 2419 N N . ALA B 1 19 ? 5.043 -35.062 -26.844 1 97.12 19 ALA B N 1
ATOM 2420 C CA . ALA B 1 19 ? 6.184 -35.375 -27.688 1 97.12 19 ALA B CA 1
ATOM 2421 C C . ALA B 1 19 ? 7.375 -35.844 -26.859 1 97.12 19 ALA B C 1
ATOM 2423 O O . ALA B 1 19 ? 7.414 -35.656 -25.656 1 97.12 19 ALA B O 1
ATOM 2424 N N . GLU B 1 20 ? 8.227 -36.531 -27.562 1 97.62 20 GLU B N 1
ATOM 2425 C CA . GLU B 1 20 ? 9.492 -36.875 -26.953 1 97.62 20 GLU B CA 1
ATOM 2426 C C . GLU B 1 20 ? 10.523 -35.781 -27.109 1 97.62 20 GLU B C 1
ATOM 2428 O O . GLU B 1 20 ? 10.758 -35.281 -28.203 1 97.62 20 GLU B O 1
ATOM 2433 N N . VAL B 1 21 ? 11.086 -35.375 -25.984 1 97.38 21 VAL B N 1
ATOM 2434 C CA . VAL B 1 21 ? 12.109 -34.312 -25.984 1 97.38 21 VAL B CA 1
ATOM 2435 C C . VAL B 1 21 ? 13.312 -34.781 -25.172 1 97.38 21 VAL B C 1
ATOM 2437 O O . VAL B 1 21 ? 13.219 -35.719 -24.375 1 97.38 21 VAL B O 1
ATOM 2440 N N . PRO B 1 22 ? 14.469 -34.156 -25.359 1 97.44 22 PRO B N 1
ATOM 2441 C CA . PRO B 1 22 ? 15.633 -34.5 -24.562 1 97.44 22 PRO B CA 1
ATOM 2442 C C . PRO B 1 22 ? 15.43 -34.25 -23.078 1 97.44 22 PRO B C 1
ATOM 2444 O O . PRO B 1 22 ? 14.742 -33.281 -22.703 1 97.44 22 PRO B O 1
ATOM 2447 N N . VAL B 1 23 ? 16.031 -35.094 -22.25 1 98.12 23 VAL B N 1
ATOM 2448 C CA . VAL B 1 23 ? 16.016 -34.875 -20.812 1 98.12 23 VAL B CA 1
ATOM 2449 C C . VAL B 1 23 ? 16.922 -33.719 -20.438 1 98.12 23 VAL B C 1
ATOM 2451 O O . VAL B 1 23 ? 18.109 -33.719 -20.766 1 98.12 23 VAL B O 1
ATOM 2454 N N . PRO B 1 24 ? 16.406 -32.719 -19.797 1 97.25 24 PRO B N 1
ATOM 2455 C CA . PRO B 1 24 ? 17.25 -31.578 -19.453 1 97.25 24 PRO B CA 1
ATOM 2456 C C . PRO B 1 24 ? 18.203 -31.875 -18.297 1 97.25 24 PRO B C 1
ATOM 2458 O O . PRO B 1 24 ? 17.875 -32.656 -17.406 1 97.25 24 PRO B O 1
ATOM 2461 N N . ARG B 1 25 ? 19.328 -31.281 -18.344 1 97 25 ARG B N 1
ATOM 2462 C CA . ARG B 1 25 ? 20.297 -31.328 -17.266 1 97 25 ARG B CA 1
ATOM 2463 C C . ARG B 1 25 ? 20.406 -29.969 -16.578 1 97 25 ARG B C 1
ATOM 2465 O O . ARG B 1 25 ? 20.344 -28.922 -17.234 1 97 25 ARG B O 1
ATOM 2472 N N . PRO B 1 26 ? 20.547 -30.016 -15.281 1 98.06 26 PRO B N 1
ATOM 2473 C CA . PRO B 1 26 ? 20.609 -28.734 -14.578 1 98.06 26 PRO B CA 1
ATOM 2474 C C . PRO B 1 26 ? 21.953 -28.016 -14.766 1 98.06 26 PRO B C 1
ATOM 2476 O O . PRO B 1 26 ? 23.016 -28.656 -14.719 1 98.06 26 PRO B O 1
ATOM 2479 N N . ALA B 1 27 ? 21.875 -26.75 -15.039 1 97.5 27 ALA B N 1
ATOM 2480 C CA . ALA B 1 27 ? 23.062 -25.906 -15.102 1 97.5 27 ALA B CA 1
ATOM 2481 C C . ALA B 1 27 ? 23.469 -25.422 -13.711 1 97.5 27 ALA B C 1
ATOM 2483 O O . ALA B 1 27 ? 22.984 -25.938 -12.703 1 97.5 27 ALA B O 1
ATOM 2484 N N . ASP B 1 28 ? 24.469 -24.562 -13.688 1 97.56 28 ASP B N 1
ATOM 2485 C CA . ASP B 1 28 ? 24.906 -23.953 -12.43 1 97.56 28 ASP B CA 1
ATOM 2486 C C . ASP B 1 28 ? 23.734 -23.297 -11.695 1 97.56 28 ASP B C 1
ATOM 2488 O O . ASP B 1 28 ? 22.984 -22.531 -12.281 1 97.56 28 ASP B O 1
ATOM 2492 N N . GLY B 1 29 ? 23.562 -23.719 -10.461 1 97.12 29 GLY B N 1
ATOM 2493 C CA . GLY B 1 29 ? 22.531 -23.125 -9.625 1 97.12 29 GLY B CA 1
ATOM 2494 C C . GLY B 1 29 ? 21.156 -23.703 -9.875 1 97.12 29 GLY B C 1
ATOM 2495 O O . GLY B 1 29 ? 20.172 -23.203 -9.336 1 97.12 29 GLY B O 1
ATOM 2496 N N . GLU B 1 30 ? 21.125 -24.75 -10.656 1 98 30 GLU B N 1
ATOM 2497 C CA . GLU B 1 30 ? 19.828 -25.359 -11.008 1 98 30 GLU B CA 1
ATOM 2498 C C . GLU B 1 30 ? 19.719 -26.781 -10.469 1 98 30 GLU B C 1
ATOM 2500 O O . GLU B 1 30 ? 20.719 -27.359 -10.047 1 98 30 GLU B O 1
ATOM 2505 N N . VAL B 1 31 ? 18.5 -27.297 -10.422 1 98.44 31 VAL B N 1
ATOM 2506 C CA . VAL B 1 31 ? 18.219 -28.688 -10.078 1 98.44 31 VAL B CA 1
ATOM 2507 C C . VAL B 1 31 ? 17.234 -29.281 -11.078 1 98.44 31 VAL B C 1
ATOM 2509 O O . VAL B 1 31 ? 16.391 -28.562 -11.625 1 98.44 31 VAL B O 1
ATOM 2512 N N . SER B 1 32 ? 17.406 -30.5 -11.336 1 98.69 32 SER B N 1
ATOM 2513 C CA . SER B 1 32 ? 16.359 -31.203 -12.078 1 98.69 32 SER B CA 1
ATOM 2514 C C . SER B 1 32 ? 15.477 -32.031 -11.141 1 98.69 32 SER B C 1
ATOM 2516 O O . SER B 1 32 ? 15.945 -32.531 -10.125 1 98.69 32 SER B O 1
ATOM 2518 N N . ILE B 1 33 ? 14.305 -32.062 -11.453 1 98.81 33 ILE B N 1
ATOM 2519 C CA . ILE B 1 33 ? 13.289 -32.688 -10.617 1 98.81 33 ILE B CA 1
ATOM 2520 C C . ILE B 1 33 ? 12.547 -33.75 -11.43 1 98.81 33 ILE B C 1
ATOM 2522 O O . ILE B 1 33 ? 12.102 -33.5 -12.547 1 98.81 33 ILE B O 1
ATOM 2526 N N . GLU B 1 34 ? 12.508 -34.969 -10.898 1 98.81 34 GLU B N 1
ATOM 2527 C CA . GLU B 1 34 ? 11.547 -35.938 -11.414 1 98.81 34 GLU B CA 1
ATOM 2528 C C . GLU B 1 34 ? 10.117 -35.562 -11.039 1 98.81 34 GLU B C 1
ATOM 2530 O O . GLU B 1 34 ? 9.711 -35.719 -9.883 1 98.81 34 GLU B O 1
ATOM 2535 N N . VAL B 1 35 ? 9.352 -35.156 -12.031 1 98.81 35 VAL B N 1
ATOM 2536 C CA . VAL B 1 35 ? 8.055 -34.531 -11.773 1 98.81 35 VAL B CA 1
ATOM 2537 C C . VAL B 1 35 ? 7.012 -35.594 -11.5 1 98.81 35 VAL B C 1
ATOM 2539 O O . VAL B 1 35 ? 6.848 -36.531 -12.297 1 98.81 35 VAL B O 1
ATOM 2542 N N . THR B 1 36 ? 6.363 -35.469 -10.383 1 98.56 36 THR B N 1
ATOM 2543 C CA . THR B 1 36 ? 5.242 -36.375 -10.102 1 98.56 36 THR B CA 1
ATOM 2544 C C . THR B 1 36 ? 3.914 -35.688 -10.383 1 98.56 36 THR B C 1
ATOM 2546 O O . THR B 1 36 ? 2.957 -36.312 -10.828 1 98.56 36 THR B O 1
ATOM 2549 N N . HIS B 1 37 ? 3.85 -34.406 -10.094 1 98.75 37 HIS B N 1
ATOM 2550 C CA . HIS B 1 37 ? 2.664 -33.594 -10.336 1 98.75 37 HIS B CA 1
ATOM 2551 C C . HIS B 1 37 ? 3.045 -32.219 -10.844 1 98.75 37 HIS B C 1
ATOM 2553 O O . HIS B 1 37 ? 4.082 -31.672 -10.461 1 98.75 37 HIS B O 1
ATOM 2559 N N . ALA B 1 38 ? 2.225 -31.625 -11.734 1 98.69 38 ALA B N 1
ATOM 2560 C CA . ALA B 1 38 ? 2.424 -30.281 -12.273 1 98.69 38 ALA B CA 1
ATOM 2561 C C . ALA B 1 38 ? 1.141 -29.469 -12.188 1 98.69 38 ALA B C 1
ATOM 2563 O O . ALA B 1 38 ? 0.069 -29.938 -12.578 1 98.69 38 ALA B O 1
ATOM 2564 N N . GLY B 1 39 ? 1.275 -28.297 -11.656 1 98 39 GLY B N 1
ATOM 2565 C CA . GLY B 1 39 ? 0.115 -27.422 -11.594 1 98 39 GLY B CA 1
ATOM 2566 C C . GLY B 1 39 ? -0.252 -26.812 -12.938 1 98 39 GLY B C 1
ATOM 2567 O O . GLY B 1 39 ? 0.626 -26.5 -13.742 1 98 39 GLY B O 1
ATOM 2568 N N . VAL B 1 40 ? -1.554 -26.672 -13.164 1 97 40 VAL B N 1
ATOM 2569 C CA . VAL B 1 40 ? -2.057 -26.031 -14.375 1 97 40 VAL B CA 1
ATOM 2570 C C . VAL B 1 40 ? -2.525 -24.625 -14.07 1 97 40 VAL B C 1
ATOM 2572 O O . VAL B 1 40 ? -3.271 -24.406 -13.109 1 97 40 VAL B O 1
ATOM 2575 N N . ASN B 1 41 ? -2.08 -23.672 -14.859 1 93.69 41 ASN B N 1
ATOM 2576 C CA . ASN B 1 41 ? -2.361 -22.266 -14.586 1 93.69 41 ASN B CA 1
ATOM 2577 C C . ASN B 1 41 ? -2.928 -21.562 -15.812 1 93.69 41 ASN B C 1
ATOM 2579 O O . ASN B 1 41 ? -2.662 -21.969 -16.953 1 93.69 41 ASN B O 1
ATOM 2583 N N . PHE B 1 42 ? -3.652 -20.5 -15.508 1 89.81 42 PHE B N 1
ATOM 2584 C CA . PHE B 1 42 ? -4.129 -19.672 -16.594 1 89.81 42 PHE B CA 1
ATOM 2585 C C . PHE B 1 42 ? -2.959 -19.078 -17.375 1 89.81 42 PHE B C 1
ATOM 2587 O O . PHE B 1 42 ? -3.064 -18.828 -18.578 1 89.81 42 PHE B O 1
ATOM 2594 N N . LEU B 1 43 ? -1.88 -18.891 -16.781 1 90.44 43 LEU B N 1
ATOM 2595 C CA . LEU B 1 43 ? -0.681 -18.391 -17.453 1 90.44 43 LEU B CA 1
ATOM 2596 C C . LEU B 1 43 ? -0.27 -19.297 -18.594 1 90.44 43 LEU B C 1
ATOM 2598 O O . LEU B 1 43 ? 0.283 -18.844 -19.594 1 90.44 43 LEU B O 1
ATOM 2602 N N . ASP B 1 44 ? -0.568 -20.516 -18.438 1 93.12 44 ASP B N 1
ATOM 2603 C CA . ASP B 1 44 ? -0.3 -21.469 -19.516 1 93.12 44 ASP B CA 1
ATOM 2604 C C . ASP B 1 44 ? -1.194 -21.188 -20.719 1 93.12 44 ASP B C 1
ATOM 2606 O O . ASP B 1 44 ? -0.773 -21.359 -21.875 1 93.12 44 ASP B O 1
ATOM 2610 N N . VAL B 1 45 ? -2.418 -20.797 -20.438 1 92.31 45 VAL B N 1
ATOM 2611 C CA . VAL B 1 45 ? -3.365 -20.438 -21.484 1 92.31 45 VAL B CA 1
ATOM 2612 C C . VAL B 1 45 ? -2.871 -19.188 -22.219 1 92.31 45 VAL B C 1
ATOM 2614 O O . VAL B 1 45 ? -2.926 -19.125 -23.453 1 92.31 45 VAL B O 1
ATOM 2617 N N . MET B 1 46 ? -2.35 -18.281 -21.453 1 88.88 46 MET B N 1
ATOM 2618 C CA . MET B 1 46 ? -1.807 -17.078 -22.062 1 88.88 46 MET B CA 1
ATOM 2619 C C . MET B 1 46 ? -0.598 -17.391 -22.938 1 88.88 46 MET B C 1
ATOM 2621 O O . MET B 1 46 ? -0.441 -16.828 -24.016 1 88.88 46 MET B O 1
ATOM 2625 N N . ALA B 1 47 ? 0.201 -18.25 -22.5 1 92.19 47 ALA B N 1
ATOM 2626 C CA . ALA B 1 47 ? 1.338 -18.719 -23.281 1 92.19 47 ALA B CA 1
ATOM 2627 C C . ALA B 1 47 ? 0.874 -19.391 -24.578 1 92.19 47 ALA B C 1
ATOM 2629 O O . ALA B 1 47 ? 1.362 -19.062 -25.656 1 92.19 47 ALA B O 1
ATOM 2630 N N . ARG B 1 48 ? -0.062 -20.203 -24.438 1 94.19 48 ARG B N 1
ATOM 2631 C CA . ARG B 1 48 ? -0.588 -20.922 -25.594 1 94.19 48 ARG B CA 1
ATOM 2632 C C . ARG B 1 48 ? -1.142 -19.953 -26.625 1 94.19 48 ARG B C 1
ATOM 2634 O O . ARG B 1 48 ? -0.937 -20.141 -27.828 1 94.19 48 ARG B O 1
ATOM 2641 N N . ARG B 1 49 ? -1.798 -18.906 -26.109 1 91.81 49 ARG B N 1
ATOM 2642 C CA . ARG B 1 49 ? -2.404 -17.906 -26.984 1 91.81 49 ARG B CA 1
ATOM 2643 C C . ARG B 1 49 ? -1.337 -17.078 -27.688 1 91.81 49 ARG B C 1
ATOM 2645 O O . ARG B 1 49 ? -1.62 -16.406 -28.688 1 91.81 49 ARG B O 1
ATOM 2652 N N . GLY B 1 50 ? -0.147 -17.047 -27.172 1 90.12 50 GLY B N 1
ATOM 2653 C CA . GLY B 1 50 ? 0.938 -16.281 -27.75 1 90.12 50 GLY B CA 1
ATOM 2654 C C . GLY B 1 50 ? 1.031 -14.867 -27.203 1 90.12 50 GLY B C 1
ATOM 2655 O O . GLY B 1 50 ? 1.551 -13.969 -27.859 1 90.12 50 GLY B O 1
ATOM 2656 N N . ASP B 1 51 ? 0.446 -14.664 -26.031 1 84.94 51 ASP B N 1
ATOM 2657 C CA . ASP B 1 51 ? 0.576 -13.352 -25.406 1 84.94 51 ASP B CA 1
ATOM 2658 C C . ASP B 1 51 ? 2.043 -12.977 -25.219 1 84.94 51 ASP B C 1
ATOM 2660 O O . ASP B 1 51 ? 2.869 -13.828 -24.891 1 84.94 51 ASP B O 1
ATOM 2664 N N . PRO B 1 52 ? 2.324 -11.711 -25.438 1 82.44 52 PRO B N 1
ATOM 2665 C CA . PRO B 1 52 ? 3.727 -11.297 -25.328 1 82.44 52 PRO B CA 1
ATOM 2666 C C . PRO B 1 52 ? 4.297 -11.508 -23.938 1 82.44 52 PRO B C 1
ATOM 2668 O O . PRO B 1 52 ? 3.627 -11.219 -22.938 1 82.44 52 PRO B O 1
ATOM 2671 N N . GLY B 1 53 ? 5.516 -12.141 -23.875 1 82 53 GLY B N 1
ATOM 2672 C CA . GLY B 1 53 ? 6.258 -12.188 -22.625 1 82 53 GLY B CA 1
ATOM 2673 C C . GLY B 1 53 ? 6.109 -13.508 -21.891 1 82 53 GLY B C 1
ATOM 2674 O O . GLY B 1 53 ? 6.746 -13.734 -20.859 1 82 53 GLY B O 1
ATOM 2675 N N . TYR B 1 54 ? 5.367 -14.391 -22.469 1 86.81 54 TYR B N 1
ATOM 2676 C CA . TYR B 1 54 ? 5.094 -15.609 -21.719 1 86.81 54 TYR B CA 1
ATOM 2677 C C . TYR B 1 54 ? 5.836 -16.797 -22.328 1 86.81 54 TYR B C 1
ATOM 2679 O O . TYR B 1 54 ? 6.004 -17.828 -21.672 1 86.81 54 TYR B O 1
ATOM 2687 N N . VAL B 1 55 ? 6.203 -16.641 -23.609 1 92.19 55 VAL B N 1
ATOM 2688 C CA . VAL B 1 55 ? 6.922 -17.703 -24.297 1 92.19 55 VAL B CA 1
ATOM 2689 C C . VAL B 1 55 ? 8.25 -17.172 -24.828 1 92.19 55 VAL B C 1
ATOM 2691 O O . VAL B 1 55 ? 8.281 -16.25 -25.625 1 92.19 55 VAL B O 1
ATOM 2694 N N . PRO B 1 56 ? 9.305 -17.766 -24.422 1 91.38 56 PRO B N 1
ATOM 2695 C CA . PRO B 1 56 ? 10.594 -17.297 -24.938 1 91.38 56 PRO B CA 1
ATOM 2696 C C . PRO B 1 56 ? 10.805 -17.688 -26.406 1 91.38 56 PRO B C 1
ATOM 2698 O O . PRO B 1 56 ? 11.344 -16.891 -27.188 1 91.38 56 PRO B O 1
ATOM 2701 N N . ALA B 1 57 ? 10.445 -18.922 -26.719 1 93.38 57 ALA B N 1
ATOM 2702 C CA . ALA B 1 57 ? 10.594 -19.422 -28.078 1 93.38 57 ALA B CA 1
ATOM 2703 C C . ALA B 1 57 ? 9.695 -20.625 -28.328 1 93.38 57 ALA B C 1
ATOM 2705 O O . ALA B 1 57 ? 9.359 -21.359 -27.391 1 93.38 57 ALA B O 1
ATOM 2706 N N . TRP B 1 58 ? 9.375 -20.734 -29.578 1 95.06 58 TRP B N 1
ATOM 2707 C CA . TRP B 1 58 ? 8.648 -21.922 -30 1 95.06 58 TRP B CA 1
ATOM 2708 C C . TRP B 1 58 ? 9.594 -22.938 -30.656 1 95.06 58 TRP B C 1
ATOM 2710 O O . TRP B 1 58 ? 10.562 -22.547 -31.312 1 95.06 58 TRP B O 1
ATOM 2720 N N . PRO B 1 59 ? 9.367 -24.266 -30.625 1 96.44 59 PRO B N 1
ATOM 2721 C CA . PRO B 1 59 ? 8.359 -24.891 -29.781 1 96.44 59 PRO B CA 1
ATOM 2722 C C . PRO B 1 59 ? 8.625 -24.688 -28.281 1 96.44 59 PRO B C 1
ATOM 2724 O O . PRO B 1 59 ? 9.766 -24.422 -27.891 1 96.44 59 PRO B O 1
ATOM 2727 N N . TYR B 1 60 ? 7.543 -24.781 -27.469 1 97.06 60 TYR B N 1
ATOM 2728 C CA . TYR B 1 60 ? 7.598 -24.406 -26.047 1 97.06 60 TYR B CA 1
ATOM 2729 C C . TYR B 1 60 ? 7.02 -25.531 -25.188 1 97.06 60 TYR B C 1
ATOM 2731 O O . TYR B 1 60 ? 5.926 -26.031 -25.453 1 97.06 60 TYR B O 1
ATOM 2739 N N . VAL B 1 61 ? 7.805 -26.016 -24.203 1 96.94 61 VAL B N 1
ATOM 2740 C CA . VAL B 1 61 ? 7.273 -26.891 -23.156 1 96.94 61 VAL B CA 1
ATOM 2741 C C . VAL B 1 61 ? 6.777 -26.031 -22 1 96.94 61 VAL B C 1
ATOM 2743 O O . VAL B 1 61 ? 7.574 -25.484 -21.234 1 96.94 61 VAL B O 1
ATOM 2746 N N . ALA B 1 62 ? 5.43 -26.016 -21.766 1 94.69 62 ALA B N 1
ATOM 2747 C CA . ALA B 1 62 ? 4.82 -25.172 -20.75 1 94.69 62 ALA B CA 1
ATOM 2748 C C . ALA B 1 62 ? 4.906 -25.828 -19.375 1 94.69 62 ALA B C 1
ATOM 2750 O O . ALA B 1 62 ? 5.66 -26.781 -19.172 1 94.69 62 ALA B O 1
ATOM 2751 N N . GLY B 1 63 ? 4.258 -25.172 -18.422 1 96.88 63 GLY B N 1
ATOM 2752 C CA . GLY B 1 63 ? 4.293 -25.625 -17.047 1 96.88 63 GLY B CA 1
ATOM 2753 C C . GLY B 1 63 ? 5.188 -24.766 -16.172 1 96.88 63 GLY B C 1
ATOM 2754 O O . GLY B 1 63 ? 6.395 -24.688 -16.391 1 96.88 63 GLY B O 1
ATOM 2755 N N . LEU B 1 64 ? 4.59 -24.25 -15.109 1 97.19 64 LEU B N 1
ATOM 2756 C CA . LEU B 1 64 ? 5.305 -23.219 -14.359 1 97.19 64 LEU B CA 1
ATOM 2757 C C . LEU B 1 64 ? 5.496 -23.625 -12.906 1 97.19 64 LEU B C 1
ATOM 2759 O O . LEU B 1 64 ? 6.086 -22.891 -12.117 1 97.19 64 LEU B O 1
ATOM 2763 N N . GLU B 1 65 ? 4.992 -24.766 -12.508 1 98.25 65 GLU B N 1
ATOM 2764 C CA . GLU B 1 65 ? 5.125 -25.234 -11.141 1 98.25 65 GLU B CA 1
ATOM 2765 C C . GLU B 1 65 ? 5.027 -26.75 -11.07 1 98.25 65 GLU B C 1
ATOM 2767 O O . GLU B 1 65 ? 4.258 -27.375 -11.812 1 98.25 65 GLU B O 1
ATOM 2772 N N . VAL B 1 66 ? 5.844 -27.375 -10.148 1 98.69 66 VAL B N 1
ATOM 2773 C CA . VAL B 1 66 ? 5.895 -28.828 -10.094 1 98.69 66 VAL B CA 1
ATOM 2774 C C . VAL B 1 66 ? 6.133 -29.281 -8.656 1 98.69 66 VAL B C 1
ATOM 2776 O O . VAL B 1 66 ? 6.555 -28.484 -7.809 1 98.69 66 VAL B O 1
ATOM 2779 N N . ALA B 1 67 ? 5.773 -30.484 -8.391 1 98.81 67 ALA B N 1
ATOM 2780 C CA . ALA B 1 67 ? 6.227 -31.266 -7.25 1 98.81 67 ALA B CA 1
ATOM 2781 C C . ALA B 1 67 ? 6.836 -32.594 -7.707 1 98.81 67 ALA B C 1
ATOM 2783 O O . ALA B 1 67 ? 6.414 -33.156 -8.719 1 98.81 67 ALA B O 1
ATOM 2784 N N . GLY B 1 68 ? 7.781 -33 -7 1 98.62 68 GLY B N 1
ATOM 2785 C CA . GLY B 1 68 ? 8.453 -34.25 -7.297 1 98.62 68 GLY B CA 1
ATOM 2786 C C . GLY B 1 68 ? 9.648 -34.531 -6.395 1 98.62 68 GLY B C 1
ATOM 2787 O O . GLY B 1 68 ? 9.594 -34.25 -5.195 1 98.62 68 GLY B O 1
ATOM 2788 N N . ARG B 1 69 ? 10.625 -35.156 -7.051 1 98.62 69 ARG B N 1
ATOM 2789 C CA . ARG B 1 69 ? 11.844 -35.469 -6.316 1 98.62 69 ARG B CA 1
ATOM 2790 C C . ARG B 1 69 ? 13.07 -34.938 -7.039 1 98.62 69 ARG B C 1
ATOM 2792 O O . ARG B 1 69 ? 13.164 -35 -8.266 1 98.62 69 ARG B O 1
ATOM 2799 N N . VAL B 1 70 ? 13.984 -34.438 -6.227 1 98.75 70 VAL B N 1
ATOM 2800 C CA . VAL B 1 70 ? 15.227 -33.969 -6.82 1 98.75 70 VAL B CA 1
ATOM 2801 C C . VAL B 1 70 ? 15.906 -35.125 -7.566 1 98.75 70 VAL B C 1
ATOM 2803 O O . VAL B 1 70 ? 16.125 -36.219 -7 1 98.75 70 VAL B O 1
ATOM 2806 N N . ARG B 1 71 ? 16.188 -34.875 -8.812 1 98.5 71 ARG B N 1
ATOM 2807 C CA . ARG B 1 71 ? 16.875 -35.875 -9.641 1 98.5 71 ARG B CA 1
ATOM 2808 C C . ARG B 1 71 ? 18.375 -35.656 -9.633 1 98.5 71 ARG B C 1
ATOM 2810 O O . ARG B 1 71 ? 19.141 -36.594 -9.367 1 98.5 71 ARG B O 1
ATOM 2817 N N 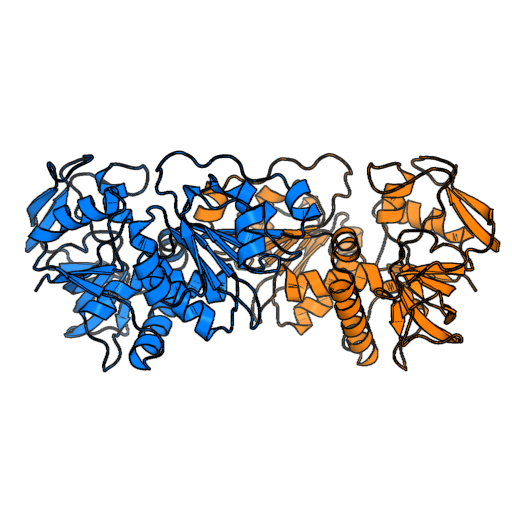. GLU B 1 72 ? 18.75 -34.469 -10 1 98.12 72 GLU B N 1
ATOM 2818 C CA . GLU B 1 72 ? 20.141 -34.031 -10.055 1 98.12 72 GLU B CA 1
ATOM 2819 C C . GLU B 1 72 ? 20.297 -32.594 -9.594 1 98.12 72 GLU B C 1
ATOM 2821 O O . GLU B 1 72 ? 19.391 -31.766 -9.773 1 98.12 72 GLU B O 1
ATOM 2826 N N . THR B 1 73 ? 21.469 -32.344 -8.961 1 98.25 73 THR B N 1
ATOM 2827 C CA . THR B 1 73 ? 21.812 -30.969 -8.609 1 98.25 73 THR B CA 1
ATOM 2828 C C . THR B 1 73 ? 22.938 -30.453 -9.5 1 98.25 73 THR B C 1
ATOM 2830 O O . THR B 1 73 ? 23.875 -31.188 -9.812 1 98.25 73 THR B O 1
ATOM 2833 N N . GLY B 1 74 ? 22.766 -29.25 -9.984 1 97.75 74 GLY B N 1
ATOM 2834 C CA . GLY B 1 74 ? 23.844 -28.625 -10.719 1 97.75 74 GLY B CA 1
ATOM 2835 C C . GLY B 1 74 ? 24.953 -28.109 -9.812 1 97.75 74 GLY B C 1
ATOM 2836 O O . GLY B 1 74 ? 24.828 -28.141 -8.586 1 97.75 74 GLY B O 1
ATOM 2837 N N . PRO B 1 75 ? 26.016 -27.656 -10.492 1 97.06 75 PRO B N 1
ATOM 2838 C CA . PRO B 1 75 ? 27.141 -27.109 -9.711 1 97.06 75 PRO B CA 1
ATOM 2839 C C . PRO B 1 75 ? 26.703 -25.953 -8.805 1 97.06 75 PRO B C 1
ATOM 2841 O O . PRO B 1 75 ? 25.875 -25.141 -9.203 1 97.06 75 PRO B O 1
ATOM 2844 N N . GLY B 1 76 ? 27.25 -25.969 -7.574 1 96.31 76 GLY B N 1
ATOM 2845 C CA . GLY B 1 76 ? 27.047 -24.844 -6.664 1 96.31 76 GLY B CA 1
ATOM 2846 C C . GLY B 1 76 ? 25.797 -24.969 -5.824 1 96.31 76 GLY B C 1
ATOM 2847 O O . GLY B 1 76 ? 25.562 -24.172 -4.918 1 96.31 76 GLY B O 1
ATOM 2848 N N . VAL B 1 77 ? 24.953 -25.922 -6.168 1 97.19 77 VAL B N 1
ATOM 2849 C CA . VAL B 1 77 ? 23.719 -26.094 -5.41 1 97.19 77 VAL B CA 1
ATOM 2850 C C . VAL B 1 77 ? 24.016 -26.812 -4.098 1 97.19 77 VAL B C 1
ATOM 2852 O O . VAL B 1 77 ? 24.688 -27.859 -4.086 1 97.19 77 VAL B O 1
ATOM 2855 N N . THR B 1 78 ? 23.594 -26.141 -3.027 1 94.62 78 THR B N 1
ATOM 2856 C CA . THR B 1 78 ? 23.719 -26.719 -1.698 1 94.62 78 THR B CA 1
ATOM 2857 C C . THR B 1 78 ? 22.359 -26.828 -1.017 1 94.62 78 THR B C 1
ATOM 2859 O O . THR B 1 78 ? 21.422 -26.125 -1.384 1 94.62 78 THR B O 1
ATOM 2862 N N . GLY B 1 79 ? 22.156 -27.812 -0.132 1 94.44 79 GLY B N 1
ATOM 2863 C CA . GLY B 1 79 ? 20.953 -27.906 0.687 1 94.44 79 GLY B CA 1
ATOM 2864 C C . GLY B 1 79 ? 19.859 -28.75 0.063 1 94.44 79 GLY B C 1
ATOM 2865 O O . GLY B 1 79 ? 18.797 -28.938 0.656 1 94.44 79 GLY B O 1
ATOM 2866 N N . LEU B 1 80 ? 20.016 -29.156 -1.158 1 97.62 80 LEU B N 1
ATOM 2867 C CA . LEU B 1 80 ? 19.125 -30.078 -1.849 1 97.62 80 LEU B CA 1
ATOM 2868 C C . LEU B 1 80 ? 19.844 -31.359 -2.232 1 97.62 80 LEU B C 1
ATOM 2870 O O . LEU B 1 80 ? 21 -31.328 -2.646 1 97.62 80 LEU B O 1
ATOM 2874 N N . VAL B 1 81 ? 19.125 -32.469 -2.072 1 97.25 81 VAL B N 1
ATOM 2875 C CA . VAL B 1 81 ? 19.766 -33.75 -2.35 1 97.25 81 VAL B CA 1
ATOM 2876 C C . VAL B 1 81 ? 18.859 -34.625 -3.232 1 97.25 81 VAL B C 1
ATOM 2878 O O . VAL B 1 81 ? 17.625 -34.594 -3.09 1 97.25 81 VAL B O 1
ATOM 2881 N N . PRO B 1 82 ? 19.469 -35.438 -4.109 1 98.06 82 PRO B N 1
ATOM 2882 C CA . PRO B 1 82 ? 18.672 -36.344 -4.934 1 98.06 82 PRO B CA 1
ATOM 2883 C C . PRO B 1 82 ? 17.734 -37.219 -4.102 1 98.06 82 PRO B C 1
ATOM 2885 O O . PRO B 1 82 ? 18.141 -37.719 -3.047 1 98.06 82 PRO B O 1
ATOM 2888 N N . GLY B 1 83 ? 16.516 -37.312 -4.551 1 98.19 83 GLY B N 1
ATOM 2889 C CA . GLY B 1 83 ? 15.539 -38.156 -3.855 1 98.19 83 GLY B CA 1
ATOM 2890 C C . GLY B 1 83 ? 14.633 -37.344 -2.943 1 98.19 83 GLY B C 1
ATOM 2891 O O . GLY B 1 83 ? 13.578 -37.812 -2.529 1 98.19 83 GLY B O 1
ATOM 2892 N N . GLN B 1 84 ? 15.016 -36.156 -2.656 1 98.06 84 GLN B N 1
ATOM 2893 C CA . GLN B 1 84 ? 14.25 -35.281 -1.752 1 98.06 84 GLN B CA 1
ATOM 2894 C C . GLN B 1 84 ? 12.953 -34.844 -2.398 1 98.06 84 GLN B C 1
ATOM 2896 O O . GLN B 1 84 ? 12.938 -34.438 -3.57 1 98.06 84 GLN B O 1
ATOM 2901 N N . ALA B 1 85 ? 11.836 -34.875 -1.645 1 98.62 85 ALA B N 1
ATOM 2902 C CA . ALA B 1 85 ? 10.562 -34.375 -2.133 1 98.62 85 ALA B CA 1
ATOM 2903 C C . ALA B 1 85 ? 10.539 -32.844 -2.121 1 98.62 85 ALA B C 1
ATOM 2905 O O . ALA B 1 85 ? 10.812 -32.219 -1.09 1 98.62 85 ALA B O 1
ATOM 2906 N N . VAL B 1 86 ? 10.195 -32.25 -3.283 1 98.81 86 VAL B N 1
ATOM 2907 C CA . VAL B 1 86 ? 10.266 -30.797 -3.371 1 98.81 86 VAL B CA 1
ATOM 2908 C C . VAL B 1 86 ? 9.102 -30.266 -4.203 1 98.81 86 VAL B C 1
ATOM 2910 O O . VAL B 1 86 ? 8.492 -31.016 -4.977 1 98.81 86 VAL B O 1
ATOM 2913 N N . ALA B 1 87 ? 8.719 -29.094 -3.967 1 98.81 87 ALA B N 1
ATOM 2914 C CA . ALA B 1 87 ? 7.891 -28.25 -4.828 1 98.81 87 ALA B CA 1
ATOM 2915 C C . ALA B 1 87 ? 8.688 -27.078 -5.383 1 98.81 87 ALA B C 1
ATOM 2917 O O . ALA B 1 87 ? 9.578 -26.562 -4.711 1 98.81 87 ALA B O 1
ATOM 2918 N N . ALA B 1 88 ? 8.375 -26.656 -6.605 1 98.38 88 ALA B N 1
ATOM 2919 C CA . ALA B 1 88 ? 9.234 -25.656 -7.223 1 98.38 88 ALA B CA 1
ATOM 2920 C C . ALA B 1 88 ? 8.461 -24.812 -8.227 1 98.38 88 ALA B C 1
ATOM 2922 O O . ALA B 1 88 ? 7.543 -25.297 -8.883 1 98.38 88 ALA B O 1
ATOM 2923 N N . PHE B 1 89 ? 8.898 -23.531 -8.305 1 97.75 89 PHE B N 1
ATOM 2924 C CA . PHE B 1 89 ? 8.617 -22.734 -9.484 1 97.75 89 PHE B CA 1
ATOM 2925 C C . PHE B 1 89 ? 9.477 -23.156 -10.664 1 97.75 89 PHE B C 1
ATOM 2927 O O . PHE B 1 89 ? 10.656 -23.469 -10.492 1 97.75 89 PHE B O 1
ATOM 2934 N N . THR B 1 90 ? 8.898 -23.172 -11.812 1 96.19 90 THR B N 1
ATOM 2935 C CA . THR B 1 90 ? 9.68 -23.359 -13.039 1 96.19 90 THR B CA 1
ATOM 2936 C C . THR B 1 90 ? 9.422 -22.219 -14.016 1 96.19 90 THR B C 1
ATOM 2938 O O . THR B 1 90 ? 8.422 -21.516 -13.906 1 96.19 90 THR B O 1
ATOM 2941 N N . ARG B 1 91 ? 10.383 -21.938 -14.867 1 91.88 91 ARG B N 1
ATOM 2942 C CA . ARG B 1 91 ? 10.234 -20.922 -15.906 1 91.88 91 ARG B CA 1
ATOM 2943 C C . ARG B 1 91 ? 9.875 -21.547 -17.25 1 91.88 91 ARG B C 1
ATOM 2945 O O . ARG B 1 91 ? 10.383 -21.141 -18.281 1 91.88 91 ARG B O 1
ATOM 2952 N N . GLY B 1 92 ? 9.07 -22.578 -17.141 1 94.31 92 GLY B N 1
ATOM 2953 C CA . GLY B 1 92 ? 8.742 -23.484 -18.219 1 94.31 92 GLY B CA 1
ATOM 2954 C C . GLY B 1 92 ? 9.281 -24.891 -18 1 94.31 92 GLY B C 1
ATOM 2955 O O . GLY B 1 92 ? 10.078 -25.125 -17.094 1 94.31 92 GLY B O 1
ATOM 2956 N N . GLY B 1 93 ? 8.695 -25.844 -18.797 1 97.19 93 GLY B N 1
ATOM 2957 C CA . GLY B 1 93 ? 9.234 -27.203 -18.766 1 97.19 93 GLY B CA 1
ATOM 2958 C C . GLY B 1 93 ? 8.578 -28.078 -17.719 1 97.19 93 GLY B C 1
ATOM 2959 O O . GLY B 1 93 ? 8.914 -29.266 -17.594 1 97.19 93 GLY B O 1
ATOM 2960 N N . GLY B 1 94 ? 7.617 -27.531 -17.016 1 98.12 94 GLY B N 1
ATOM 2961 C CA . GLY B 1 94 ? 7.012 -28.266 -15.93 1 98.12 94 GLY B CA 1
ATOM 2962 C C . GLY B 1 94 ? 6.094 -29.375 -16.391 1 98.12 94 GLY B C 1
ATOM 2963 O O . GLY B 1 94 ? 5.859 -30.344 -15.672 1 98.12 94 GLY B O 1
ATOM 2964 N N . PHE B 1 95 ? 5.52 -29.203 -17.562 1 98.5 95 PHE B N 1
ATOM 2965 C CA . PHE B 1 95 ? 4.691 -30.25 -18.125 1 98.5 95 PHE B CA 1
ATOM 2966 C C . PHE B 1 95 ? 5.551 -31.297 -18.828 1 98.5 95 PHE B C 1
ATOM 2968 O O . PHE B 1 95 ? 5.449 -31.469 -20.047 1 98.5 95 PHE B O 1
ATOM 2975 N N . ALA B 1 96 ? 6.328 -31.969 -18.047 1 98.62 96 ALA B N 1
ATOM 2976 C CA . ALA B 1 96 ? 7.281 -32.969 -18.516 1 98.62 96 ALA B CA 1
ATOM 2977 C C . ALA B 1 96 ? 7.637 -33.969 -17.391 1 98.62 96 ALA B C 1
ATOM 2979 O O . ALA B 1 96 ? 7.348 -33.688 -16.219 1 98.62 96 ALA B O 1
ATOM 2980 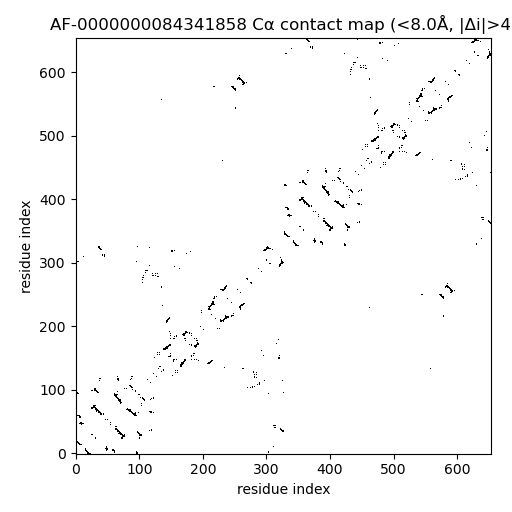N N . GLU B 1 97 ? 8.25 -35.031 -17.766 1 98.69 97 GLU B N 1
ATOM 2981 C CA . GLU B 1 97 ? 8.656 -36.031 -16.781 1 98.69 97 GLU B CA 1
ATOM 2982 C C . GLU B 1 97 ? 9.789 -35.5 -15.898 1 98.69 97 GLU B C 1
ATOM 2984 O O . GLU B 1 97 ? 9.914 -35.906 -14.734 1 98.69 97 GLU B O 1
ATOM 2989 N N . VAL B 1 98 ? 10.633 -34.688 -16.5 1 98.75 98 VAL B N 1
ATOM 2990 C CA . VAL B 1 98 ? 11.719 -34.031 -15.789 1 98.75 98 VAL B CA 1
ATOM 2991 C C . VAL B 1 98 ? 11.703 -32.531 -16.062 1 98.75 98 VAL B C 1
ATOM 2993 O O . VAL B 1 98 ? 11.547 -32.094 -17.219 1 98.75 98 VAL B O 1
ATOM 2996 N N . ALA B 1 99 ? 11.812 -31.719 -15.031 1 98.56 99 ALA B N 1
ATOM 2997 C CA . ALA B 1 99 ? 11.859 -30.266 -15.156 1 98.56 99 ALA B CA 1
ATOM 2998 C C . ALA B 1 99 ? 13.094 -29.688 -14.469 1 98.56 99 ALA B C 1
ATOM 3000 O O . ALA B 1 99 ? 13.609 -30.281 -13.516 1 98.56 99 ALA B O 1
ATOM 3001 N N . VAL B 1 100 ? 13.516 -28.578 -14.938 1 98.31 100 VAL B N 1
ATOM 3002 C CA . VAL B 1 100 ? 14.625 -27.859 -14.312 1 98.31 100 VAL B CA 1
ATOM 3003 C C . VAL B 1 100 ? 14.109 -26.609 -13.609 1 98.31 100 VAL B C 1
ATOM 3005 O O . VAL B 1 100 ? 13.219 -25.922 -14.133 1 98.31 100 VAL B O 1
ATOM 3008 N N . ALA B 1 101 ? 14.633 -26.344 -12.445 1 97.62 101 ALA B N 1
ATOM 3009 C CA . ALA B 1 101 ? 14.289 -25.156 -11.672 1 97.62 101 ALA B CA 1
ATOM 3010 C C . ALA B 1 101 ? 15.539 -24.516 -11.062 1 97.62 101 ALA B C 1
ATOM 3012 O O . ALA B 1 101 ? 16.547 -25.188 -10.867 1 97.62 101 ALA B O 1
ATOM 3013 N N . GLN B 1 102 ? 15.469 -23.219 -10.828 1 97 102 GLN B N 1
ATOM 3014 C CA . GLN B 1 102 ? 16.484 -22.578 -10.008 1 97 102 GLN B CA 1
ATOM 3015 C C . GLN B 1 102 ? 16.453 -23.109 -8.578 1 97 102 GLN B C 1
ATOM 3017 O O . GLN B 1 102 ? 15.375 -23.203 -7.969 1 97 102 GLN B O 1
ATOM 3022 N N . ALA B 1 103 ? 17.609 -23.453 -8.086 1 97.81 103 ALA B N 1
ATOM 3023 C CA . ALA B 1 103 ? 17.672 -24.016 -6.742 1 97.81 103 ALA B CA 1
ATOM 3024 C C . ALA B 1 103 ? 17.031 -23.094 -5.719 1 97.81 103 ALA B C 1
ATOM 3026 O O . ALA B 1 103 ? 16.391 -23.547 -4.77 1 97.81 103 ALA B O 1
ATOM 3027 N N . ALA B 1 104 ? 17.078 -21.828 -5.906 1 96.19 104 ALA B N 1
ATOM 3028 C CA . ALA B 1 104 ? 16.578 -20.812 -4.988 1 96.19 104 ALA B CA 1
ATOM 3029 C C . ALA B 1 104 ? 15.047 -20.828 -4.945 1 96.19 104 ALA B C 1
ATOM 3031 O O . ALA B 1 104 ? 14.445 -20.266 -4.027 1 96.19 104 ALA B O 1
ATOM 3032 N N . SER B 1 105 ? 14.461 -21.516 -5.883 1 95.81 105 SER B N 1
ATOM 3033 C CA . SER B 1 105 ? 13 -21.531 -5.977 1 95.81 105 SER B CA 1
ATOM 3034 C C . SER B 1 105 ? 12.438 -22.922 -5.656 1 95.81 105 SER B C 1
ATOM 3036 O O . SER B 1 105 ? 11.297 -23.219 -5.992 1 95.81 105 SER B O 1
ATOM 3038 N N . VAL B 1 106 ? 13.25 -23.719 -5.133 1 97.88 106 VAL B N 1
ATOM 3039 C CA . VAL B 1 106 ? 12.867 -25.078 -4.793 1 97.88 106 VAL B CA 1
ATOM 3040 C C . VAL B 1 106 ? 12.734 -25.219 -3.277 1 97.88 106 VAL B C 1
ATOM 3042 O O . VAL B 1 106 ? 13.633 -24.828 -2.531 1 97.88 106 VAL B O 1
ATOM 3045 N N . VAL B 1 107 ? 11.625 -25.734 -2.859 1 98.56 107 VAL B N 1
ATOM 3046 C CA . VAL B 1 107 ? 11.344 -25.844 -1.433 1 98.56 107 VAL B CA 1
ATOM 3047 C C . VAL B 1 107 ? 11.008 -27.297 -1.084 1 98.56 107 VAL B C 1
ATOM 3049 O O . VAL B 1 107 ? 10.188 -27.922 -1.75 1 98.56 107 VAL B O 1
ATOM 3052 N N . PRO B 1 108 ? 11.633 -27.812 -0.041 1 98.56 108 PRO B N 1
ATOM 3053 C CA . PRO B 1 108 ? 11.258 -29.156 0.418 1 98.56 108 PRO B CA 1
ATOM 3054 C C . PRO B 1 108 ? 9.789 -29.25 0.846 1 98.56 108 PRO B C 1
ATOM 3056 O O . PRO B 1 108 ? 9.266 -28.312 1.447 1 98.56 108 PRO B O 1
ATOM 3059 N N . ILE B 1 109 ? 9.18 -30.344 0.539 1 98.5 109 ILE B N 1
ATOM 3060 C CA . ILE B 1 109 ? 7.801 -30.578 0.947 1 98.5 109 ILE B CA 1
ATOM 3061 C C . ILE B 1 109 ? 7.77 -31.125 2.373 1 98.5 109 ILE B C 1
ATOM 3063 O O . ILE B 1 109 ? 8.383 -32.156 2.662 1 98.5 109 ILE B O 1
ATOM 3067 N N . PRO B 1 110 ? 7.094 -30.406 3.232 1 97.56 110 PRO B N 1
ATOM 3068 C CA . PRO B 1 110 ? 6.98 -30.938 4.59 1 97.56 110 PRO B CA 1
ATOM 3069 C C . PRO B 1 110 ? 6.25 -32.281 4.637 1 97.56 110 PRO B C 1
ATOM 3071 O O . PRO B 1 110 ? 5.461 -32.594 3.74 1 97.56 110 PRO B O 1
ATOM 3074 N N . ASP B 1 111 ? 6.48 -32.938 5.766 1 93.69 111 ASP B N 1
ATOM 3075 C CA . ASP B 1 111 ? 5.766 -34.188 5.996 1 93.69 111 ASP B CA 1
ATOM 3076 C C . ASP B 1 111 ? 4.258 -33.938 6.059 1 93.69 111 ASP B C 1
ATOM 3078 O O . ASP B 1 111 ? 3.803 -32.938 6.621 1 93.69 111 ASP B O 1
ATOM 3082 N N . GLY B 1 112 ? 3.576 -34.781 5.391 1 93.69 112 GLY B N 1
ATOM 3083 C CA . GLY B 1 112 ? 2.127 -34.719 5.5 1 93.69 112 GLY B CA 1
ATOM 3084 C C . GLY B 1 112 ? 1.474 -33.969 4.359 1 93.69 112 GLY B C 1
ATOM 3085 O O . GLY B 1 112 ? 0.252 -34 4.199 1 93.69 112 GLY B O 1
ATOM 3086 N N . VAL B 1 113 ? 2.242 -33.281 3.584 1 97.5 113 VAL B N 1
ATOM 3087 C CA . VAL B 1 113 ? 1.671 -32.594 2.441 1 97.5 113 VAL B CA 1
ATOM 3088 C C . VAL B 1 113 ? 1.705 -33.469 1.208 1 97.5 113 VAL B C 1
ATOM 3090 O O . VAL B 1 113 ? 2.779 -33.875 0.755 1 97.5 113 VAL B O 1
ATOM 3093 N N . PRO B 1 114 ? 0.545 -33.75 0.682 1 96.88 114 PRO B N 1
ATOM 3094 C CA . PRO B 1 114 ? 0.536 -34.562 -0.534 1 96.88 114 PRO B CA 1
ATOM 3095 C C . PRO B 1 114 ? 1.179 -33.875 -1.726 1 96.88 114 PRO B C 1
ATOM 3097 O O . PRO B 1 114 ? 1.096 -32.625 -1.84 1 96.88 114 PRO B O 1
ATOM 3100 N N . ALA B 1 115 ? 1.691 -34.625 -2.611 1 96.25 115 ALA B N 1
ATOM 3101 C CA . ALA B 1 115 ? 2.432 -34.094 -3.756 1 96.25 115 ALA B CA 1
ATOM 3102 C C . ALA B 1 115 ? 1.529 -33.25 -4.652 1 96.25 115 ALA B C 1
ATOM 3104 O O . ALA B 1 115 ? 1.958 -32.219 -5.188 1 96.25 115 ALA B O 1
ATOM 3105 N N . HIS B 1 116 ? 0.297 -33.75 -4.828 1 96.94 116 HIS B N 1
ATOM 3106 C CA . HIS B 1 116 ? -0.585 -33 -5.723 1 96.94 116 HIS B CA 1
ATOM 3107 C C . HIS B 1 116 ? -0.928 -31.625 -5.141 1 96.94 116 HIS B C 1
ATOM 3109 O O . HIS B 1 116 ? -1.085 -30.656 -5.887 1 96.94 116 HIS B O 1
ATOM 3115 N N . VAL B 1 117 ? -0.976 -31.547 -3.812 1 97.38 117 VAL B N 1
ATOM 3116 C CA . VAL B 1 117 ? -1.22 -30.266 -3.166 1 97.38 117 VAL B CA 1
ATOM 3117 C C . VAL B 1 117 ? 0.031 -29.391 -3.258 1 97.38 117 VAL B C 1
ATOM 3119 O O . VAL B 1 117 ? -0.057 -28.188 -3.553 1 97.38 117 VAL B O 1
ATOM 3122 N N . ALA B 1 118 ? 1.152 -30 -3.074 1 98.38 118 ALA B N 1
ATOM 3123 C CA . ALA B 1 118 ? 2.42 -29.281 -3.158 1 98.38 118 ALA B CA 1
ATOM 3124 C C . ALA B 1 118 ? 2.625 -28.703 -4.551 1 98.38 118 ALA B C 1
ATOM 3126 O O . ALA B 1 118 ? 3.16 -27.594 -4.695 1 98.38 118 ALA B O 1
ATOM 3127 N N . ALA B 1 119 ? 2.18 -29.375 -5.562 1 98.06 119 ALA B N 1
ATOM 3128 C CA . ALA B 1 119 ? 2.346 -28.938 -6.945 1 98.06 119 ALA B CA 1
ATOM 3129 C C . ALA B 1 119 ? 1.463 -27.734 -7.242 1 98.06 119 ALA B C 1
ATOM 3131 O O . ALA B 1 119 ? 1.717 -26.984 -8.195 1 98.06 119 ALA B O 1
ATOM 3132 N N . ALA B 1 120 ? 0.442 -27.547 -6.477 1 96.56 120 ALA B N 1
ATOM 3133 C CA . ALA B 1 120 ? -0.479 -26.422 -6.645 1 96.56 120 ALA B CA 1
ATOM 3134 C C . ALA B 1 120 ? 0.022 -25.188 -5.902 1 96.56 120 ALA B C 1
ATOM 3136 O O . ALA B 1 120 ? -0.524 -24.094 -6.066 1 96.56 120 ALA B O 1
ATOM 3137 N N . ALA B 1 121 ? 1.049 -25.25 -5.168 1 97.62 121 ALA B N 1
ATOM 3138 C CA . ALA B 1 121 ? 1.377 -24.266 -4.148 1 97.62 121 ALA B CA 1
ATOM 3139 C C . ALA B 1 121 ? 2.23 -23.141 -4.727 1 97.62 121 ALA B C 1
ATOM 3141 O O . ALA B 1 121 ? 1.992 -21.969 -4.445 1 97.62 121 ALA B O 1
ATOM 3142 N N . PRO B 1 122 ? 3.168 -23.391 -5.59 1 97.81 122 PRO B N 1
ATOM 3143 C CA . PRO B 1 122 ? 4.125 -22.344 -5.949 1 97.81 122 PRO B CA 1
ATOM 3144 C C . PRO B 1 122 ? 3.453 -21.109 -6.551 1 97.81 122 PRO B C 1
ATOM 3146 O O . PRO B 1 122 ? 3.617 -20 -6.039 1 97.81 122 PRO B O 1
ATOM 3149 N N . LEU B 1 123 ? 2.678 -21.25 -7.539 1 96.19 123 LEU B N 1
ATOM 3150 C CA . LEU B 1 123 ? 2.107 -20.078 -8.188 1 96.19 123 LEU B CA 1
ATOM 3151 C C . LEU B 1 123 ? 0.822 -19.641 -7.488 1 96.19 123 LEU B C 1
ATOM 3153 O O . LEU B 1 123 ? 0.732 -18.516 -6.984 1 96.19 123 LEU B O 1
ATOM 3157 N N . MET B 1 124 ? -0.104 -20.531 -7.316 1 94.81 124 MET B N 1
ATOM 3158 C CA . MET B 1 124 ? -1.447 -20.172 -6.871 1 94.81 124 MET B CA 1
ATOM 3159 C C . MET B 1 124 ? -1.451 -19.812 -5.391 1 94.81 124 MET B C 1
ATOM 3161 O O . MET B 1 124 ? -1.798 -18.688 -5.023 1 94.81 124 MET B O 1
ATOM 3165 N N . LEU B 1 125 ? -0.988 -20.734 -4.551 1 97.44 125 LEU B N 1
ATOM 3166 C CA . LEU B 1 125 ? -1.114 -20.531 -3.111 1 97.44 125 LEU B CA 1
ATOM 3167 C C . LEU B 1 125 ? -0.153 -19.453 -2.627 1 97.44 125 LEU B C 1
ATOM 3169 O O . LEU B 1 125 ? -0.494 -18.656 -1.742 1 97.44 125 LEU B O 1
ATOM 3173 N N . SER B 1 126 ? 1.03 -19.438 -3.229 1 98.19 126 SER B N 1
ATOM 3174 C CA . SER B 1 126 ? 1.977 -18.391 -2.854 1 98.19 126 SER B CA 1
ATOM 3175 C C . SER B 1 126 ? 1.463 -17.016 -3.254 1 98.19 126 SER B C 1
ATOM 3177 O O . SER B 1 126 ? 1.629 -16.031 -2.512 1 98.19 126 SER B O 1
ATOM 3179 N N . SER B 1 127 ? 0.846 -16.906 -4.395 1 97.75 127 SER B N 1
ATOM 3180 C CA . SER B 1 127 ? 0.221 -15.648 -4.793 1 97.75 127 SER B CA 1
ATOM 3181 C C . SER B 1 127 ? -0.844 -15.219 -3.791 1 97.75 127 SER B C 1
ATOM 3183 O O . SER B 1 127 ? -0.866 -14.07 -3.359 1 97.75 127 SER B O 1
ATOM 3185 N N . ALA B 1 128 ? -1.694 -16.156 -3.449 1 98.12 128 ALA B N 1
ATOM 3186 C CA . ALA B 1 128 ? -2.766 -15.844 -2.504 1 98.12 128 ALA B CA 1
ATOM 3187 C C . ALA B 1 128 ? -2.203 -15.32 -1.186 1 98.12 128 ALA B C 1
ATOM 3189 O O . ALA B 1 128 ? -2.672 -14.305 -0.664 1 98.12 128 ALA B O 1
ATOM 3190 N N . LEU B 1 129 ? -1.191 -16.031 -0.71 1 98.56 129 LEU B N 1
ATOM 3191 C CA . LEU B 1 129 ? -0.588 -15.633 0.558 1 98.56 129 LEU B CA 1
ATOM 3192 C C . LEU B 1 129 ? 0.02 -14.234 0.459 1 98.56 129 LEU B C 1
ATOM 3194 O O . LEU B 1 129 ? -0.211 -13.391 1.326 1 98.56 129 LEU B O 1
ATOM 3198 N N . LEU B 1 130 ? 0.791 -14 -0.554 1 98.5 130 LEU B N 1
ATOM 3199 C CA . LEU B 1 130 ? 1.485 -12.727 -0.694 1 98.5 130 LEU B CA 1
ATOM 3200 C C . LEU B 1 130 ? 0.493 -11.586 -0.89 1 98.5 130 LEU B C 1
ATOM 3202 O O . LEU B 1 130 ? 0.697 -10.484 -0.375 1 98.5 130 LEU B O 1
ATOM 3206 N N . LEU B 1 131 ? -0.565 -11.82 -1.623 1 98.69 131 LEU B N 1
ATOM 3207 C CA . LEU B 1 131 ? -1.592 -10.805 -1.819 1 98.69 131 LEU B CA 1
ATOM 3208 C C . LEU B 1 131 ? -2.188 -10.367 -0.484 1 98.69 131 LEU B C 1
ATOM 3210 O O . LEU B 1 131 ? -2.379 -9.172 -0.246 1 98.69 131 LEU B O 1
ATOM 3214 N N . VAL B 1 132 ? -2.42 -11.328 0.411 1 98.62 132 VAL B N 1
ATOM 3215 C CA . VAL B 1 132 ? -3.113 -11.062 1.668 1 98.62 132 VAL B CA 1
ATOM 3216 C C . VAL B 1 132 ? -2.129 -10.516 2.695 1 98.62 132 VAL B C 1
ATOM 3218 O O . VAL B 1 132 ? -2.395 -9.492 3.334 1 98.62 132 VAL B O 1
ATOM 3221 N N . ASP B 1 133 ? -0.919 -11.047 2.758 1 97.25 133 ASP B N 1
ATOM 3222 C CA . ASP B 1 133 ? -0.039 -10.805 3.898 1 97.25 133 ASP B CA 1
ATOM 3223 C C . ASP B 1 133 ? 0.996 -9.734 3.574 1 97.25 133 ASP B C 1
ATOM 3225 O O . ASP B 1 133 ? 1.543 -9.102 4.48 1 97.25 133 ASP B O 1
ATOM 3229 N N . SER B 1 134 ? 1.291 -9.625 2.309 1 96.88 134 SER B N 1
ATOM 3230 C CA . SER B 1 134 ? 2.424 -8.766 1.981 1 96.88 134 SER B CA 1
ATOM 3231 C C . SER B 1 134 ? 1.991 -7.59 1.109 1 96.88 134 SER B C 1
ATOM 3233 O O . SER B 1 134 ? 2.387 -6.449 1.357 1 96.88 134 SER B O 1
ATOM 3235 N N . VAL B 1 135 ? 1.188 -7.816 0.114 1 98.25 135 VAL B N 1
ATOM 3236 C CA . VAL B 1 135 ? 0.812 -6.773 -0.833 1 98.25 135 VAL B CA 1
ATOM 3237 C C . VAL B 1 135 ? -0.225 -5.852 -0.2 1 98.25 135 VAL B C 1
ATOM 3239 O O . VAL B 1 135 ? -0.066 -4.629 -0.211 1 98.25 135 VAL B O 1
ATOM 3242 N N . THR B 1 136 ? -1.265 -6.445 0.399 1 98.44 136 THR B N 1
ATOM 3243 C CA . THR B 1 136 ? -2.338 -5.629 0.957 1 98.44 136 THR B CA 1
ATOM 3244 C C . THR B 1 136 ? -2.264 -5.605 2.48 1 98.44 136 THR B C 1
ATOM 3246 O O . THR B 1 136 ? -2.865 -4.742 3.125 1 98.44 136 THR B O 1
ATOM 3249 N N . ARG B 1 137 ? -1.626 -6.605 3.059 1 97.25 137 ARG B N 1
ATOM 3250 C CA . ARG B 1 137 ? -1.402 -6.66 4.5 1 97.25 137 ARG B CA 1
ATOM 3251 C C . ARG B 1 137 ? -2.717 -6.547 5.262 1 97.25 137 ARG B C 1
ATOM 3253 O O . ARG B 1 137 ? -2.854 -5.703 6.152 1 97.25 137 ARG B O 1
ATOM 3260 N N . VAL B 1 138 ? -3.629 -7.441 4.992 1 98.31 138 VAL B N 1
ATOM 3261 C CA . VAL B 1 138 ? -4.961 -7.465 5.582 1 98.31 138 VAL B CA 1
ATOM 3262 C C . VAL B 1 138 ? -4.852 -7.473 7.105 1 98.31 138 VAL B C 1
ATOM 3264 O O . VAL B 1 138 ? -4.02 -8.188 7.668 1 98.31 138 VAL B O 1
ATOM 3267 N N . GLN B 1 139 ? -5.676 -6.66 7.738 1 97.25 139 GLN B N 1
ATOM 3268 C CA . GLN B 1 139 ? -5.734 -6.574 9.195 1 97.25 139 GLN B CA 1
ATOM 3269 C C . GLN B 1 139 ? -7.066 -7.102 9.719 1 97.25 139 GLN B C 1
ATOM 3271 O O . GLN B 1 139 ? -8.062 -7.129 8.992 1 97.25 139 GLN B O 1
ATOM 3276 N N . PRO B 1 140 ? -7.031 -7.539 11.039 1 98 140 PRO B N 1
ATOM 3277 C CA . PRO B 1 140 ? -8.305 -7.969 11.633 1 98 140 PRO B CA 1
ATOM 3278 C C . PRO B 1 140 ? -9.391 -6.898 11.539 1 98 140 PRO B C 1
ATOM 3280 O O . PRO B 1 140 ? -9.117 -5.715 11.766 1 98 140 PRO B O 1
ATOM 3283 N N . GLY B 1 141 ? -10.562 -7.344 11.109 1 98 141 GLY B N 1
ATOM 3284 C CA . GLY B 1 141 ? -11.711 -6.453 11.07 1 98 141 GLY B CA 1
ATOM 3285 C C . GLY B 1 141 ? -11.883 -5.758 9.727 1 98 141 GLY B C 1
ATOM 3286 O O . GLY B 1 141 ? -12.914 -5.137 9.477 1 98 141 GLY B O 1
ATOM 3287 N N . GLU B 1 142 ? -10.945 -5.824 8.812 1 98.25 142 GLU B N 1
ATOM 3288 C CA . GLU B 1 142 ? -11.016 -5.137 7.531 1 98.25 142 GLU B CA 1
ATOM 3289 C C . GLU B 1 142 ? -11.961 -5.855 6.57 1 98.25 142 GLU B C 1
ATOM 3291 O O . GLU B 1 142 ? -11.992 -7.086 6.523 1 98.25 142 GLU B O 1
ATOM 3296 N N . ALA B 1 143 ? -12.75 -5.105 5.902 1 98.69 143 ALA B N 1
ATOM 3297 C CA . ALA B 1 143 ? -13.602 -5.633 4.836 1 98.69 143 ALA B CA 1
ATOM 3298 C C . ALA B 1 143 ? -12.797 -5.867 3.559 1 98.69 143 ALA B C 1
ATOM 3300 O O . ALA B 1 143 ? -12.023 -5 3.135 1 98.69 143 ALA B O 1
ATOM 3301 N N . VAL B 1 144 ? -13.031 -7.039 2.939 1 98.88 144 VAL B N 1
ATOM 3302 C CA . VAL B 1 144 ? -12.25 -7.426 1.772 1 98.88 144 VAL B CA 1
ATOM 3303 C C . VAL B 1 144 ? -13.18 -7.754 0.608 1 98.88 144 VAL B C 1
ATOM 3305 O O . VAL B 1 144 ? -14.195 -8.438 0.788 1 98.88 144 VAL B O 1
ATOM 3308 N N . LEU B 1 145 ? -12.883 -7.207 -0.573 1 98.81 145 LEU B N 1
ATOM 3309 C CA . LEU B 1 145 ? -13.547 -7.543 -1.826 1 98.81 145 LEU B CA 1
ATOM 3310 C C . LEU B 1 145 ? -12.578 -8.203 -2.797 1 98.81 145 LEU B C 1
ATOM 3312 O O . LEU B 1 145 ? -11.461 -7.719 -2.994 1 98.81 145 LEU B O 1
ATOM 3316 N N . MET B 1 146 ? -12.969 -9.289 -3.365 1 98.56 146 MET B N 1
ATOM 3317 C CA . MET B 1 146 ? -12.156 -9.906 -4.414 1 98.56 146 MET B CA 1
ATOM 3318 C C . MET B 1 146 ? -13.008 -10.242 -5.637 1 98.56 146 MET B C 1
ATOM 3320 O O . MET B 1 146 ? -14.078 -10.852 -5.508 1 98.56 146 MET B O 1
ATOM 3324 N N . HIS B 1 147 ? -12.477 -9.828 -6.762 1 96.62 147 HIS B N 1
ATOM 3325 C CA . HIS B 1 147 ? -13.062 -10.281 -8.016 1 96.62 147 HIS B CA 1
ATOM 3326 C C . HIS B 1 147 ? -12.516 -11.648 -8.414 1 96.62 147 HIS B C 1
ATOM 3328 O O . HIS B 1 147 ? -11.375 -11.984 -8.094 1 96.62 147 HIS B O 1
ATOM 3334 N N . SER B 1 148 ? -13.391 -12.438 -9.156 1 93.44 148 SER B N 1
ATOM 3335 C CA . SER B 1 148 ? -13.047 -13.805 -9.547 1 93.44 148 SER B CA 1
ATOM 3336 C C . SER B 1 148 ? -12.789 -14.68 -8.32 1 93.44 148 SER B C 1
ATOM 3338 O O . SER B 1 148 ? -11.766 -15.359 -8.242 1 93.44 148 SER B O 1
ATOM 3340 N N . ALA B 1 149 ? -13.75 -14.758 -7.473 1 95.62 149 ALA B N 1
ATOM 3341 C CA . ALA B 1 149 ? -13.625 -15.281 -6.117 1 95.62 149 ALA B CA 1
ATOM 3342 C C . ALA B 1 149 ? -13.656 -16.812 -6.113 1 95.62 149 ALA B C 1
ATOM 3344 O O . ALA B 1 149 ? -13.273 -17.438 -5.125 1 95.62 149 ALA B O 1
ATOM 3345 N N . ALA B 1 150 ? -14.094 -17.453 -7.18 1 92.44 150 ALA B N 1
ATOM 3346 C CA . ALA B 1 150 ? -14.273 -18.906 -7.176 1 92.44 150 ALA B CA 1
ATOM 3347 C C . ALA B 1 150 ? -13.07 -19.609 -7.789 1 92.44 150 ALA B C 1
ATOM 3349 O O . ALA B 1 150 ? -13 -20.844 -7.785 1 92.44 150 ALA B O 1
ATOM 3350 N N . GLY B 1 151 ? -12.156 -18.891 -8.289 1 89.75 151 GLY B N 1
ATOM 3351 C CA . GLY B 1 151 ? -10.992 -19.5 -8.914 1 89.75 151 GLY B CA 1
ATOM 3352 C C . GLY B 1 151 ? -9.984 -20.016 -7.906 1 89.75 151 GLY B C 1
ATOM 3353 O O . GLY B 1 151 ? -10.273 -20.109 -6.711 1 89.75 151 GLY B O 1
ATOM 3354 N N . GLY B 1 152 ? -8.883 -20.5 -8.438 1 90 152 GLY B N 1
ATOM 3355 C CA . GLY B 1 152 ? -7.836 -21.047 -7.598 1 90 152 GLY B CA 1
ATOM 3356 C C . GLY B 1 152 ? -7.336 -20.078 -6.551 1 90 152 GLY B C 1
ATOM 3357 O O . GLY B 1 152 ? -7.379 -20.359 -5.355 1 90 152 GLY B O 1
ATOM 3358 N N . ILE B 1 153 ? -6.941 -18.906 -6.988 1 94.5 153 ILE B N 1
ATOM 3359 C CA . ILE B 1 153 ? -6.438 -17.906 -6.059 1 94.5 153 ILE B CA 1
ATOM 3360 C C . ILE B 1 153 ? -7.566 -17.438 -5.145 1 94.5 153 ILE B C 1
ATOM 3362 O O . ILE B 1 153 ? -7.375 -17.312 -3.932 1 94.5 153 ILE B O 1
ATOM 3366 N N . GLY B 1 154 ? -8.742 -17.25 -5.727 1 95.44 154 GLY B N 1
ATOM 3367 C CA . GLY B 1 154 ? -9.875 -16.781 -4.957 1 95.44 154 GLY B CA 1
ATOM 3368 C C . GLY B 1 154 ? -10.25 -17.703 -3.811 1 95.44 154 GLY B C 1
ATOM 3369 O O . GLY B 1 154 ? -10.516 -17.234 -2.699 1 95.44 154 GLY B O 1
ATOM 3370 N N . SER B 1 155 ? -10.281 -18.953 -4.078 1 94.81 155 SER B N 1
ATOM 3371 C CA . SER B 1 155 ? -10.641 -19.922 -3.047 1 94.81 155 SER B CA 1
ATOM 3372 C C . SER B 1 155 ? -9.617 -19.953 -1.922 1 94.81 155 SER B C 1
ATOM 3374 O O . SER B 1 155 ? -9.969 -20.094 -0.75 1 94.81 155 SER B O 1
ATOM 3376 N N . ALA B 1 156 ? -8.367 -19.828 -2.264 1 96.38 156 ALA B N 1
ATOM 3377 C CA . ALA B 1 156 ? -7.312 -19.766 -1.257 1 96.38 156 ALA B CA 1
ATOM 3378 C C . ALA B 1 156 ? -7.367 -18.469 -0.473 1 96.38 156 ALA B C 1
ATOM 3380 O O . ALA B 1 156 ? -7.195 -18.453 0.749 1 96.38 156 ALA B O 1
ATOM 3381 N N . VAL B 1 157 ? -7.645 -17.375 -1.127 1 98.19 157 VAL B N 1
ATOM 3382 C CA . VAL B 1 157 ? -7.699 -16.062 -0.509 1 98.19 157 VAL B CA 1
ATOM 3383 C C . VAL B 1 157 ? -8.82 -16.016 0.527 1 98.19 157 VAL B C 1
ATOM 3385 O O . VAL B 1 157 ? -8.656 -15.445 1.606 1 98.19 157 VAL B O 1
ATOM 3388 N N . ALA B 1 158 ? -9.93 -16.625 0.221 1 97.88 158 ALA B N 1
ATOM 3389 C CA . ALA B 1 158 ? -11.039 -16.656 1.171 1 97.88 158 ALA B CA 1
ATOM 3390 C C . ALA B 1 158 ? -10.594 -17.203 2.521 1 97.88 158 ALA B C 1
ATOM 3392 O O . ALA B 1 158 ? -10.898 -16.625 3.566 1 97.88 158 ALA B O 1
ATOM 3393 N N . GLN B 1 159 ? -9.836 -18.25 2.492 1 97.69 159 GLN B N 1
ATOM 3394 C CA . GLN B 1 159 ? -9.359 -18.891 3.713 1 97.69 159 GLN B CA 1
ATOM 3395 C C . GLN B 1 159 ? -8.312 -18.016 4.41 1 97.69 159 GLN B C 1
ATOM 3397 O O . GLN B 1 159 ? -8.344 -17.859 5.633 1 97.69 159 GLN B O 1
ATOM 3402 N N . LEU B 1 160 ? -7.441 -17.469 3.645 1 98.25 160 LEU B N 1
ATOM 3403 C CA . LEU B 1 160 ? -6.344 -16.688 4.203 1 98.25 160 LEU B CA 1
ATOM 3404 C C . LEU B 1 160 ? -6.855 -15.383 4.789 1 98.25 160 LEU B C 1
ATOM 3406 O O . LEU B 1 160 ? -6.332 -14.898 5.797 1 98.25 160 LEU B O 1
ATOM 3410 N N . VAL B 1 161 ? -7.848 -14.75 4.145 1 98.56 161 VAL B N 1
ATOM 3411 C CA . VAL B 1 161 ? -8.461 -13.531 4.664 1 98.56 161 VAL B CA 1
ATOM 3412 C C . VAL B 1 161 ? -9.125 -13.82 6.008 1 98.56 161 VAL B C 1
ATOM 3414 O O . VAL B 1 161 ? -8.961 -13.055 6.965 1 98.56 161 VAL B O 1
ATOM 3417 N N . ARG B 1 162 ? -9.828 -14.906 6.059 1 97.12 162 ARG B N 1
ATOM 3418 C CA . ARG B 1 162 ? -10.453 -15.305 7.316 1 97.12 162 ARG B CA 1
ATOM 3419 C C . ARG B 1 162 ? -9.398 -15.539 8.398 1 97.12 162 ARG B C 1
ATOM 3421 O O . ARG B 1 162 ? -9.57 -15.102 9.539 1 97.12 162 ARG B O 1
ATOM 3428 N N . ASP B 1 163 ? -8.352 -16.25 8.031 1 96.31 163 ASP B N 1
ATOM 3429 C CA . ASP B 1 163 ? -7.266 -16.516 8.969 1 96.31 163 ASP B CA 1
ATOM 3430 C C . ASP B 1 163 ? -6.645 -15.219 9.477 1 96.31 163 ASP B C 1
ATOM 3432 O O . ASP B 1 163 ? -6.238 -15.133 10.641 1 96.31 163 ASP B O 1
ATOM 3436 N N . ALA B 1 164 ? -6.578 -14.211 8.656 1 96.81 164 ALA B N 1
ATOM 3437 C CA . ALA B 1 164 ? -6.016 -12.914 9.008 1 96.81 164 ALA B CA 1
ATOM 3438 C C . ALA B 1 164 ? -7.016 -12.078 9.805 1 96.81 164 ALA B C 1
ATOM 3440 O O . ALA B 1 164 ? -6.672 -11.008 10.312 1 96.81 164 ALA B O 1
ATOM 3441 N N . GLY B 1 165 ? -8.234 -12.5 9.859 1 97.44 165 GLY B N 1
ATOM 3442 C CA . GLY B 1 165 ? -9.273 -11.805 10.594 1 97.44 165 GLY B CA 1
ATOM 3443 C C . GLY B 1 165 ? -10.031 -10.797 9.75 1 97.44 165 GLY B C 1
ATOM 3444 O O . GLY B 1 165 ? -10.75 -9.953 10.281 1 97.44 165 GLY B O 1
ATOM 3445 N N . GLY B 1 166 ? -9.852 -10.844 8.453 1 97.31 166 GLY B N 1
ATOM 3446 C CA . GLY B 1 166 ? -10.625 -9.977 7.578 1 97.31 166 GLY B CA 1
ATOM 3447 C C . GLY B 1 166 ? -12.102 -10.344 7.531 1 97.31 166 GLY B C 1
ATOM 3448 O O . GLY B 1 166 ? -12.453 -11.484 7.246 1 97.31 166 GLY B O 1
ATOM 3449 N N . VAL B 1 167 ? -12.914 -9.453 7.766 1 96.5 167 VAL B N 1
ATOM 3450 C CA . VAL B 1 167 ? -14.352 -9.688 7.797 1 96.5 167 VAL B CA 1
ATOM 3451 C C . VAL B 1 167 ? -15.102 -8.359 7.707 1 96.5 167 VAL B C 1
ATOM 3453 O O . VAL B 1 167 ? -14.734 -7.391 8.375 1 96.5 167 VAL B O 1
ATOM 3456 N N . PRO B 1 168 ? -16.078 -8.289 6.832 1 97.81 168 PRO B N 1
ATOM 3457 C CA . PRO B 1 168 ? -16.578 -9.352 5.949 1 97.81 168 PRO B CA 1
ATOM 3458 C C . PRO B 1 168 ? -15.727 -9.508 4.688 1 97.81 168 PRO B C 1
ATOM 3460 O O . PRO B 1 168 ? -14.992 -8.586 4.316 1 97.81 168 PRO B O 1
ATOM 3463 N N . ALA B 1 169 ? -15.781 -10.609 4.16 1 98.38 169 ALA B N 1
ATOM 3464 C CA . ALA B 1 169 ? -15.141 -10.914 2.883 1 98.38 169 ALA B CA 1
ATOM 3465 C C . ALA B 1 169 ? -16.172 -11.188 1.801 1 98.38 169 ALA B C 1
ATOM 3467 O O . ALA B 1 169 ? -16.938 -12.148 1.897 1 98.38 169 ALA B O 1
ATOM 3468 N N . ILE B 1 170 ? -16.156 -10.375 0.766 1 98.19 170 ILE B N 1
ATOM 3469 C CA . ILE B 1 170 ? -17.125 -10.477 -0.316 1 98.19 170 ILE B CA 1
ATOM 3470 C C . ILE B 1 170 ? -16.422 -10.789 -1.628 1 98.19 170 ILE B C 1
ATOM 3472 O O . ILE B 1 170 ? -15.328 -10.266 -1.888 1 98.19 170 ILE B O 1
ATOM 3476 N N . GLY B 1 171 ? -17.031 -11.648 -2.428 1 98.12 171 GLY B N 1
ATOM 3477 C CA . GLY B 1 171 ? -16.484 -11.984 -3.732 1 98.12 171 GLY B CA 1
ATOM 3478 C C . GLY B 1 171 ? -17.422 -11.672 -4.875 1 98.12 171 GLY B C 1
ATOM 3479 O O . GLY B 1 171 ? -18.641 -11.531 -4.668 1 98.12 171 GLY B O 1
ATOM 3480 N N . THR B 1 172 ? -16.844 -11.43 -6.02 1 97.75 172 THR B N 1
ATOM 3481 C CA . THR B 1 172 ? -17.641 -11.469 -7.242 1 97.75 172 THR B CA 1
ATOM 3482 C C . THR B 1 172 ? -17.188 -12.625 -8.133 1 97.75 172 THR B C 1
ATOM 3484 O O . THR B 1 172 ? -16.062 -13.102 -8.023 1 97.75 172 THR B O 1
ATOM 3487 N N . VAL B 1 173 ? -18.141 -13.078 -8.969 1 95.69 173 VAL B N 1
ATOM 3488 C CA . VAL B 1 173 ? -17.828 -14.156 -9.906 1 95.69 173 VAL B CA 1
ATOM 3489 C C . VAL B 1 173 ? -18.312 -13.773 -11.305 1 95.69 173 VAL B C 1
ATOM 3491 O O . VAL B 1 173 ? -19.297 -13.031 -11.453 1 95.69 173 VAL B O 1
ATOM 3494 N N . GLY B 1 174 ? -17.594 -14.25 -12.289 1 91.56 174 GLY B N 1
ATOM 3495 C CA . GLY B 1 174 ? -17.938 -13.922 -13.664 1 91.56 174 GLY B CA 1
ATOM 3496 C C . GLY B 1 174 ? -19.219 -14.57 -14.125 1 91.56 174 GLY B C 1
ATOM 3497 O O . GLY B 1 174 ? -19.922 -14.031 -14.992 1 91.56 174 GLY B O 1
ATOM 3498 N N . ARG B 1 175 ? -19.516 -15.742 -13.609 1 92.06 175 ARG B N 1
ATOM 3499 C CA . ARG B 1 175 ? -20.719 -16.5 -13.953 1 92.06 175 ARG B CA 1
ATOM 3500 C C . ARG B 1 175 ? -21.562 -16.766 -12.711 1 92.06 175 ARG B C 1
ATOM 3502 O O . ARG B 1 175 ? -21.047 -17.234 -11.695 1 92.06 175 ARG B O 1
ATOM 3509 N N . PRO B 1 176 ? -22.844 -16.578 -12.852 1 94.06 176 PRO B N 1
ATOM 3510 C CA . PRO B 1 176 ? -23.703 -16.781 -11.688 1 94.06 176 PRO B CA 1
ATOM 3511 C C . PRO B 1 176 ? -23.625 -18.203 -11.133 1 94.06 176 PRO B C 1
ATOM 3513 O O . PRO B 1 176 ? -23.766 -18.406 -9.922 1 94.06 176 PRO B O 1
ATOM 3516 N N . GLU B 1 177 ? -23.406 -19.219 -11.977 1 93.88 177 GLU B N 1
ATOM 3517 C CA . GLU B 1 177 ? -23.359 -20.625 -11.57 1 93.88 177 GLU B CA 1
ATOM 3518 C C . GLU B 1 177 ? -22.203 -20.891 -10.602 1 93.88 177 GLU B C 1
ATOM 3520 O O . GLU B 1 177 ? -22.188 -21.922 -9.938 1 93.88 177 GLU B O 1
ATOM 3525 N N . LYS B 1 178 ? -21.297 -19.906 -10.469 1 93.88 178 LYS B N 1
ATOM 3526 C CA . LYS B 1 178 ? -20.109 -20.125 -9.633 1 93.88 178 LYS B CA 1
ATOM 3527 C C . LYS B 1 178 ? -20.312 -19.516 -8.242 1 93.88 178 LYS B C 1
ATOM 3529 O O . LYS B 1 178 ? -19.422 -19.625 -7.391 1 93.88 178 LYS B O 1
ATOM 3534 N N . VAL B 1 179 ? -21.453 -18.938 -7.965 1 96.56 179 VAL B N 1
ATOM 3535 C CA . VAL B 1 179 ? -21.734 -18.328 -6.672 1 96.56 179 VAL B CA 1
ATOM 3536 C C . VAL B 1 179 ? -21.625 -19.375 -5.566 1 96.56 179 VAL B C 1
ATOM 3538 O O . VAL B 1 179 ? -20.969 -19.141 -4.547 1 96.56 179 VAL B O 1
ATOM 3541 N N . ALA B 1 180 ? -22.188 -20.516 -5.797 1 96.31 180 ALA B N 1
ATOM 3542 C CA . ALA B 1 180 ? -22.188 -21.578 -4.789 1 96.31 180 ALA B CA 1
ATOM 3543 C C . ALA B 1 180 ? -20.766 -22.031 -4.473 1 96.31 180 ALA B C 1
ATOM 3545 O O . ALA B 1 180 ? -20.422 -22.266 -3.309 1 96.31 180 ALA B O 1
ATOM 3546 N N . ASP B 1 181 ? -19.953 -22.125 -5.473 1 93.69 181 ASP B N 1
ATOM 3547 C CA . ASP B 1 181 ? -18.562 -22.531 -5.285 1 93.69 181 ASP B CA 1
ATOM 3548 C C . ASP B 1 181 ? -17.797 -21.516 -4.438 1 93.69 181 ASP B C 1
ATOM 3550 O O . ASP B 1 181 ? -17.031 -21.891 -3.551 1 93.69 181 ASP B O 1
ATOM 3554 N N . ALA B 1 182 ? -18.031 -20.266 -4.68 1 96 182 ALA B N 1
ATOM 3555 C CA . ALA B 1 182 ? -17.344 -19.219 -3.922 1 96 182 ALA B CA 1
ATOM 3556 C C . ALA B 1 182 ? -17.797 -19.203 -2.465 1 96 182 ALA B C 1
ATOM 3558 O O . ALA B 1 182 ? -16.984 -19.047 -1.555 1 96 182 ALA B O 1
ATOM 3559 N N . LEU B 1 183 ? -19.078 -19.391 -2.256 1 97.31 183 LEU B N 1
ATOM 3560 C CA . LEU B 1 183 ? -19.578 -19.469 -0.891 1 97.31 183 LEU B CA 1
ATOM 3561 C C . LEU B 1 183 ? -18.969 -20.656 -0.157 1 97.31 183 LEU B C 1
ATOM 3563 O O . LEU B 1 183 ? -18.562 -20.547 1 1 97.31 183 LEU B O 1
ATOM 3567 N N . ALA B 1 184 ? -18.859 -21.734 -0.847 1 95 184 ALA B N 1
ATOM 3568 C CA . ALA B 1 184 ? -18.281 -22.938 -0.267 1 95 184 ALA B CA 1
ATOM 3569 C C . ALA B 1 184 ? -16.812 -22.734 0.084 1 95 184 ALA B C 1
ATOM 3571 O O . ALA B 1 184 ? -16.297 -23.328 1.036 1 95 184 ALA B O 1
ATOM 3572 N N . ALA B 1 185 ? -16.188 -21.859 -0.644 1 93.81 185 ALA B N 1
ATOM 3573 C CA . ALA B 1 185 ? -14.781 -21.562 -0.406 1 93.81 185 ALA B CA 1
ATOM 3574 C C . ALA B 1 185 ? -14.594 -20.703 0.84 1 93.81 185 ALA B C 1
ATOM 3576 O O . ALA B 1 185 ? -13.492 -20.594 1.371 1 93.81 185 ALA B O 1
ATOM 3577 N N . GLY B 1 186 ? -15.648 -20 1.284 1 95.88 186 GLY B N 1
ATOM 3578 C CA . GLY B 1 186 ? -15.547 -19.281 2.549 1 95.88 186 GLY B CA 1
ATOM 3579 C C . GLY B 1 186 ? -15.914 -17.812 2.439 1 95.88 186 GLY B C 1
ATOM 3580 O O . GLY B 1 186 ? -15.828 -17.078 3.422 1 95.88 186 GLY B O 1
ATOM 3581 N N . TRP B 1 187 ? -16.297 -17.344 1.308 1 97.81 187 TRP B N 1
ATOM 3582 C CA . TRP B 1 187 ? -16.719 -15.953 1.173 1 97.81 187 TRP B CA 1
ATOM 3583 C C . TRP B 1 187 ? -18.047 -15.719 1.892 1 97.81 187 TRP B C 1
ATOM 3585 O O . TRP B 1 187 ? -18.938 -16.562 1.833 1 97.81 187 TRP B O 1
ATOM 3595 N N . ASP B 1 188 ? -18.188 -14.602 2.531 1 98.25 188 ASP B N 1
ATOM 3596 C CA . ASP B 1 188 ? -19.375 -14.297 3.311 1 98.25 188 ASP B CA 1
ATOM 3597 C C . ASP B 1 188 ? -20.562 -13.969 2.398 1 98.25 188 ASP B C 1
ATOM 3599 O O . ASP B 1 188 ? -21.719 -14.234 2.746 1 98.25 188 ASP B O 1
ATOM 3603 N N . ALA B 1 189 ? -20.297 -13.336 1.291 1 98.06 189 ALA B N 1
ATOM 3604 C CA . ALA B 1 189 ? -21.266 -12.984 0.258 1 98.06 189 ALA B CA 1
ATOM 3605 C C . ALA B 1 189 ? -20.625 -12.969 -1.123 1 98.06 189 ALA B C 1
ATOM 3607 O O . ALA B 1 189 ? -19.438 -12.68 -1.254 1 98.06 189 ALA B O 1
ATOM 3608 N N . VAL B 1 190 ? -21.438 -13.352 -2.086 1 98.31 190 VAL B N 1
ATOM 3609 C CA . VAL B 1 190 ? -20.922 -13.43 -3.449 1 98.31 190 VAL B CA 1
ATOM 3610 C C . VAL B 1 190 ? -21.938 -12.836 -4.422 1 98.31 190 VAL B C 1
ATOM 3612 O O . VAL B 1 190 ? -23.125 -13.141 -4.352 1 98.31 190 VAL B O 1
ATOM 3615 N N . LEU B 1 191 ? -21.438 -11.961 -5.301 1 98.06 191 LEU B N 1
ATOM 3616 C CA . LEU B 1 191 ? -22.266 -11.352 -6.34 1 98.06 191 LEU B CA 1
ATOM 3617 C C . LEU B 1 191 ? -21.766 -11.75 -7.727 1 98.06 191 LEU B C 1
ATOM 3619 O O . LEU B 1 191 ? -20.562 -11.828 -7.969 1 98.06 191 LEU B O 1
ATOM 3623 N N . PRO B 1 192 ? -22.75 -12 -8.664 1 97.31 192 PRO B N 1
ATOM 3624 C CA . PRO B 1 192 ? -22.297 -12.008 -10.062 1 97.31 192 PRO B CA 1
ATOM 3625 C C . PRO B 1 192 ? -21.703 -10.672 -10.5 1 97.31 192 PRO B C 1
ATOM 3627 O O . PRO B 1 192 ? -22.281 -9.617 -10.211 1 97.31 192 PRO B O 1
ATOM 3630 N N . ARG B 1 193 ? -20.609 -10.781 -11.125 1 94.75 193 ARG B N 1
ATOM 3631 C CA . ARG B 1 193 ? -19.875 -9.578 -11.469 1 94.75 193 ARG B CA 1
ATOM 3632 C C . ARG B 1 193 ? -20.719 -8.625 -12.312 1 94.75 193 ARG B C 1
ATOM 3634 O O . ARG B 1 193 ? -20.641 -7.41 -12.156 1 94.75 193 ARG B O 1
ATOM 3641 N N . ALA B 1 194 ? -21.516 -9.148 -13.156 1 92.69 194 ALA B N 1
ATOM 3642 C CA . ALA B 1 194 ? -22.375 -8.352 -14.023 1 92.69 194 ALA B CA 1
ATOM 3643 C C . ALA B 1 194 ? -23.359 -7.508 -13.211 1 92.69 194 ALA B C 1
ATOM 3645 O O . ALA B 1 194 ? -23.859 -6.488 -13.688 1 92.69 194 ALA B O 1
ATOM 3646 N N . GLU B 1 195 ? -23.578 -7.941 -12.016 1 93.31 195 GLU B N 1
ATOM 3647 C CA . GLU B 1 195 ? -24.516 -7.25 -11.141 1 93.31 195 GLU B CA 1
ATOM 3648 C C . GLU B 1 195 ? -23.781 -6.41 -10.102 1 93.31 195 GLU B C 1
ATOM 3650 O O . GLU B 1 195 ? -24.422 -5.695 -9.32 1 93.31 195 GLU B O 1
ATOM 3655 N N . ALA B 1 196 ? -22.562 -6.484 -10.117 1 94.31 196 ALA B N 1
ATOM 3656 C CA . ALA B 1 196 ? -21.797 -5.852 -9.055 1 94.31 196 ALA B CA 1
ATOM 3657 C C . ALA B 1 196 ? -21.578 -4.371 -9.344 1 94.31 196 ALA B C 1
ATOM 3659 O O . ALA B 1 196 ? -20.562 -3.992 -9.945 1 94.31 196 ALA B O 1
ATOM 3660 N N . THR B 1 197 ? -22.5 -3.559 -8.867 1 95.56 197 THR B N 1
ATOM 3661 C CA . THR B 1 197 ? -22.297 -2.113 -8.844 1 95.56 197 THR B CA 1
ATOM 3662 C C . THR B 1 197 ? -21.75 -1.663 -7.492 1 95.56 197 THR B C 1
ATOM 3664 O O . THR B 1 197 ? -21.812 -2.41 -6.512 1 95.56 197 THR B O 1
ATOM 3667 N N . ALA B 1 198 ? -21.219 -0.471 -7.5 1 97 198 ALA B N 1
ATOM 3668 C CA . ALA B 1 198 ? -20.719 0.068 -6.238 1 97 198 ALA B CA 1
ATOM 3669 C C . ALA B 1 198 ? -21.812 0.039 -5.168 1 97 198 ALA B C 1
ATOM 3671 O O . ALA B 1 198 ? -21.578 -0.407 -4.043 1 97 198 ALA B O 1
ATOM 3672 N N . ASP B 1 199 ? -22.984 0.436 -5.551 1 97.12 199 ASP B N 1
ATOM 3673 C CA . ASP B 1 199 ? -24.109 0.487 -4.613 1 97.12 199 ASP B CA 1
ATOM 3674 C C . ASP B 1 199 ? -24.453 -0.907 -4.09 1 97.12 199 ASP B C 1
ATOM 3676 O O . ASP B 1 199 ? -24.672 -1.089 -2.891 1 97.12 199 ASP B O 1
ATOM 3680 N N . LYS B 1 200 ? -24.5 -1.896 -4.957 1 97.44 200 LYS B N 1
ATOM 3681 C CA . LYS B 1 200 ? -24.859 -3.25 -4.547 1 97.44 200 LYS B CA 1
ATOM 3682 C C . LYS B 1 200 ? -23.797 -3.857 -3.645 1 97.44 200 LYS B C 1
ATOM 3684 O O . LYS B 1 200 ? -24.109 -4.531 -2.664 1 97.44 200 LYS B O 1
ATOM 3689 N N . VAL B 1 201 ? -22.562 -3.639 -3.99 1 97.81 201 VAL B N 1
ATOM 3690 C CA . VAL B 1 201 ? -21.453 -4.121 -3.158 1 97.81 201 VAL B CA 1
ATOM 3691 C C . VAL B 1 201 ? -21.562 -3.508 -1.763 1 97.81 201 VAL B C 1
ATOM 3693 O O . VAL B 1 201 ? -21.516 -4.223 -0.759 1 97.81 201 VAL B O 1
ATOM 3696 N N . LEU B 1 202 ? -21.719 -2.193 -1.676 1 98.06 202 LEU B N 1
ATOM 3697 C CA . LEU B 1 202 ? -21.766 -1.493 -0.396 1 98.06 202 LEU B CA 1
ATOM 3698 C C . LEU B 1 202 ? -23 -1.918 0.405 1 98.06 202 LEU B C 1
ATOM 3700 O O . LEU B 1 202 ? -22.922 -2.047 1.629 1 98.06 202 LEU B O 1
ATOM 3704 N N . ALA B 1 203 ? -24.109 -2.141 -0.293 1 97.44 203 ALA B N 1
ATOM 3705 C CA . ALA B 1 203 ? -25.312 -2.621 0.38 1 97.44 203 ALA B CA 1
ATOM 3706 C C . ALA B 1 203 ? -25.094 -4.016 0.958 1 97.44 203 ALA B C 1
ATOM 3708 O O . ALA B 1 203 ? -25.609 -4.336 2.031 1 97.44 203 ALA B O 1
ATOM 3709 N N . THR B 1 204 ? -24.391 -4.816 0.276 1 96 204 THR B N 1
ATOM 3710 C CA . THR B 1 204 ? -24.125 -6.191 0.69 1 96 204 THR B CA 1
ATOM 3711 C C . THR B 1 204 ? -23.188 -6.227 1.897 1 96 204 THR B C 1
ATOM 3713 O O . THR B 1 204 ? -23.406 -7.004 2.83 1 96 204 THR B O 1
ATOM 3716 N N . VAL B 1 205 ? -22.203 -5.359 1.931 1 95.56 205 VAL B N 1
ATOM 3717 C CA . VAL B 1 205 ? -21.172 -5.371 2.963 1 95.56 205 VAL B CA 1
ATOM 3718 C C . VAL B 1 205 ? -21.625 -4.539 4.16 1 95.56 205 VAL B C 1
ATOM 3720 O O . VAL B 1 205 ? -21.312 -4.859 5.305 1 95.56 205 VAL B O 1
ATOM 3723 N N . GLY B 1 206 ? -22.359 -3.451 3.916 1 96.75 206 GLY B N 1
ATOM 3724 C CA . GLY B 1 206 ? -22.844 -2.568 4.965 1 96.75 206 GLY B CA 1
ATOM 3725 C C . GLY B 1 206 ? -21.828 -1.521 5.383 1 96.75 206 GLY B C 1
ATOM 3726 O O . GLY B 1 206 ? -22.031 -0.805 6.363 1 96.75 206 GLY B O 1
ATOM 3727 N N . ARG B 1 207 ? -20.719 -1.484 4.715 1 97.06 207 ARG B N 1
ATOM 3728 C CA . ARG B 1 207 ? -19.672 -0.489 4.949 1 97.06 207 ARG B CA 1
ATOM 3729 C C . ARG B 1 207 ? -18.703 -0.427 3.777 1 97.06 207 ARG B C 1
ATOM 3731 O O . ARG B 1 207 ? -18.766 -1.253 2.863 1 97.06 207 ARG B O 1
ATOM 3738 N N . ARG B 1 208 ? -17.859 0.533 3.746 1 97.69 208 ARG B N 1
ATOM 3739 C CA . ARG B 1 208 ? -16.875 0.679 2.682 1 97.69 208 ARG B CA 1
ATOM 3740 C C . ARG B 1 208 ? -15.758 -0.358 2.818 1 97.69 208 ARG B C 1
ATOM 3742 O O . ARG B 1 208 ? -15.547 -0.903 3.902 1 97.69 208 ARG B O 1
ATOM 3749 N N . ILE B 1 209 ? -15.039 -0.588 1.734 1 98.62 209 ILE B N 1
ATOM 3750 C CA . ILE B 1 209 ? -14.109 -1.699 1.594 1 98.62 209 ILE B CA 1
ATOM 3751 C C . ILE B 1 209 ? -12.695 -1.229 1.918 1 98.62 209 ILE B C 1
ATOM 3753 O O . ILE B 1 209 ? -12.266 -0.17 1.455 1 98.62 209 ILE B O 1
ATOM 3757 N N . ASP B 1 210 ? -11.938 -2.086 2.682 1 98.5 210 ASP B N 1
ATOM 3758 C CA . ASP B 1 210 ? -10.578 -1.735 3.076 1 98.5 210 ASP B CA 1
ATOM 3759 C C . ASP B 1 210 ? -9.555 -2.312 2.1 1 98.5 210 ASP B C 1
ATOM 3761 O O . ASP B 1 210 ? -8.484 -1.738 1.902 1 98.5 210 ASP B O 1
ATOM 3765 N N . VAL B 1 211 ? -9.891 -3.477 1.526 1 98.88 211 VAL B N 1
ATOM 3766 C CA . VAL B 1 211 ? -8.961 -4.168 0.641 1 98.88 211 VAL B CA 1
ATOM 3767 C C . VAL B 1 211 ? -9.703 -4.691 -0.585 1 98.88 211 VAL B C 1
ATOM 3769 O O . VAL B 1 211 ? -10.758 -5.324 -0.457 1 98.88 211 VAL B O 1
ATOM 3772 N N . VAL B 1 212 ? -9.156 -4.383 -1.741 1 98.88 212 VAL B N 1
ATOM 3773 C CA . VAL B 1 212 ? -9.688 -4.934 -2.982 1 98.88 212 VAL B CA 1
ATOM 3774 C C . VAL B 1 212 ? -8.617 -5.762 -3.686 1 98.88 212 VAL B C 1
ATOM 3776 O O . VAL B 1 212 ? -7.492 -5.293 -3.885 1 98.88 212 VAL B O 1
ATOM 3779 N N . LEU B 1 213 ? -8.938 -6.977 -3.984 1 98.75 213 LEU B N 1
ATOM 3780 C CA . LEU B 1 213 ? -8.109 -7.867 -4.793 1 98.75 213 LEU B CA 1
ATOM 3781 C C . LEU B 1 213 ? -8.727 -8.078 -6.172 1 98.75 213 LEU B C 1
ATOM 3783 O O . LEU B 1 213 ? -9.812 -8.656 -6.285 1 98.75 213 LEU B O 1
ATOM 3787 N N . ASP B 1 214 ? -7.988 -7.645 -7.227 1 97.81 214 ASP B N 1
ATOM 3788 C CA . ASP B 1 214 ? -8.594 -7.551 -8.547 1 97.81 214 ASP B CA 1
ATOM 3789 C C . ASP B 1 214 ? -7.688 -8.164 -9.617 1 97.81 214 ASP B C 1
ATOM 3791 O O . ASP B 1 214 ? -6.699 -7.555 -10.023 1 97.81 214 ASP B O 1
ATOM 3795 N N . PRO B 1 215 ? -8.047 -9.328 -10.141 1 94.31 215 PRO B N 1
ATOM 3796 C CA . PRO B 1 215 ? -7.266 -9.969 -11.203 1 94.31 215 PRO B CA 1
ATOM 3797 C C . PRO B 1 215 ? -7.727 -9.562 -12.602 1 94.31 215 PRO B C 1
ATOM 3799 O O . PRO B 1 215 ? -7.344 -10.195 -13.586 1 94.31 215 PRO B O 1
ATOM 3802 N N . GLN B 1 216 ? -8.469 -8.453 -12.758 1 92 216 GLN B N 1
ATOM 3803 C CA . GLN B 1 216 ? -9.148 -8.148 -14.016 1 92 216 GLN B CA 1
ATOM 3804 C C . GLN B 1 216 ? -8.414 -7.051 -14.781 1 92 216 GLN B C 1
ATOM 3806 O O . GLN B 1 216 ? -8.961 -6.465 -15.719 1 92 216 GLN B O 1
ATOM 3811 N N . GLY B 1 217 ? -7.246 -6.766 -14.391 1 92.31 217 GLY B N 1
ATOM 3812 C CA . GLY B 1 217 ? -6.617 -5.582 -14.953 1 92.31 217 GLY B CA 1
ATOM 3813 C C . GLY B 1 217 ? -7.195 -4.285 -14.422 1 92.31 217 GLY B C 1
ATOM 3814 O O . GLY B 1 217 ? -7.348 -4.121 -13.203 1 92.31 217 GLY B O 1
ATOM 3815 N N . THR B 1 218 ? -7.492 -3.369 -15.383 1 94.62 218 THR B N 1
ATOM 3816 C CA . THR B 1 218 ? -8.008 -2.088 -14.914 1 94.62 218 THR B CA 1
ATOM 3817 C C . THR B 1 218 ? -9.492 -1.943 -15.258 1 94.62 218 THR B C 1
ATOM 3819 O O . THR B 1 218 ? -10.055 -0.855 -15.133 1 94.62 218 THR B O 1
ATOM 3822 N N . SER B 1 219 ? -10.117 -3.01 -15.695 1 92.69 219 SER B N 1
ATOM 3823 C CA . SER B 1 219 ? -11.484 -2.914 -16.203 1 92.69 219 SER B CA 1
ATOM 3824 C C . SER B 1 219 ? -12.461 -2.576 -15.078 1 92.69 219 SER B C 1
ATOM 3826 O O . SER B 1 219 ? -13.516 -1.99 -15.32 1 92.69 219 SER B O 1
ATOM 3828 N N . MET B 1 220 ? -12.078 -2.889 -13.828 1 94.5 220 MET B N 1
ATOM 3829 C CA . MET B 1 220 ? -12.984 -2.682 -12.703 1 94.5 220 MET B CA 1
ATOM 3830 C C . MET B 1 220 ? -12.5 -1.544 -11.812 1 94.5 220 MET B C 1
ATOM 3832 O O . MET B 1 220 ? -13.023 -1.339 -10.719 1 94.5 220 MET B O 1
ATOM 3836 N N . ILE B 1 221 ? -11.562 -0.798 -12.25 1 96.12 221 ILE B N 1
ATOM 3837 C CA . ILE B 1 221 ? -10.852 0.13 -11.375 1 96.12 221 ILE B CA 1
ATOM 3838 C C . ILE B 1 221 ? -11.812 1.195 -10.859 1 96.12 221 ILE B C 1
ATOM 3840 O O . ILE B 1 221 ? -11.703 1.629 -9.711 1 96.12 221 ILE B O 1
ATOM 3844 N N . ASP B 1 222 ? -12.734 1.662 -11.656 1 96.19 222 ASP B N 1
ATOM 3845 C CA . ASP B 1 222 ? -13.695 2.67 -11.203 1 96.19 222 ASP B CA 1
ATOM 3846 C C . ASP B 1 222 ? -14.609 2.113 -10.117 1 96.19 222 ASP B C 1
ATOM 3848 O O . ASP B 1 222 ? -14.906 2.801 -9.141 1 96.19 222 ASP B O 1
ATOM 3852 N N . LEU B 1 223 ? -15.109 0.91 -10.328 1 97.25 223 LEU B N 1
ATOM 3853 C CA . LEU B 1 223 ? -15.891 0.262 -9.281 1 97.25 223 LEU B CA 1
ATOM 3854 C C . LEU B 1 223 ? -15.062 0.102 -8.008 1 97.25 223 LEU B C 1
ATOM 3856 O O . LEU B 1 223 ? -15.539 0.418 -6.914 1 97.25 223 LEU B O 1
ATOM 3860 N N . ASP B 1 224 ? -13.828 -0.399 -8.164 1 98.31 224 ASP B N 1
ATOM 3861 C CA . ASP B 1 224 ? -12.953 -0.607 -7.016 1 98.31 224 ASP B CA 1
ATOM 3862 C C . ASP B 1 224 ? -12.797 0.676 -6.203 1 98.31 224 ASP B C 1
ATOM 3864 O O . ASP B 1 224 ? -13.008 0.677 -4.988 1 98.31 224 ASP B O 1
ATOM 3868 N N . LEU B 1 225 ? -12.523 1.745 -6.863 1 97.88 225 LEU B N 1
ATOM 3869 C CA . LEU B 1 225 ? -12.305 3.023 -6.195 1 97.88 225 LEU B CA 1
ATOM 3870 C C . LEU B 1 225 ? -13.602 3.543 -5.578 1 97.88 225 LEU B C 1
ATOM 3872 O O . LEU B 1 225 ? -13.578 4.207 -4.539 1 97.88 225 LEU B O 1
ATOM 3876 N N . GLY B 1 226 ? -14.68 3.258 -6.191 1 97.69 226 GLY B N 1
ATOM 3877 C CA . GLY B 1 226 ? -15.969 3.746 -5.746 1 97.69 226 GLY B CA 1
ATOM 3878 C C . GLY B 1 226 ? -16.438 3.113 -4.449 1 97.69 226 GLY B C 1
ATOM 3879 O O . GLY B 1 226 ? -17.312 3.652 -3.766 1 97.69 226 GLY B O 1
ATOM 3880 N N . VAL B 1 227 ? -15.836 1.998 -4.059 1 98.38 227 VAL B N 1
ATOM 3881 C CA . VAL B 1 227 ? -16.344 1.28 -2.898 1 98.38 227 VAL B CA 1
ATOM 3882 C C . VAL B 1 227 ? -15.336 1.354 -1.757 1 98.38 227 VAL B C 1
ATOM 3884 O O . VAL B 1 227 ? -15.602 0.863 -0.656 1 98.38 227 VAL B O 1
ATOM 3887 N N . THR B 1 228 ? -14.219 1.962 -1.914 1 98 228 THR B N 1
ATOM 3888 C CA . THR B 1 228 ? -13.125 1.869 -0.955 1 98 228 THR B CA 1
ATOM 3889 C C . THR B 1 228 ? -13.312 2.873 0.18 1 98 228 THR B C 1
ATOM 3891 O O . THR B 1 228 ? -13.883 3.943 -0.021 1 98 228 THR B O 1
ATOM 3894 N N . ALA B 1 229 ? -12.844 2.467 1.366 1 97.5 229 ALA B N 1
ATOM 3895 C CA . ALA B 1 229 ? -12.695 3.357 2.514 1 97.5 229 ALA B CA 1
ATOM 3896 C C . ALA B 1 229 ? -11.398 4.16 2.412 1 97.5 229 ALA B C 1
ATOM 3898 O O . ALA B 1 229 ? -10.5 3.812 1.641 1 97.5 229 ALA B O 1
ATOM 3899 N N . ALA B 1 230 ? -11.352 5.246 3.156 1 96.56 230 ALA B N 1
ATOM 3900 C CA . ALA B 1 230 ? -10.086 5.969 3.264 1 96.56 230 ALA B CA 1
ATOM 3901 C C . ALA B 1 230 ? -8.992 5.078 3.848 1 96.56 230 ALA B C 1
ATOM 3903 O O . ALA B 1 230 ? -9.18 4.469 4.906 1 96.56 230 ALA B O 1
ATOM 3904 N N . GLY B 1 231 ? -7.887 5.023 3.08 1 96.19 231 GLY B N 1
ATOM 3905 C CA . GLY B 1 231 ? -6.785 4.18 3.52 1 96.19 231 GLY B CA 1
ATOM 3906 C C . GLY B 1 231 ? -6.793 2.807 2.877 1 96.19 231 GLY B C 1
ATOM 3907 O O . GLY B 1 231 ? -5.945 1.967 3.188 1 96.19 231 GLY B O 1
ATOM 3908 N N . ALA B 1 232 ? -7.719 2.604 1.973 1 98.25 232 ALA B N 1
ATOM 3909 C CA . ALA B 1 232 ? -7.859 1.287 1.355 1 98.25 232 ALA B CA 1
ATOM 3910 C C . ALA B 1 232 ? -6.668 0.973 0.454 1 98.25 232 ALA B C 1
ATOM 3912 O O . ALA B 1 232 ? -5.953 1.88 0.022 1 98.25 232 ALA B O 1
ATOM 3913 N N . ARG B 1 233 ? -6.465 -0.321 0.181 1 98.62 233 ARG B N 1
ATOM 3914 C CA . ARG B 1 233 ? -5.453 -0.853 -0.728 1 98.62 233 ARG B CA 1
ATOM 3915 C C . ARG B 1 233 ? -6.09 -1.716 -1.812 1 98.62 233 ARG B C 1
ATOM 3917 O O . ARG B 1 233 ? -6.91 -2.588 -1.517 1 98.62 233 ARG B O 1
ATOM 3924 N N . ILE B 1 234 ? -5.738 -1.417 -3.016 1 98.81 234 ILE B N 1
ATOM 3925 C CA . ILE B 1 234 ? -6.18 -2.191 -4.172 1 98.81 234 ILE B CA 1
ATOM 3926 C C . ILE B 1 234 ? -4.988 -2.918 -4.789 1 98.81 234 ILE B C 1
ATOM 3928 O O . ILE B 1 234 ? -3.99 -2.291 -5.152 1 98.81 234 ILE B O 1
ATOM 3932 N N . ALA B 1 235 ? -5.082 -4.211 -4.879 1 98.81 235 ALA B N 1
ATOM 3933 C CA . ALA B 1 235 ? -4.066 -5 -5.574 1 98.81 235 ALA B CA 1
ATOM 3934 C C . ALA B 1 235 ? -4.566 -5.461 -6.938 1 98.81 235 ALA B C 1
ATOM 3936 O O . ALA B 1 235 ? -5.562 -6.184 -7.027 1 98.81 235 ALA B O 1
ATOM 3937 N N . LEU B 1 236 ? -3.922 -5.035 -7.934 1 98 236 LEU B N 1
ATOM 3938 C CA . LEU B 1 236 ? -4.172 -5.48 -9.297 1 98 236 LEU B CA 1
ATOM 3939 C C . LEU B 1 236 ? -3.166 -6.551 -9.719 1 98 236 LEU B C 1
ATOM 3941 O O . LEU B 1 236 ? -1.956 -6.312 -9.688 1 98 236 LEU B O 1
ATOM 3945 N N . PHE B 1 237 ? -3.773 -7.734 -10 1 94.69 237 PHE B N 1
ATOM 3946 C CA . PHE B 1 237 ? -2.887 -8.852 -10.289 1 94.69 237 PHE B CA 1
ATOM 3947 C C . PHE B 1 237 ? -3.471 -9.742 -11.383 1 94.69 237 PHE B C 1
ATOM 3949 O O . PHE B 1 237 ? -4.531 -10.344 -11.203 1 94.69 237 PHE B O 1
ATOM 3956 N N . GLY B 1 238 ? -3.105 -9.562 -12.57 1 84.38 238 GLY B N 1
ATOM 3957 C CA . GLY B 1 238 ? -3.611 -10.328 -13.695 1 84.38 238 GLY B CA 1
ATOM 3958 C C . GLY B 1 238 ? -4.246 -9.461 -14.773 1 84.38 238 GLY B C 1
ATOM 3959 O O . GLY B 1 238 ? -4.477 -8.273 -14.562 1 84.38 238 GLY B O 1
ATOM 3960 N N . ASN B 1 239 ? -4.488 -10.062 -15.852 1 79 239 ASN B N 1
ATOM 3961 C CA . ASN B 1 239 ? -5.152 -9.461 -17 1 79 239 ASN B CA 1
ATOM 3962 C C . ASN B 1 239 ? -5.672 -10.516 -17.969 1 79 239 ASN B C 1
ATOM 3964 O O . ASN B 1 239 ? -5.137 -10.68 -19.062 1 79 239 ASN B O 1
ATOM 3968 N N . PRO B 1 240 ? -6.781 -11.102 -17.516 1 68.44 240 PRO B N 1
ATOM 3969 C CA . PRO B 1 240 ? -7.258 -12.234 -18.328 1 68.44 240 PRO B CA 1
ATOM 3970 C C . PRO B 1 240 ? -7.641 -11.828 -19.75 1 68.44 240 PRO B C 1
ATOM 3972 O O . PRO B 1 240 ? -7.582 -12.648 -20.672 1 68.44 240 PRO B O 1
ATOM 3975 N N . GLY B 1 241 ? -7.984 -10.586 -19.891 1 67.5 241 GLY B N 1
ATOM 3976 C CA . GLY B 1 241 ? -8.398 -10.141 -21.203 1 67.5 241 GLY B CA 1
ATOM 3977 C C . GLY B 1 241 ? -7.238 -10.008 -22.188 1 67.5 241 GLY B C 1
ATOM 3978 O O . GLY B 1 241 ? -7.441 -9.969 -23.391 1 67.5 241 GLY B O 1
ATOM 3979 N N . GLY B 1 242 ? -6.07 -10.07 -21.688 1 66.56 242 GLY B N 1
ATOM 3980 C CA . GLY B 1 242 ? -4.867 -10.07 -22.5 1 66.56 242 GLY B CA 1
ATOM 3981 C C . GLY B 1 242 ? -4.582 -8.727 -23.141 1 66.56 242 GLY B C 1
ATOM 3982 O O . GLY B 1 242 ? -3.486 -8.492 -23.656 1 66.56 242 GLY B O 1
ATOM 3983 N N . THR B 1 243 ? -5.613 -7.863 -23.188 1 68.69 243 THR B N 1
ATOM 3984 C CA . THR B 1 243 ? -5.406 -6.551 -23.797 1 68.69 243 THR B CA 1
ATOM 3985 C C . THR B 1 243 ? -4.691 -5.617 -22.828 1 68.69 243 THR B C 1
ATOM 3987 O O . THR B 1 243 ? -4.707 -5.844 -21.609 1 68.69 243 THR B O 1
ATOM 3990 N N . ALA B 1 244 ? -3.973 -4.672 -23.469 1 78 244 ALA B N 1
ATOM 3991 C CA . ALA B 1 244 ? -3.281 -3.684 -22.641 1 78 244 ALA B CA 1
ATOM 3992 C C . ALA B 1 244 ? -4.238 -3.035 -21.656 1 78 244 ALA B C 1
ATOM 3994 O O . ALA B 1 244 ? -5.312 -2.562 -22.031 1 78 244 ALA B O 1
ATOM 3995 N N . PRO B 1 245 ? -3.803 -3.121 -20.422 1 84.44 245 PRO B N 1
ATOM 3996 C CA . PRO B 1 245 ? -4.684 -2.484 -19.453 1 84.44 245 PRO B CA 1
ATOM 3997 C C . PRO B 1 245 ? -4.863 -0.988 -19.703 1 84.44 245 PRO B C 1
ATOM 3999 O O . PRO B 1 245 ? -3.953 -0.333 -20.219 1 84.44 245 PRO B O 1
ATOM 4002 N N . GLY B 1 246 ? -6.031 -0.478 -19.453 1 86.69 246 GLY B N 1
ATOM 4003 C CA . GLY B 1 246 ? -6.273 0.955 -19.5 1 86.69 246 GLY B CA 1
ATOM 4004 C C . GLY B 1 246 ? -5.469 1.735 -18.484 1 86.69 246 GLY B C 1
ATOM 4005 O O . GLY B 1 246 ? -4.676 1.157 -17.734 1 86.69 246 GLY B O 1
ATOM 4006 N N . PRO B 1 247 ? -5.66 3.012 -18.5 1 91.44 247 PRO B N 1
ATOM 4007 C CA . PRO B 1 247 ? -4.906 3.871 -17.578 1 91.44 247 PRO B CA 1
ATOM 4008 C C . PRO B 1 247 ? -5.336 3.699 -16.125 1 91.44 247 PRO B C 1
ATOM 4010 O O . PRO B 1 247 ? -6.48 3.328 -15.852 1 91.44 247 PRO B O 1
ATOM 4013 N N . LEU B 1 248 ? -4.398 3.92 -15.273 1 95.06 248 LEU B N 1
ATOM 4014 C CA . LEU B 1 248 ? -4.707 4.039 -13.852 1 95.06 248 LEU B CA 1
ATOM 4015 C C . LEU B 1 248 ? -5.246 5.43 -13.523 1 95.06 248 LEU B C 1
ATOM 4017 O O . LEU B 1 248 ? -5.059 6.371 -14.297 1 95.06 248 LEU B O 1
ATOM 4021 N N . PRO B 1 249 ? -5.938 5.508 -12.391 1 94.94 249 PRO B N 1
ATOM 4022 C CA . PRO B 1 249 ? -6.375 6.844 -11.984 1 94.94 249 PRO B CA 1
ATOM 4023 C C . PRO B 1 249 ? -5.207 7.793 -11.727 1 94.94 249 PRO B C 1
ATOM 4025 O O . PRO B 1 249 ? -4.105 7.348 -11.383 1 94.94 249 PRO B O 1
ATOM 4028 N N . GLY B 1 250 ? -5.512 9.055 -11.969 1 94.5 250 GLY B N 1
ATOM 4029 C CA . GLY B 1 250 ? -4.5 10.047 -11.648 1 94.5 250 GLY B CA 1
ATOM 4030 C C . GLY B 1 250 ? -4.242 10.18 -10.156 1 94.5 250 GLY B C 1
ATOM 4031 O O . GLY B 1 250 ? -5.016 9.672 -9.344 1 94.5 250 GLY B O 1
ATOM 4032 N N . LEU B 1 251 ? -3.156 10.836 -9.852 1 94.88 251 LEU B N 1
ATOM 4033 C CA . LEU B 1 251 ? -2.75 11.016 -8.461 1 94.88 251 LEU B CA 1
ATOM 4034 C C . LEU B 1 251 ? -3.846 11.711 -7.664 1 94.88 251 LEU B C 1
ATOM 4036 O O . LEU B 1 251 ? -4.062 11.391 -6.492 1 94.88 251 LEU B O 1
ATOM 4040 N N . GLY B 1 252 ? -4.512 12.688 -8.234 1 93 252 GLY B N 1
ATOM 4041 C CA . GLY B 1 252 ? -5.566 13.414 -7.547 1 93 252 GLY B CA 1
ATOM 4042 C C . GLY B 1 252 ? -6.633 12.508 -6.961 1 93 252 GLY B C 1
ATOM 4043 O O . GLY B 1 252 ? -7.113 12.742 -5.848 1 93 252 GLY B O 1
ATOM 4044 N N . ARG B 1 253 ? -6.984 11.484 -7.699 1 94.75 253 ARG B N 1
ATOM 4045 C CA . ARG B 1 253 ? -8.016 10.555 -7.242 1 94.75 253 ARG B CA 1
ATOM 4046 C C . ARG B 1 253 ? -7.52 9.727 -6.066 1 94.75 253 ARG B C 1
ATOM 4048 O O . ARG B 1 253 ? -8.273 9.453 -5.129 1 94.75 253 ARG B O 1
ATOM 4055 N N . LEU B 1 254 ? -6.266 9.305 -6.129 1 97.06 254 LEU B N 1
ATOM 4056 C CA . LEU B 1 254 ? -5.695 8.539 -5.027 1 97.06 254 LEU B CA 1
ATOM 4057 C C . LEU B 1 254 ? -5.598 9.391 -3.764 1 97.06 254 LEU B C 1
ATOM 4059 O O . LEU B 1 254 ? -5.918 8.922 -2.67 1 97.06 254 LEU B O 1
ATOM 4063 N N . ILE B 1 255 ? -5.18 10.602 -3.898 1 94.94 255 ILE B N 1
ATOM 4064 C CA . ILE B 1 255 ? -5.043 11.523 -2.773 1 94.94 255 ILE B CA 1
ATOM 4065 C C . ILE B 1 255 ? -6.418 11.805 -2.17 1 94.94 255 ILE B C 1
ATOM 4067 O O . ILE B 1 255 ? -6.586 11.766 -0.949 1 94.94 255 ILE B O 1
ATOM 4071 N N . ALA B 1 256 ? -7.406 12.039 -2.99 1 93.31 256 ALA B N 1
ATOM 4072 C CA . ALA B 1 256 ? -8.758 12.344 -2.531 1 93.31 256 ALA B CA 1
ATOM 4073 C C . ALA B 1 256 ? -9.312 11.203 -1.682 1 93.31 256 ALA B C 1
ATOM 4075 O O . ALA B 1 256 ? -10 11.438 -0.685 1 93.31 256 ALA B O 1
ATOM 4076 N N . GLY B 1 257 ? -8.969 10.016 -2.025 1 95.69 257 GLY B N 1
ATOM 4077 C CA . GLY B 1 257 ? -9.516 8.852 -1.337 1 95.69 257 GLY B CA 1
ATOM 4078 C C . GLY B 1 257 ? -8.57 8.281 -0.293 1 95.69 257 GLY B C 1
ATOM 4079 O O . GLY B 1 257 ? -8.945 7.395 0.473 1 95.69 257 GLY B O 1
ATOM 4080 N N . ASN B 1 258 ? -7.344 8.836 -0.287 1 97.94 258 ASN B N 1
ATOM 4081 C CA . ASN B 1 258 ? -6.316 8.188 0.521 1 97.94 258 ASN B CA 1
ATOM 4082 C C . ASN B 1 258 ? -6.223 6.695 0.222 1 97.94 258 ASN B C 1
ATOM 4084 O O . ASN B 1 258 ? -6.27 5.871 1.137 1 97.94 258 ASN B O 1
ATOM 4088 N N . VAL B 1 259 ? -5.957 6.371 -1.039 1 98.25 259 VAL B N 1
ATOM 4089 C CA . VAL B 1 259 ? -5.992 4.98 -1.481 1 98.25 259 VAL B CA 1
ATOM 4090 C C . VAL B 1 259 ? -4.652 4.609 -2.117 1 98.25 259 VAL B C 1
ATOM 4092 O O . VAL B 1 259 ? -3.977 5.461 -2.699 1 98.25 259 VAL B O 1
ATOM 4095 N N . ALA B 1 260 ? -4.289 3.332 -2.02 1 98.75 260 ALA B N 1
ATOM 4096 C CA . ALA B 1 260 ? -3.107 2.773 -2.668 1 98.75 260 ALA B CA 1
ATOM 4097 C C . ALA B 1 260 ? -3.496 1.77 -3.748 1 98.75 260 ALA B C 1
ATOM 4099 O O . ALA B 1 260 ? -4.465 1.024 -3.592 1 98.75 260 ALA B O 1
ATOM 4100 N N . ILE B 1 261 ? -2.715 1.763 -4.812 1 98.75 261 ILE B N 1
ATOM 4101 C CA . ILE B 1 261 ? -2.824 0.75 -5.859 1 98.75 261 ILE B CA 1
ATOM 4102 C C . ILE B 1 261 ? -1.496 0.013 -6.004 1 98.75 261 ILE B C 1
ATOM 4104 O O . ILE B 1 261 ? -0.444 0.641 -6.152 1 98.75 261 ILE B O 1
ATOM 4108 N N . ALA B 1 262 ? -1.575 -1.302 -6.012 1 98.69 262 ALA B N 1
ATOM 4109 C CA . ALA B 1 262 ? -0.402 -2.154 -6.18 1 98.69 262 ALA B CA 1
ATOM 4110 C C . ALA B 1 262 ? -0.527 -3.018 -7.434 1 98.69 262 ALA B C 1
ATOM 4112 O O . ALA B 1 262 ? -1.619 -3.488 -7.766 1 98.69 262 ALA B O 1
ATOM 4113 N N . GLY B 1 263 ? 0.596 -3.15 -8.086 1 98 263 GLY B N 1
ATOM 4114 C CA . GLY B 1 263 ? 0.729 -4.215 -9.07 1 98 263 GLY B CA 1
ATOM 4115 C C . GLY B 1 263 ? 1.442 -5.441 -8.539 1 98 263 GLY B C 1
ATOM 4116 O O . GLY B 1 263 ? 2.432 -5.32 -7.812 1 98 263 GLY B O 1
ATOM 4117 N N . PHE B 1 264 ? 0.91 -6.594 -8.93 1 97.75 264 PHE B N 1
ATOM 4118 C CA . PHE B 1 264 ? 1.529 -7.809 -8.414 1 97.75 264 PHE B CA 1
ATOM 4119 C C . PHE B 1 264 ? 1.641 -8.867 -9.508 1 97.75 264 PHE B C 1
ATOM 4121 O O . PHE B 1 264 ? 0.686 -9.102 -10.25 1 97.75 264 PHE B O 1
ATOM 4128 N N . SER B 1 265 ? 2.771 -9.445 -9.594 1 95.06 265 SER B N 1
ATOM 4129 C CA . SER B 1 265 ? 3.059 -10.609 -10.43 1 95.06 265 SER B CA 1
ATOM 4130 C C . SER B 1 265 ? 4.02 -11.562 -9.727 1 95.06 265 SER B C 1
ATOM 4132 O O . SER B 1 265 ? 5.18 -11.219 -9.484 1 95.06 265 SER B O 1
ATOM 4134 N N . ILE B 1 266 ? 3.551 -12.719 -9.5 1 95.25 266 ILE B N 1
ATOM 4135 C CA . ILE B 1 266 ? 4.379 -13.734 -8.852 1 95.25 266 ILE B CA 1
ATOM 4136 C C . ILE B 1 266 ? 5.539 -14.109 -9.766 1 95.25 266 ILE B C 1
ATOM 4138 O O . ILE B 1 266 ? 6.648 -14.375 -9.305 1 95.25 266 ILE B O 1
ATOM 4142 N N . SER B 1 267 ? 5.281 -14.18 -11.062 1 91.88 267 SER B N 1
ATOM 4143 C CA . SER B 1 267 ? 6.332 -14.539 -12.008 1 91.88 267 SER B CA 1
ATOM 4144 C C . SER B 1 267 ? 7.441 -13.492 -12.023 1 91.88 267 SER B C 1
ATOM 4146 O O . SER B 1 267 ? 8.625 -13.836 -12.047 1 91.88 267 SER B O 1
ATOM 4148 N N . ARG B 1 268 ? 7.035 -12.258 -12.008 1 92.75 268 ARG B N 1
ATOM 4149 C CA . ARG B 1 268 ? 8.031 -11.188 -11.984 1 92.75 268 ARG B CA 1
ATOM 4150 C C . ARG B 1 268 ? 8.781 -11.18 -10.656 1 92.75 268 ARG B C 1
ATOM 4152 O O . ARG B 1 268 ? 9.984 -10.906 -10.617 1 92.75 268 ARG B O 1
ATOM 4159 N N . LEU B 1 269 ? 8.07 -11.422 -9.602 1 95.81 269 LEU B N 1
ATOM 4160 C CA . LEU B 1 269 ? 8.727 -11.5 -8.297 1 95.81 269 LEU B CA 1
ATOM 4161 C C . LEU B 1 269 ? 9.742 -12.641 -8.266 1 95.81 269 LEU B C 1
ATOM 4163 O O . LEU B 1 269 ? 10.859 -12.461 -7.773 1 95.81 269 LEU B O 1
ATOM 4167 N N . GLU B 1 270 ? 9.352 -13.75 -8.773 1 94.19 270 GLU B N 1
ATOM 4168 C CA . GLU B 1 270 ? 10.242 -14.906 -8.828 1 94.19 270 GLU B CA 1
ATOM 4169 C C . GLU B 1 270 ? 11.5 -14.602 -9.633 1 94.19 270 GLU B C 1
ATOM 4171 O O . GLU B 1 270 ? 12.602 -14.977 -9.234 1 94.19 270 GLU B O 1
ATOM 4176 N N . ALA B 1 271 ? 11.367 -13.938 -10.703 1 90.06 271 ALA B N 1
ATOM 4177 C CA . ALA B 1 271 ? 12.492 -13.586 -11.57 1 90.06 271 ALA B CA 1
ATOM 4178 C C . ALA B 1 271 ? 13.453 -12.633 -10.867 1 90.06 271 ALA B C 1
ATOM 4180 O O . ALA B 1 271 ? 14.672 -12.742 -11.008 1 90.06 271 ALA B O 1
ATOM 4181 N N . GLY B 1 272 ? 12.898 -11.75 -10.078 1 89 272 GLY B N 1
ATOM 4182 C CA . GLY B 1 272 ? 13.719 -10.688 -9.508 1 89 272 GLY B CA 1
ATOM 4183 C C . GLY B 1 272 ? 14.141 -10.969 -8.078 1 89 272 GLY B C 1
ATOM 4184 O O . GLY B 1 272 ? 15.156 -10.445 -7.609 1 89 272 GLY B O 1
ATOM 4185 N N . ALA B 1 273 ? 13.289 -11.766 -7.438 1 92.75 273 ALA B N 1
ATOM 4186 C CA . ALA B 1 273 ? 13.531 -12.039 -6.023 1 92.75 273 ALA B CA 1
ATOM 4187 C C . ALA B 1 273 ? 13.078 -13.445 -5.652 1 92.75 273 ALA B C 1
ATOM 4189 O O . ALA B 1 273 ? 12.195 -13.617 -4.809 1 92.75 273 ALA B O 1
ATOM 4190 N N . PRO B 1 274 ? 13.75 -14.445 -6.094 1 93.25 274 PRO B N 1
ATOM 4191 C CA . PRO B 1 274 ? 13.312 -15.828 -5.887 1 93.25 274 PRO B CA 1
ATOM 4192 C C . PRO B 1 274 ? 13.273 -16.219 -4.41 1 93.25 274 PRO B C 1
ATOM 4194 O O . PRO B 1 274 ? 12.461 -17.062 -4.016 1 93.25 274 PRO B O 1
ATOM 4197 N N . GLN B 1 275 ? 14.078 -15.539 -3.619 1 92.12 275 GLN B N 1
ATOM 4198 C CA . GLN B 1 275 ? 14.078 -15.844 -2.193 1 92.12 275 GLN B CA 1
ATOM 4199 C C . GLN B 1 275 ? 12.742 -15.477 -1.552 1 92.12 275 GLN B C 1
ATOM 4201 O O . GLN B 1 275 ? 12.297 -16.141 -0.619 1 92.12 275 GLN B O 1
ATOM 4206 N N . LYS B 1 276 ? 12.094 -14.453 -2.068 1 94.12 276 LYS B N 1
ATOM 4207 C CA . LYS B 1 276 ? 10.797 -14.047 -1.539 1 94.12 276 LYS B CA 1
ATOM 4208 C C . LYS B 1 276 ? 9.711 -15.047 -1.908 1 94.12 276 LYS B C 1
ATOM 4210 O O . LYS B 1 276 ? 8.859 -15.383 -1.082 1 94.12 276 LYS B O 1
ATOM 4215 N N . THR B 1 277 ? 9.781 -15.508 -3.113 1 96.81 277 THR B N 1
ATOM 4216 C CA . THR B 1 277 ? 8.773 -16.484 -3.527 1 96.81 277 THR B CA 1
ATOM 4217 C C . THR B 1 277 ? 9 -17.828 -2.844 1 96.81 277 THR B C 1
ATOM 4219 O O . THR B 1 277 ? 8.047 -18.516 -2.475 1 96.81 277 THR B O 1
ATOM 4222 N N . ALA B 1 278 ? 10.258 -18.188 -2.627 1 97.12 278 ALA B N 1
ATOM 4223 C CA . ALA B 1 278 ? 10.562 -19.422 -1.914 1 97.12 278 ALA B CA 1
ATOM 4224 C C . ALA B 1 278 ? 10.086 -19.344 -0.466 1 97.12 278 ALA B C 1
ATOM 4226 O O . ALA B 1 278 ? 9.555 -20.328 0.069 1 97.12 278 ALA B O 1
ATOM 4227 N N . ALA B 1 279 ? 10.281 -18.219 0.119 1 97.31 279 ALA B N 1
ATOM 4228 C CA . ALA B 1 279 ? 9.805 -18.031 1.489 1 97.31 279 ALA B CA 1
ATOM 4229 C C . ALA B 1 279 ? 8.289 -18.141 1.567 1 97.31 279 ALA B C 1
ATOM 4231 O O . ALA B 1 279 ? 7.754 -18.766 2.49 1 97.31 279 ALA B O 1
ATOM 4232 N N . ALA B 1 280 ? 7.637 -17.562 0.618 1 98.19 280 ALA B N 1
ATOM 4233 C CA . ALA B 1 280 ? 6.18 -17.672 0.568 1 98.19 280 ALA B CA 1
ATOM 4234 C C . ALA B 1 280 ? 5.742 -19.125 0.38 1 98.19 280 ALA B C 1
ATOM 4236 O O . ALA B 1 280 ? 4.812 -19.594 1.045 1 98.19 280 ALA B O 1
ATOM 4237 N N . LEU B 1 281 ? 6.414 -19.781 -0.479 1 98.5 281 LEU B N 1
ATOM 4238 C CA . LEU B 1 281 ? 6.098 -21.188 -0.74 1 98.5 281 LEU B CA 1
ATOM 4239 C C . LEU B 1 281 ? 6.293 -22.031 0.515 1 98.5 281 LEU B C 1
ATOM 4241 O O . LEU B 1 281 ? 5.449 -22.859 0.842 1 98.5 281 LEU B O 1
ATOM 4245 N N . ARG B 1 282 ? 7.344 -21.812 1.202 1 98.31 282 ARG B N 1
ATOM 4246 C CA . ARG B 1 282 ? 7.586 -22.531 2.451 1 98.31 282 ARG B CA 1
ATOM 4247 C C . ARG B 1 282 ? 6.461 -22.281 3.449 1 98.31 282 ARG B C 1
ATOM 4249 O O . ARG B 1 282 ? 5.934 -23.219 4.047 1 98.31 282 ARG B O 1
ATOM 4256 N N . ARG B 1 283 ? 6.094 -21.078 3.564 1 98 283 ARG B N 1
ATOM 4257 C CA . ARG B 1 283 ? 5.047 -20.703 4.512 1 98 283 ARG B CA 1
ATOM 4258 C C . ARG B 1 283 ? 3.715 -21.344 4.133 1 98 283 ARG B C 1
ATOM 4260 O O . ARG B 1 283 ? 2.992 -21.844 5 1 98 283 ARG B O 1
ATOM 4267 N N . VAL B 1 284 ? 3.393 -21.312 2.875 1 97.62 284 VAL B N 1
ATOM 4268 C CA . VAL B 1 284 ? 2.137 -21.891 2.414 1 97.62 284 VAL B CA 1
ATOM 4269 C C . VAL B 1 284 ? 2.127 -23.391 2.705 1 97.62 284 VAL B C 1
ATOM 4271 O O . VAL B 1 284 ? 1.119 -23.922 3.166 1 97.62 284 VAL B O 1
ATOM 4274 N N . LEU B 1 285 ? 3.205 -24.031 2.432 1 98.38 285 LEU B N 1
ATOM 4275 C CA . LEU B 1 285 ? 3.275 -25.469 2.67 1 98.38 285 LEU B CA 1
ATOM 4276 C C . LEU B 1 285 ? 3.156 -25.781 4.156 1 98.38 285 LEU B C 1
ATOM 4278 O O . LEU B 1 285 ? 2.549 -26.797 4.539 1 98.38 285 LEU B O 1
ATOM 4282 N N . GLU B 1 286 ? 3.701 -24.953 4.945 1 97.88 286 GLU B N 1
ATOM 4283 C CA . GLU B 1 286 ? 3.553 -25.094 6.391 1 97.88 286 GLU B CA 1
ATOM 4284 C C . GLU B 1 286 ? 2.096 -24.938 6.816 1 97.88 286 GLU B C 1
ATOM 4286 O O . GLU B 1 286 ? 1.609 -25.672 7.672 1 97.88 286 GLU B O 1
ATOM 4291 N N . LEU B 1 287 ? 1.443 -23.984 6.266 1 97.56 287 LEU B N 1
ATOM 4292 C CA . LEU B 1 287 ? 0.034 -23.766 6.574 1 97.56 287 LEU B CA 1
ATOM 4293 C C . LEU B 1 287 ? -0.805 -24.984 6.156 1 97.56 287 LEU B C 1
ATOM 4295 O O . LEU B 1 287 ? -1.728 -25.375 6.875 1 97.56 287 LEU B O 1
ATOM 4299 N N . VAL B 1 288 ? -0.5 -25.531 5.023 1 97.62 288 VAL B N 1
ATOM 4300 C CA . VAL B 1 288 ? -1.203 -26.719 4.543 1 97.62 288 VAL B CA 1
ATOM 4301 C C . VAL B 1 288 ? -0.942 -27.891 5.488 1 97.62 288 VAL B C 1
ATOM 4303 O O . VAL B 1 288 ? -1.873 -28.594 5.883 1 97.62 288 VAL B O 1
ATOM 4306 N N . ALA B 1 289 ? 0.281 -28.047 5.848 1 97.69 289 ALA B N 1
ATOM 4307 C CA . ALA B 1 289 ? 0.655 -29.125 6.758 1 97.69 289 ALA B CA 1
ATOM 4308 C C . ALA B 1 289 ? -0.082 -29 8.086 1 97.69 289 ALA B C 1
ATOM 4310 O O . ALA B 1 289 ? -0.466 -30 8.688 1 97.69 289 ALA B O 1
ATOM 4311 N N . ALA B 1 290 ? -0.337 -27.797 8.508 1 96.44 290 ALA B N 1
ATOM 4312 C CA . ALA B 1 290 ? -0.988 -27.531 9.781 1 96.44 290 ALA B CA 1
ATOM 4313 C C . ALA B 1 290 ? -2.506 -27.578 9.648 1 96.44 290 ALA B C 1
ATOM 4315 O O . ALA B 1 290 ? -3.23 -27.422 10.641 1 96.44 290 ALA B O 1
ATOM 4316 N N . GLY B 1 291 ? -3.023 -27.703 8.461 1 95.12 291 GLY B N 1
ATOM 4317 C CA . GLY B 1 291 ? -4.457 -27.766 8.219 1 95.12 291 GLY B CA 1
ATOM 4318 C C . GLY B 1 291 ? -5.117 -26.391 8.227 1 95.12 291 GLY B C 1
ATOM 4319 O O . GLY B 1 291 ? -6.348 -26.297 8.273 1 95.12 291 GLY B O 1
ATOM 4320 N N . ARG B 1 292 ? -4.336 -25.328 8.117 1 95.06 292 ARG B N 1
ATOM 4321 C CA . ARG B 1 292 ? -4.848 -23.969 8.172 1 95.06 292 ARG B CA 1
ATOM 4322 C C . ARG B 1 292 ? -5.168 -23.453 6.777 1 95.06 292 ARG B C 1
ATOM 4324 O O . ARG B 1 292 ? -5.832 -22.422 6.629 1 95.06 292 ARG B O 1
ATOM 4331 N N . LEU B 1 293 ? -4.699 -24.125 5.809 1 96.31 293 LEU B N 1
ATOM 4332 C CA . LEU B 1 293 ? -5.02 -23.891 4.406 1 96.31 293 LEU B CA 1
ATOM 4333 C C . LEU B 1 293 ? -5.324 -25.188 3.684 1 96.31 293 LEU B C 1
ATOM 4335 O O . LEU B 1 293 ? -4.496 -26.109 3.658 1 96.31 293 LEU B O 1
ATOM 4339 N N . ARG B 1 294 ? -6.504 -25.234 3.121 1 94.81 294 ARG B N 1
ATOM 4340 C CA . ARG B 1 294 ? -6.977 -26.438 2.451 1 94.81 294 ARG B CA 1
ATOM 4341 C C . ARG B 1 294 ? -7.418 -26.141 1.023 1 94.81 294 ARG B C 1
ATOM 4343 O O . ARG B 1 294 ? -8.609 -25.938 0.768 1 94.81 294 ARG B O 1
ATOM 4350 N N . PRO B 1 295 ? -6.508 -26.156 0.141 1 93.25 295 PRO B N 1
ATOM 4351 C CA . PRO B 1 295 ? -6.875 -25.859 -1.243 1 93.25 295 PRO B CA 1
ATOM 4352 C C . PRO B 1 295 ? -7.727 -26.953 -1.887 1 93.25 295 PRO B C 1
ATOM 4354 O O . PRO B 1 295 ? -7.543 -28.125 -1.592 1 93.25 295 PRO B O 1
ATOM 4357 N N . ALA B 1 296 ? -8.609 -26.562 -2.762 1 90.69 296 ALA B N 1
ATOM 4358 C CA . ALA B 1 296 ? -9.391 -27.484 -3.574 1 90.69 296 ALA B CA 1
ATOM 4359 C C . ALA B 1 296 ? -8.641 -27.859 -4.844 1 90.69 296 ALA B C 1
ATOM 4361 O O . ALA B 1 296 ? -8.695 -27.156 -5.848 1 90.69 296 ALA B O 1
ATOM 4362 N N . VAL B 1 297 ? -8.047 -29.031 -4.801 1 95.62 297 VAL B N 1
ATOM 4363 C CA . VAL B 1 297 ? -7.207 -29.453 -5.918 1 95.62 297 VAL B CA 1
ATOM 4364 C C . VAL B 1 297 ? -7.879 -30.609 -6.66 1 95.62 297 VAL B C 1
ATOM 4366 O O . VAL B 1 297 ? -8.305 -31.594 -6.043 1 95.62 297 VAL B O 1
ATOM 4369 N N . THR B 1 298 ? -8.039 -30.438 -7.906 1 96.25 298 THR B N 1
ATOM 4370 C CA . THR B 1 298 ? -8.492 -31.484 -8.805 1 96.25 298 THR B CA 1
ATOM 4371 C C . THR B 1 298 ? -7.32 -32.062 -9.586 1 96.25 298 THR B C 1
ATOM 4373 O O . THR B 1 298 ? -6.633 -31.359 -10.312 1 96.25 298 THR B O 1
ATOM 4376 N N . VAL B 1 299 ? -7.156 -33.406 -9.461 1 97.81 299 VAL B N 1
ATOM 4377 C CA . VAL B 1 299 ? -6.066 -34.062 -10.164 1 97.81 299 VAL B CA 1
ATOM 4378 C C . VAL B 1 299 ? -6.578 -34.656 -11.477 1 97.81 299 VAL B C 1
ATOM 4380 O O . VAL B 1 299 ? -7.59 -35.375 -11.492 1 97.81 299 VAL B O 1
ATOM 4383 N N . VAL B 1 300 ? -5.906 -34.281 -12.547 1 97.31 300 VAL B N 1
ATOM 4384 C CA . VAL B 1 300 ? -6.238 -34.906 -13.828 1 97.31 300 VAL B CA 1
ATOM 4385 C C . VAL B 1 300 ? -5.203 -35.969 -14.172 1 97.31 300 VAL B C 1
ATOM 4387 O O . VAL B 1 300 ? -4.055 -35.875 -13.727 1 97.31 300 VAL B O 1
ATOM 4390 N N . ASP B 1 301 ? -5.637 -36.906 -15.055 1 95.31 301 ASP B N 1
ATOM 4391 C CA . ASP B 1 301 ? -4.871 -38.125 -15.25 1 95.31 301 ASP B CA 1
ATOM 4392 C C . ASP B 1 301 ? -3.85 -37.969 -16.375 1 95.31 301 ASP B C 1
ATOM 4394 O O . ASP B 1 301 ? -4 -38.562 -17.453 1 95.31 301 ASP B O 1
ATOM 4398 N N . GLY B 1 302 ? -2.807 -37.312 -16.109 1 96.38 302 GLY B N 1
ATOM 4399 C CA . GLY B 1 302 ? -1.68 -37.25 -17.031 1 96.38 302 GLY B CA 1
ATOM 4400 C C . GLY B 1 302 ? -1.595 -35.938 -17.781 1 96.38 302 GLY B C 1
ATOM 4401 O O . GLY B 1 302 ? -2.529 -35.125 -17.766 1 96.38 302 GLY B O 1
ATOM 4402 N N . LEU B 1 303 ? -0.507 -35.75 -18.516 1 97.62 303 LEU B N 1
ATOM 4403 C CA . LEU B 1 303 ? -0.224 -34.562 -19.297 1 97.62 303 LEU B CA 1
ATOM 4404 C C . LEU B 1 303 ? -1.186 -34.438 -20.469 1 97.62 303 LEU B C 1
ATOM 4406 O O . LEU B 1 303 ? -1.464 -33.312 -20.922 1 97.62 303 LEU B O 1
ATOM 4410 N N . THR B 1 304 ? -1.722 -35.562 -20.891 1 95.81 304 THR B N 1
ATOM 4411 C CA . THR B 1 304 ? -2.598 -35.594 -22.062 1 95.81 304 THR B CA 1
ATOM 4412 C C . THR B 1 304 ? -3.906 -34.844 -21.766 1 95.81 304 THR B C 1
ATOM 4414 O O . THR B 1 304 ? -4.617 -34.438 -22.688 1 95.81 304 THR B O 1
ATOM 4417 N N . GLU B 1 305 ? -4.199 -34.719 -20.484 1 96.62 305 GLU B N 1
ATOM 4418 C CA . GLU B 1 305 ? -5.453 -34.094 -20.078 1 96.62 305 GLU B CA 1
ATOM 4419 C C . GLU B 1 305 ? -5.289 -32.562 -19.922 1 96.62 305 GLU B C 1
ATOM 4421 O O . GLU B 1 305 ? -6.277 -31.844 -19.828 1 96.62 305 GLU B O 1
ATOM 4426 N N . VAL B 1 306 ? -4.109 -32.031 -19.953 1 97.56 306 VAL B N 1
ATOM 4427 C CA . VAL B 1 306 ? -3.805 -30.641 -19.625 1 97.56 306 VAL B CA 1
ATOM 4428 C C . VAL B 1 306 ? -4.441 -29.719 -20.672 1 97.56 306 VAL B C 1
ATOM 4430 O O . VAL B 1 306 ? -5.047 -28.703 -20.312 1 97.56 306 VAL B O 1
ATOM 4433 N N . PRO B 1 307 ? -4.449 -30.062 -21.969 1 96.62 307 PRO B N 1
ATOM 4434 C CA . PRO B 1 307 ? -5.074 -29.188 -22.953 1 96.62 307 PRO B CA 1
ATOM 4435 C C . PRO B 1 307 ? -6.566 -28.969 -22.703 1 96.62 307 PRO B C 1
ATOM 4437 O O . PRO B 1 307 ? -7.074 -27.859 -22.875 1 96.62 307 PRO B O 1
ATOM 4440 N N . ALA B 1 308 ? -7.188 -29.984 -22.281 1 95.38 308 ALA B N 1
ATOM 4441 C CA . ALA B 1 308 ? -8.602 -29.844 -21.953 1 95.38 308 ALA B CA 1
ATOM 4442 C C . ALA B 1 308 ? -8.805 -28.906 -20.766 1 95.38 308 ALA B C 1
ATOM 4444 O O . ALA B 1 308 ? -9.758 -28.125 -20.75 1 95.38 308 ALA B O 1
ATOM 4445 N N . VAL B 1 309 ? -7.945 -29 -19.828 1 96.25 309 VAL B N 1
ATOM 4446 C CA . VAL B 1 309 ? -8.016 -28.109 -18.656 1 96.25 309 VAL B CA 1
ATOM 4447 C C . VAL B 1 309 ? -7.738 -26.672 -19.094 1 96.25 309 VAL B C 1
ATOM 4449 O O . VAL B 1 309 ? -8.422 -25.75 -18.656 1 96.25 309 VAL B O 1
ATOM 4452 N N . HIS B 1 310 ? -6.762 -26.469 -19.984 1 95.94 310 HIS B N 1
ATOM 4453 C CA . HIS B 1 310 ? -6.496 -25.141 -20.516 1 95.94 310 HIS B CA 1
ATOM 4454 C C . HIS B 1 310 ? -7.758 -24.547 -21.125 1 95.94 310 HIS B C 1
ATOM 4456 O O . HIS B 1 310 ? -8.039 -23.359 -20.938 1 95.94 310 HIS B O 1
ATOM 4462 N N . GLN B 1 311 ? -8.453 -25.359 -21.828 1 94.06 311 GLN B N 1
ATOM 4463 C CA . GLN B 1 311 ? -9.68 -24.891 -22.484 1 94.06 311 GLN B CA 1
ATOM 4464 C C . GLN B 1 311 ? -10.727 -24.5 -21.438 1 94.06 311 GLN B C 1
ATOM 4466 O O . GLN B 1 311 ? -11.391 -23.469 -21.594 1 94.06 311 GLN B O 1
ATOM 4471 N N . LEU B 1 312 ? -10.828 -25.297 -20.453 1 92.19 312 LEU B N 1
ATOM 4472 C CA . LEU B 1 312 ? -11.75 -25 -19.359 1 92.19 312 LEU B CA 1
ATOM 4473 C C . LEU B 1 312 ? -11.43 -23.656 -18.734 1 92.19 312 LEU B C 1
ATOM 4475 O O . LEU B 1 312 ? -12.336 -22.844 -18.5 1 92.19 312 LEU B O 1
ATOM 4479 N N . LEU B 1 313 ? -10.18 -23.375 -18.484 1 90.94 313 LEU B N 1
ATOM 4480 C CA . LEU B 1 313 ? -9.727 -22.125 -17.891 1 90.94 313 LEU B CA 1
ATOM 4481 C C . LEU B 1 313 ? -9.961 -20.969 -18.844 1 90.94 313 LEU B C 1
ATOM 4483 O O . LEU B 1 313 ? -10.438 -19.906 -18.438 1 90.94 313 LEU B O 1
ATOM 4487 N N . ALA B 1 314 ? -9.672 -21.156 -20.094 1 89.62 314 ALA B N 1
ATOM 4488 C CA . ALA B 1 314 ? -9.836 -20.125 -21.109 1 89.62 314 ALA B CA 1
ATOM 4489 C C . ALA B 1 314 ? -11.297 -19.688 -21.203 1 89.62 314 ALA B C 1
ATOM 4491 O O . ALA B 1 314 ? -11.578 -18.516 -21.484 1 89.62 314 ALA B O 1
ATOM 4492 N N . GLU B 1 315 ? -12.148 -20.594 -20.922 1 88.31 315 GLU B N 1
ATOM 4493 C CA . GLU B 1 315 ? -13.578 -20.328 -21.047 1 88.31 315 GLU B CA 1
ATOM 4494 C C . GLU B 1 315 ? -14.141 -19.797 -19.719 1 88.31 315 GLU B C 1
ATOM 4496 O O . GLU B 1 315 ? -15.344 -19.562 -19.609 1 88.31 315 GLU B O 1
ATOM 4501 N N . GLY B 1 316 ? -13.305 -19.719 -18.75 1 85.62 316 GLY B N 1
ATOM 4502 C CA . GLY B 1 316 ? -13.75 -19.219 -17.453 1 85.62 316 GLY B CA 1
ATOM 4503 C C . GLY B 1 316 ? -14.586 -20.219 -16.688 1 85.62 316 GLY B C 1
ATOM 4504 O O . GLY B 1 316 ? -15.43 -19.828 -15.875 1 85.62 316 GLY B O 1
ATOM 4505 N N . ARG B 1 317 ? -14.336 -21.484 -16.891 1 87.38 317 ARG B N 1
ATOM 4506 C CA . ARG B 1 317 ? -15.164 -22.516 -16.281 1 87.38 317 ARG B CA 1
ATOM 4507 C C . ARG B 1 317 ? -14.383 -23.281 -15.219 1 87.38 317 ARG B C 1
ATOM 4509 O O . ARG B 1 317 ? -14.914 -24.203 -14.602 1 87.38 317 ARG B O 1
ATOM 4516 N N . GLY B 1 318 ? -13.211 -22.891 -15.07 1 86.88 318 GLY B N 1
ATOM 4517 C CA . GLY B 1 318 ? -12.414 -23.562 -14.062 1 86.88 318 GLY B CA 1
ATOM 4518 C C . GLY B 1 318 ? -12.891 -23.297 -12.648 1 86.88 318 GLY B C 1
ATOM 4519 O O . GLY B 1 318 ? -13.344 -22.188 -12.344 1 86.88 318 GLY B O 1
ATOM 4520 N N . VAL B 1 319 ? -12.766 -24.344 -11.789 1 86.38 319 VAL B N 1
ATOM 4521 C CA . VAL B 1 319 ? -13.055 -24.234 -10.367 1 86.38 319 VAL B CA 1
ATOM 4522 C C . VAL B 1 319 ? -11.859 -24.734 -9.555 1 86.38 319 VAL B C 1
ATOM 4524 O O . VAL B 1 319 ? -11.328 -25.812 -9.828 1 86.38 319 VAL B O 1
ATOM 4527 N N . GLY B 1 320 ? -11.484 -23.938 -8.562 1 91 320 GLY B N 1
ATOM 4528 C CA . GLY B 1 320 ? -10.328 -24.344 -7.777 1 91 320 GLY B CA 1
ATOM 4529 C C . GLY B 1 320 ? -9.055 -24.438 -8.594 1 91 320 GLY B C 1
ATOM 4530 O O . GLY B 1 320 ? -8.789 -23.594 -9.453 1 91 320 GLY B O 1
ATOM 4531 N N . LYS B 1 321 ? -8.242 -25.406 -8.234 1 95.06 321 LYS B N 1
ATOM 4532 C CA . LYS B 1 321 ? -6.941 -25.594 -8.867 1 95.06 321 LYS B CA 1
ATOM 4533 C C . LYS B 1 321 ? -6.844 -26.984 -9.5 1 95.06 321 LYS B C 1
ATOM 4535 O O . LYS B 1 321 ? -7.27 -27.969 -8.906 1 95.06 321 LYS B O 1
ATOM 4540 N N . TYR B 1 322 ? -6.262 -27.031 -10.688 1 96.88 322 TYR B N 1
ATOM 4541 C CA . TYR B 1 322 ? -6.031 -28.297 -11.375 1 96.88 322 TYR B CA 1
ATOM 4542 C C . TYR B 1 322 ? -4.551 -28.672 -11.359 1 96.88 322 TYR B C 1
ATOM 4544 O O . TYR B 1 322 ? -3.689 -27.797 -11.508 1 96.88 322 TYR B O 1
ATOM 4552 N N . VAL B 1 323 ? -4.312 -29.969 -11.188 1 98.31 323 VAL B N 1
ATOM 4553 C CA . VAL B 1 323 ? -2.965 -30.531 -11.172 1 98.31 323 VAL B CA 1
ATOM 4554 C C . VAL B 1 323 ? -2.92 -31.797 -12.031 1 98.31 323 VAL B C 1
ATOM 4556 O O . VAL B 1 323 ? -3.844 -32.594 -12 1 98.31 323 VAL B O 1
ATOM 4559 N N . ALA B 1 324 ? -1.886 -31.922 -12.828 1 98.56 324 ALA B N 1
ATOM 4560 C CA . ALA B 1 324 ? -1.707 -33.125 -13.656 1 98.56 324 ALA B CA 1
ATOM 4561 C C . ALA B 1 324 ? -0.795 -34.125 -12.969 1 98.56 324 ALA B C 1
ATOM 4563 O O . ALA B 1 324 ? 0.3 -33.781 -12.516 1 98.56 324 ALA B O 1
ATOM 4564 N N . ALA B 1 325 ? -1.244 -35.344 -12.891 1 98.38 325 ALA B N 1
ATOM 4565 C CA . ALA B 1 325 ? -0.362 -36.438 -12.492 1 98.38 325 ALA B CA 1
ATOM 4566 C C . ALA B 1 325 ? 0.575 -36.844 -13.625 1 98.38 325 ALA B C 1
ATOM 4568 O O . ALA B 1 325 ? 0.125 -37.281 -14.688 1 98.38 325 ALA B O 1
ATOM 4569 N N . VAL B 1 326 ? 1.803 -36.656 -13.469 1 97.12 326 VAL B N 1
ATOM 4570 C CA . VAL B 1 326 ? 2.785 -36.875 -14.531 1 97.12 326 VAL B CA 1
ATOM 4571 C C . VAL B 1 326 ? 3.375 -38.281 -14.406 1 97.12 326 VAL B C 1
ATOM 4573 O O . VAL B 1 326 ? 3.559 -38.969 -15.406 1 97.12 326 VAL B O 1
ATOM 4576 N N . ALA B 1 327 ? 3.842 -38.688 -13.195 1 85.06 327 ALA B N 1
ATOM 4577 C CA . ALA B 1 327 ? 4.383 -40.031 -12.906 1 85.06 327 ALA B CA 1
ATOM 4578 C C . ALA B 1 327 ? 3.854 -40.562 -11.578 1 85.06 327 ALA B C 1
ATOM 4580 O O . ALA B 1 327 ? 3.459 -39.781 -10.711 1 85.06 327 ALA B O 1
#

Solvent-accessible surface area (backbone atoms only — not comparable to full-atom values): 32226 Å² total; per-residue (Å²): 74,56,28,38,33,29,64,45,66,31,91,60,51,87,40,52,43,78,42,80,43,84,77,78,76,41,48,76,42,15,25,18,27,41,27,28,17,21,24,60,52,66,65,52,41,40,30,36,51,51,44,87,88,61,59,94,54,72,64,32,45,44,28,47,12,24,9,28,24,31,58,44,73,12,58,88,56,74,97,69,54,68,67,40,49,30,23,26,42,27,95,32,31,23,40,24,47,55,27,51,26,49,48,65,29,52,37,74,56,56,81,85,52,52,54,62,60,42,7,44,27,43,63,43,45,21,42,27,48,40,48,43,64,64,73,57,46,62,43,67,60,33,24,35,39,29,50,50,20,35,27,42,43,27,31,45,31,31,42,52,37,49,74,45,36,31,39,59,33,35,26,22,23,85,46,67,88,41,42,64,55,22,44,73,37,53,32,75,42,66,39,39,42,91,68,58,41,45,65,53,50,35,64,72,68,72,51,59,28,38,33,38,41,33,42,60,39,44,78,50,47,68,50,55,62,66,35,45,30,78,66,14,35,33,40,32,33,55,43,82,80,69,59,83,63,57,78,60,77,46,56,68,59,25,22,63,40,22,25,30,46,27,20,43,36,66,69,44,41,38,75,76,37,28,63,59,49,31,51,36,32,50,50,47,52,50,33,38,51,70,66,71,43,81,75,58,72,46,77,38,86,22,67,84,45,46,51,60,51,40,50,36,44,73,69,69,64,53,66,38,33,44,26,27,40,58,97,75,55,29,39,33,28,64,46,66,32,92,61,54,88,40,52,43,78,41,79,42,84,76,79,74,41,48,76,42,15,24,19,28,42,26,30,15,21,24,60,54,67,66,51,42,40,31,36,50,50,45,88,90,62,57,93,55,72,64,32,43,44,28,48,13,24,8,30,25,32,60,45,74,13,57,88,55,74,97,70,53,68,68,40,48,30,25,26,42,28,94,32,30,23,39,24,46,54,27,51,28,50,48,63,29,52,36,74,56,58,81,85,50,52,54,62,59,42,7,44,28,43,62,41,44,21,43,27,48,40,46,42,64,63,73,57,45,64,43,68,62,33,24,35,38,29,51,51,20,37,28,40,41,26,32,44,31,31,41,50,38,49,72,47,37,30,38,59,33,35,25,21,24,85,45,66,87,42,41,64,55,21,44,73,37,52,32,76,42,66,39,40,43,92,66,58,41,44,67,5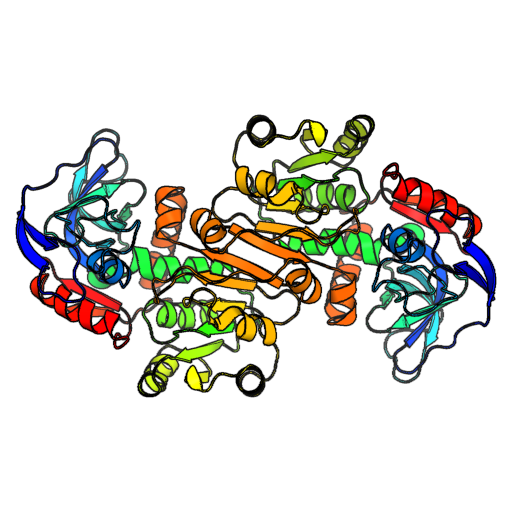2,50,36,64,72,68,71,49,61,28,37,34,38,40,32,41,59,41,46,80,51,48,67,50,56,62,66,35,46,31,78,65,14,34,34,39,33,36,53,44,81,80,70,57,83,62,58,77,59,75,46,56,70,59,24,24,62,40,23,26,29,45,28,20,43,36,65,68,43,41,37,74,76,36,29,63,58,50,30,50,37,30,49,52,46,52,50,32,38,52,71,66,71,43,82,76,58,73,45,78,40,88,21,68,85,45,46,51,59,50,41,51,36,43,74,70,68,65,54,65,36,33,45,25,25,38,59,97

pLDDT: mean 95.46, std 4.61, range [66.44, 98.88]

Secondary structure (DSSP, 8-state):
-EEEEE-S--SSGGGEEEEE-PPP---TTEEEEEEEEEEE-HHHHHHHHT-TTS-SSSSEE---EEEEEEEEE-TT--S--TT-EEEEE-SS--SBSEEEEEGGGEEEPPTT--HHHHHTIIIIIHHHHHIIIIIS---TT--EEESSTTSHHHHHHHHHHHHHT--SEEEEESSGGGHHHHHHHT-SEEEEGGG--HHHHHHHHSS-EEEEEE-STTTTHHHHHHHEEEEEEEEEE--TT-SPP-PPPPHHHHHHHT-EEEEE-HHHHHHH-HHHHHHHHHHHHHHHHTTS----EEEESSGGGHHHHHHHHHTT---SEEEEE--/-EEEEE-S--SSGGGEEEEE-PPP---TTEEEEEEEEEEE-HHHHHHHHT-TTS-SSSSEE---EEEEEEEEE-TT--S--TT-EEEEE-SS--SBSEEEEEGGGEEEPPTT--HHHHHTIIIIIHHHHHIIIIIS---TT--EEESSTTBHHHHHHHHHHHHHT--SEEEEESSGGGHHHHHHHT-SEEEEGGG--HHHHHHHHSS-EEEEEE-STTTTHHHHHHHEEEEEEEEE---TT-SPP-PPPPHHHHHHHT-EEEE--HHHHHHH-HHHHHHHHHHHHHHHHTTS----EEEESSGGGHHHHHHHHHTT---BEEEEE--

Radius of gyration: 27.97 Å; Cα contacts (8 Å, |Δi|>4): 1714; chains: 2; bounding box: 52×82×63 Å

Nearest PDB structures (foldseek):
  6lhr-assembly2_D  TM=9.248E-01  e=5.689E-29  Homo sapiens
  6lii-assembly1_B  TM=9.177E-01  e=7.736E-29  Homo sapiens
  6lii-assembly2_D  TM=9.152E-01  e=1.945E-28  Homo sapiens
  6lii-assembly2_C  TM=9.117E-01  e=1.023E-27  Homo sapiens
  4dup-assembly1_A  TM=8.625E-01  e=1.190E-28  Rhizobium etli CFN 42